Protein AF-0000000073474797 (afdb_homodimer)

Secondary structure (DSSP, 8-state):
-GGGGGHHHHHHHHHHHHHHHHHHHHHHHHHHHHHHHHHHHHHHHHHHTSSEEEE-PPP-SSSS-SSHHHHHHHHHHHHTT--EEEE-S--S-TTS-S-EEE-TTS-EE-SHHHHHHHHHHHHT--TTTT--HHHHHHHHHHHHIIIIIIHHHHHHIIIIITTTGGGGTT-SSPPPHHHHHHHHHHHHHHHHHHHHHSGGGS-HHHHHHHHHHHHHHHHHHHTT-SBTTBSS--HHHHHHHHHHHIIIII-TTSHHHHHHHHH-HHHHHHHHHHHHHH-TTGGGGS---/-GGGGHHHHHHHHHHHHHHHHHHHHHHHHHHHHHHHHHHHHHHHHHHHTSSEEEE-PPP-SSSS-SSHHHHHHHHHHHHTT--EEEE-S--S-TTS-S-EEE-TTS-EE-SHHHHHHHHHHHHT--TTTT--HHHHHHHHHHHHIIIIIIHHHHHHIIIIITTTGGGGTT-SSPPPHHHHHHHHHHHHHHHHHHHHHSGGGS-HHHHHHHHHHHHHHHHHHHTT-SBTTBSS--HHHHHHHHHHHIIIII-TTSHHHHHHHHH-HHHHHHHHHHHHHH-TTGGGGS---

InterPro domains:
  IPR012336 Thioredoxin-like fold [PF17172] (68-154)
  IPR026928 FAX/IsoI-like [SFLDG01200] (59-283)
  IPR033468 Metaxin, glutathione S-transferase domain [PF17171] (213-274)
  IPR036249 Thioredoxin-like superfamily [SSF52833] (65-150)
  IPR036282 Glutathione S-transferase, C-terminal domain superfamily [SSF47616] (206-277)
  IPR040079 Glutathione transferase family [SFLD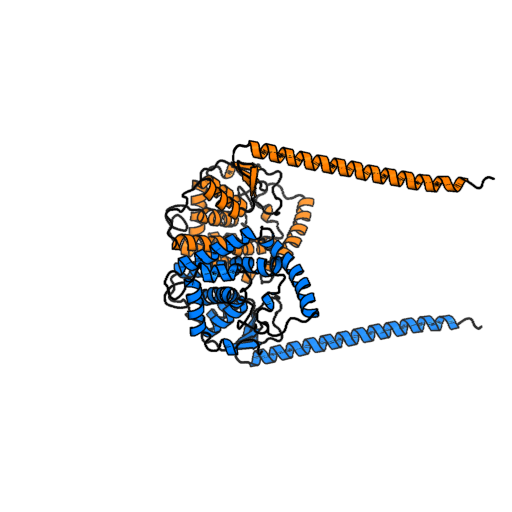S00019] (59-283)
  IPR050931 Mitochondrial Protein Transport Metaxin [PTHR12289] (49-283)

pLDDT: mean 91.12, std 10.17, range [26.84, 98.88]

Structure (mmCIF, N/CA/C/O backbone):
data_AF-0000000073474797-model_v1
#
loop_
_entity.id
_entity.type
_entity.pdbx_description
1 polymer 'Uncharacterized protein'
#
loop_
_atom_site.group_PDB
_atom_site.id
_atom_site.type_symbol
_atom_site.label_atom_id
_atom_site.label_alt_id
_atom_site.label_comp_id
_atom_site.label_asym_id
_atom_site.label_entity_id
_atom_site.label_seq_id
_atom_site.pdbx_PDB_ins_code
_atom_site.Cartn_x
_atom_site.Cartn_y
_atom_site.Cartn_z
_atom_site.occupancy
_atom_site.B_iso_or_equiv
_atom_site.auth_seq_id
_atom_site.auth_comp_id
_atom_site.auth_asym_id
_atom_site.auth_atom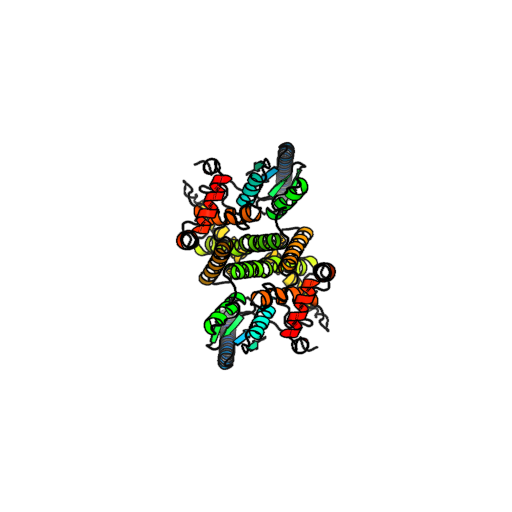_id
_atom_site.pdbx_PDB_model_num
ATOM 1 N N . MET A 1 1 ? 74.375 -3.592 -35.062 1 27.59 1 MET A N 1
ATOM 2 C CA . MET A 1 1 ? 73.125 -3.771 -35.781 1 27.59 1 MET A CA 1
ATOM 3 C C . MET A 1 1 ? 72.062 -4.52 -34.938 1 27.59 1 MET A C 1
ATOM 5 O O . MET A 1 1 ? 71.062 -4.922 -35.438 1 27.59 1 MET A O 1
ATOM 9 N N . ALA A 1 2 ? 72.438 -4.926 -33.781 1 41.88 2 ALA A N 1
ATOM 10 C CA . ALA A 1 2 ? 71.625 -5.801 -32.938 1 41.88 2 ALA A CA 1
ATOM 11 C C . ALA A 1 2 ? 70.438 -5.023 -32.312 1 41.88 2 ALA A C 1
ATOM 13 O O . ALA A 1 2 ? 69.812 -5.52 -31.375 1 41.88 2 ALA A O 1
ATOM 14 N N . GLY A 1 3 ? 70.125 -3.824 -32.688 1 36.25 3 GLY A N 1
ATOM 15 C CA . GLY A 1 3 ? 69.25 -2.988 -31.953 1 36.25 3 GLY A CA 1
ATOM 16 C C . GLY A 1 3 ? 67.75 -3.416 -32.094 1 36.25 3 GLY A C 1
ATOM 17 O O . GLY A 1 3 ? 66.875 -2.781 -31.562 1 36.25 3 GLY A O 1
ATOM 18 N N . SER A 1 4 ? 67.312 -4.188 -33.156 1 42.84 4 SER A N 1
ATOM 19 C CA . SER A 1 4 ? 65.875 -4.102 -33.562 1 42.84 4 SER A CA 1
ATOM 20 C C . SER A 1 4 ? 65.062 -5.066 -32.75 1 42.84 4 SER A C 1
ATOM 22 O O . SER A 1 4 ? 63.875 -5.266 -33.062 1 42.84 4 SER A O 1
ATOM 24 N N . ASP A 1 5 ? 65.5 -5.723 -31.828 1 44.31 5 ASP A N 1
ATOM 25 C CA . ASP A 1 5 ? 64.688 -6.828 -31.344 1 44.31 5 ASP A CA 1
ATOM 26 C C . ASP A 1 5 ? 63.656 -6.34 -30.359 1 44.31 5 ASP A C 1
ATOM 28 O O . ASP A 1 5 ? 62.906 -7.141 -29.797 1 44.31 5 ASP A O 1
ATOM 32 N N . ILE A 1 6 ? 63.688 -5.121 -29.969 1 52.16 6 ILE A N 1
ATOM 33 C CA . ILE A 1 6 ? 62.781 -4.777 -28.891 1 52.16 6 ILE A CA 1
ATOM 34 C C . ILE A 1 6 ? 61.375 -4.559 -29.469 1 52.16 6 ILE A C 1
ATOM 36 O O . ILE A 1 6 ? 60.406 -4.484 -28.734 1 52.16 6 ILE A O 1
ATOM 40 N N . SER A 1 7 ? 61.375 -4.363 -30.797 1 56.88 7 SER A N 1
ATOM 41 C CA . SER A 1 7 ? 60.062 -3.996 -31.375 1 56.88 7 SER A CA 1
ATOM 42 C C . SER A 1 7 ? 59.156 -5.211 -31.5 1 56.88 7 SER A C 1
ATOM 44 O O . SER A 1 7 ? 57.938 -5.066 -31.672 1 56.88 7 SER A O 1
ATOM 46 N N . SER A 1 8 ? 59.75 -6.406 -31.281 1 63.69 8 SER A N 1
ATOM 47 C CA . SER A 1 8 ? 58.969 -7.598 -31.547 1 63.69 8 SER A CA 1
ATOM 48 C C . SER A 1 8 ? 58.094 -7.957 -30.359 1 63.69 8 SER A C 1
ATOM 50 O O . SER A 1 8 ? 57 -8.484 -30.516 1 63.69 8 SER A O 1
ATOM 52 N N . GLY A 1 9 ? 58.531 -7.434 -29.234 1 67.44 9 GLY A N 1
ATOM 53 C CA . GLY A 1 9 ? 57.812 -7.801 -28.031 1 67.44 9 GLY A CA 1
ATOM 54 C C . GLY A 1 9 ? 56.5 -7.047 -27.859 1 67.44 9 GLY A C 1
ATOM 55 O O . GLY A 1 9 ? 55.5 -7.621 -27.422 1 67.44 9 GLY A O 1
ATOM 56 N N . GLY A 1 10 ? 56.594 -5.809 -28.25 1 70.25 10 GLY A N 1
ATOM 57 C CA . GLY A 1 10 ? 55.406 -4.965 -28.125 1 70.25 10 GLY A CA 1
ATOM 58 C C . GLY A 1 10 ? 54.281 -5.371 -29.062 1 70.25 10 GLY A C 1
ATOM 59 O O . GLY A 1 10 ? 53.125 -5.371 -28.672 1 70.25 10 GLY A O 1
ATOM 60 N N . ASP A 1 11 ? 54.75 -5.863 -30.203 1 80 11 ASP A N 1
ATOM 61 C CA . ASP A 1 11 ? 53.781 -6.258 -31.219 1 80 11 ASP A CA 1
ATOM 62 C C . ASP A 1 11 ? 53.062 -7.551 -30.828 1 80 11 ASP A C 1
ATOM 64 O O . ASP A 1 11 ? 51.844 -7.699 -31.062 1 80 11 ASP A O 1
ATOM 68 N N . CYS A 1 12 ? 53.781 -8.289 -30 1 83.88 12 CYS A N 1
ATOM 69 C CA . CYS A 1 12 ? 53.188 -9.562 -29.594 1 83.88 12 CYS A CA 1
ATOM 70 C C . CYS A 1 12 ? 52.156 -9.367 -28.5 1 83.88 12 CYS A C 1
ATOM 72 O O . CYS A 1 12 ? 51.094 -10 -28.516 1 83.88 12 CYS A O 1
ATOM 74 N N . VAL A 1 13 ? 52.406 -8.445 -27.672 1 85.12 13 VAL A N 1
ATOM 75 C CA . VAL A 1 13 ? 51.469 -8.188 -26.562 1 85.12 13 VAL A CA 1
ATOM 76 C C . VAL A 1 13 ? 50.188 -7.57 -27.094 1 85.12 13 VAL A C 1
ATOM 78 O O . VAL A 1 13 ? 49.094 -7.957 -26.672 1 85.12 13 VAL A O 1
ATOM 81 N N . VAL A 1 14 ? 50.344 -6.746 -28.078 1 87.69 14 VAL A N 1
ATOM 82 C CA . VAL A 1 14 ? 49.156 -6.09 -28.656 1 87.69 14 VAL A CA 1
ATOM 83 C C . VAL A 1 14 ? 48.344 -7.102 -29.438 1 87.69 14 VAL A C 1
ATOM 85 O O . VAL A 1 14 ? 47.094 -7.113 -29.359 1 87.69 14 VAL A O 1
ATOM 88 N N . THR A 1 15 ? 49.062 -7.992 -30.062 1 85.88 15 THR A N 1
ATOM 89 C CA . THR A 1 15 ? 48.375 -9 -30.844 1 85.88 15 THR A CA 1
ATOM 90 C C . THR A 1 15 ? 47.625 -9.984 -29.938 1 85.88 15 THR A C 1
ATOM 92 O O . THR A 1 15 ? 46.469 -10.344 -30.219 1 85.88 15 THR A O 1
ATOM 95 N N . VAL A 1 16 ? 48.219 -10.336 -28.891 1 87.06 16 VAL A N 1
ATOM 96 C CA . VAL A 1 16 ? 47.625 -11.258 -27.953 1 87.06 16 VAL A CA 1
ATOM 97 C C . VAL A 1 16 ? 46.406 -10.578 -27.281 1 87.06 16 VAL A C 1
ATOM 99 O O . VAL A 1 16 ? 45.375 -11.188 -27.109 1 87.06 16 VAL A O 1
ATOM 102 N N . ALA A 1 17 ? 46.5 -9.344 -27.047 1 85.44 17 ALA A N 1
ATOM 103 C CA . ALA A 1 17 ? 45.438 -8.594 -26.422 1 85.44 17 ALA A CA 1
ATOM 104 C C . ALA A 1 17 ? 44.25 -8.453 -27.359 1 85.44 17 ALA A C 1
ATOM 106 O O . ALA A 1 17 ? 43.094 -8.641 -26.953 1 85.44 17 ALA A O 1
ATOM 107 N N . LEU A 1 18 ? 44.625 -8.25 -28.578 1 85.75 18 LEU A N 1
ATOM 108 C CA . LEU A 1 18 ? 43.562 -8.102 -29.562 1 85.75 18 LEU A CA 1
ATOM 109 C C . LEU A 1 18 ? 42.875 -9.43 -29.812 1 85.75 18 LEU A C 1
ATOM 111 O O . LEU A 1 18 ? 41.656 -9.469 -29.969 1 85.75 18 LEU A O 1
ATOM 115 N N . LEU A 1 19 ? 43.656 -10.422 -29.703 1 85.56 19 LEU A N 1
ATOM 116 C CA . LEU A 1 19 ? 43.062 -11.75 -29.859 1 85.56 19 LEU A CA 1
ATOM 117 C C . LEU A 1 19 ? 42.188 -12.109 -28.672 1 85.56 19 LEU A C 1
ATOM 119 O O . LEU A 1 19 ? 41.094 -12.656 -28.844 1 85.56 19 LEU A O 1
ATOM 123 N N . LEU A 1 20 ? 42.656 -11.703 -27.516 1 86.12 20 LEU A N 1
ATOM 124 C CA . LEU A 1 20 ? 41.875 -11.969 -26.312 1 86.12 20 LEU A CA 1
ATOM 125 C C . LEU A 1 20 ? 40.562 -11.18 -26.312 1 86.12 20 LEU A C 1
ATOM 127 O O . LEU A 1 20 ? 39.5 -11.719 -25.984 1 86.12 20 LEU A O 1
ATOM 131 N N . VAL A 1 21 ? 40.656 -10 -26.734 1 86.5 21 VAL A N 1
ATOM 132 C CA . VAL A 1 21 ? 39.469 -9.164 -26.812 1 86.5 21 VAL A CA 1
ATOM 133 C C . VAL A 1 21 ? 38.5 -9.727 -27.859 1 86.5 21 VAL A C 1
ATOM 135 O O . VAL A 1 21 ? 37.281 -9.758 -27.641 1 86.5 21 VAL A O 1
ATOM 138 N N . SER A 1 22 ? 39.094 -10.211 -28.875 1 86.19 22 SER A N 1
ATOM 139 C CA . SER A 1 22 ? 38.25 -10.789 -29.922 1 86.19 22 SER A CA 1
ATOM 140 C C . SER A 1 22 ? 37.594 -12.07 -29.469 1 86.19 22 SER A C 1
ATOM 142 O O . SER A 1 22 ? 36.406 -12.305 -29.75 1 86.19 22 SER A O 1
ATOM 144 N N . VAL A 1 23 ? 38.312 -12.836 -28.719 1 86.56 23 VAL A N 1
ATOM 145 C CA . VAL A 1 23 ? 37.75 -14.086 -28.203 1 86.56 23 VAL A CA 1
ATOM 146 C C . VAL A 1 23 ? 36.656 -13.789 -27.188 1 86.56 23 VAL A C 1
ATOM 148 O O . VAL A 1 23 ? 35.594 -14.414 -27.234 1 86.56 23 VAL A O 1
ATOM 151 N N . ILE A 1 24 ? 36.875 -12.812 -26.422 1 87.44 24 ILE A N 1
ATOM 152 C CA . ILE A 1 24 ? 35.875 -12.422 -25.422 1 87.44 24 ILE A CA 1
ATOM 153 C C . ILE A 1 24 ? 34.625 -11.875 -26.109 1 87.44 24 ILE A C 1
ATOM 155 O O . ILE A 1 24 ? 33.5 -12.203 -25.734 1 87.44 24 ILE A O 1
ATOM 159 N N . ALA A 1 25 ? 34.844 -11.164 -27.156 1 88.38 25 ALA A N 1
ATOM 160 C CA . ALA A 1 25 ? 33.75 -10.602 -27.891 1 88.38 25 ALA A CA 1
ATOM 161 C C . ALA A 1 25 ? 32.938 -11.695 -28.609 1 88.38 25 ALA A C 1
ATOM 163 O O . ALA A 1 25 ? 31.703 -11.664 -28.609 1 88.38 25 ALA A O 1
ATOM 164 N N . VAL A 1 26 ? 33.688 -12.633 -29.125 1 87.06 26 VAL A N 1
ATOM 165 C CA . VAL A 1 26 ? 33.031 -13.727 -29.828 1 87.06 26 VAL A CA 1
ATOM 166 C C . VAL A 1 26 ? 32.281 -14.609 -28.844 1 87.06 26 VAL A C 1
ATOM 168 O O . VAL A 1 26 ? 31.141 -15.008 -29.094 1 87.06 26 VAL A O 1
ATOM 171 N N . CYS A 1 27 ? 32.938 -14.859 -27.734 1 89.44 27 CYS A N 1
ATOM 172 C CA . CYS A 1 27 ? 32.281 -15.641 -26.688 1 89.44 27 CYS A CA 1
ATOM 173 C C . CYS A 1 27 ? 31.047 -14.906 -26.156 1 89.44 27 CYS A C 1
ATOM 175 O O . CYS A 1 27 ? 30 -15.516 -25.953 1 89.44 27 CYS A O 1
ATOM 177 N N . GLY A 1 28 ? 31.219 -13.648 -26 1 88.44 28 GLY A N 1
ATOM 178 C CA . GLY A 1 28 ? 30.094 -12.852 -25.562 1 88.44 28 GLY A CA 1
ATOM 179 C C . GLY A 1 28 ? 28.938 -12.859 -26.547 1 88.44 28 GLY A C 1
ATOM 180 O O . GLY A 1 28 ? 27.781 -12.992 -26.141 1 88.44 28 GLY A O 1
ATOM 181 N N . ALA A 1 29 ? 29.312 -12.727 -27.766 1 89.69 29 ALA A N 1
ATOM 182 C CA . ALA A 1 29 ? 28.297 -12.75 -28.812 1 89.69 29 ALA A CA 1
ATOM 183 C C . ALA A 1 29 ? 27.625 -14.117 -28.891 1 89.69 29 ALA A C 1
ATOM 185 O O . ALA A 1 29 ? 26.406 -14.211 -29.078 1 89.69 29 ALA A O 1
ATOM 186 N N . ALA A 1 30 ? 28.391 -15.102 -28.734 1 89.62 30 ALA A N 1
ATOM 187 C CA . ALA A 1 30 ? 27.859 -16.453 -28.766 1 89.62 30 ALA A CA 1
ATOM 188 C C . ALA A 1 30 ? 26.906 -16.703 -27.594 1 89.62 30 ALA A C 1
ATOM 190 O O . ALA A 1 30 ? 25.844 -17.281 -27.75 1 89.62 30 ALA A O 1
ATOM 191 N N . VAL A 1 31 ? 27.344 -16.297 -26.469 1 89.62 31 VAL A N 1
ATOM 192 C CA . VAL A 1 31 ? 26.5 -16.422 -25.281 1 89.62 31 VAL A CA 1
ATOM 193 C C . VAL A 1 31 ? 25.219 -15.617 -25.469 1 89.62 31 VAL A C 1
ATOM 195 O O . VAL A 1 31 ? 24.125 -16.109 -25.172 1 89.62 31 VAL A O 1
ATOM 198 N N . TYR A 1 32 ? 25.375 -14.453 -25.953 1 88.25 32 TYR A N 1
ATOM 199 C CA . TYR A 1 32 ? 24.203 -13.609 -26.203 1 88.25 32 TYR A CA 1
ATOM 200 C C . TYR A 1 32 ? 23.25 -14.281 -27.188 1 88.25 32 TYR A C 1
ATOM 202 O O . TYR A 1 32 ? 22.031 -14.32 -26.953 1 88.25 32 TYR A O 1
ATOM 210 N N . LEU A 1 33 ? 23.828 -14.758 -28.25 1 88.88 33 LEU A N 1
ATOM 211 C CA . LEU A 1 33 ? 23 -15.43 -29.25 1 88.88 33 LEU A CA 1
ATOM 212 C C . LEU A 1 33 ? 22.328 -16.656 -28.656 1 88.88 33 LEU A C 1
ATOM 214 O O . LEU A 1 33 ? 21.141 -16.922 -28.938 1 88.88 33 LEU A O 1
ATOM 218 N N . TYR A 1 34 ? 23.016 -17.375 -27.906 1 88.31 34 TYR A N 1
ATOM 219 C CA . TYR A 1 34 ? 22.453 -18.562 -27.266 1 88.31 34 TYR A CA 1
ATOM 220 C C . TYR A 1 34 ? 21.297 -18.172 -26.344 1 88.31 34 TYR A C 1
ATOM 222 O O . TYR A 1 34 ? 20.219 -18.781 -26.422 1 88.31 34 TYR A O 1
ATOM 230 N N . VAL A 1 35 ? 21.531 -17.25 -25.531 1 85.5 35 VAL A N 1
ATOM 231 C CA . VAL A 1 35 ? 20.516 -16.797 -24.578 1 85.5 35 VAL A CA 1
ATOM 232 C C . VAL A 1 35 ? 19.297 -16.266 -25.344 1 85.5 35 VAL A C 1
ATOM 234 O O . VAL A 1 35 ? 18.156 -16.547 -24.969 1 85.5 35 VAL A O 1
ATOM 237 N N . HIS A 1 36 ? 19.594 -15.562 -26.375 1 89 36 HIS A N 1
ATOM 238 C CA . HIS A 1 36 ? 18.531 -15 -27.172 1 89 36 HIS A CA 1
ATOM 239 C C . HIS A 1 36 ? 17.703 -16.094 -27.859 1 89 36 HIS A C 1
ATOM 241 O O . HIS A 1 36 ? 16.484 -16.062 -27.828 1 89 36 HIS A O 1
ATOM 247 N N . LEU A 1 37 ? 18.391 -17.078 -28.375 1 89.25 37 LEU A N 1
ATOM 248 C CA . LEU A 1 37 ? 17.719 -18.172 -29.047 1 89.25 37 LEU A CA 1
ATOM 249 C C . LEU A 1 37 ? 16.953 -19.031 -28.047 1 89.25 37 LEU A C 1
ATOM 251 O O . LEU A 1 37 ? 15.852 -19.5 -28.328 1 89.25 37 LEU A O 1
ATOM 255 N N . ALA A 1 38 ? 17.5 -19.25 -26.938 1 88.56 38 ALA A N 1
ATOM 256 C CA . ALA A 1 38 ? 16.844 -20.016 -25.875 1 88.56 38 ALA A C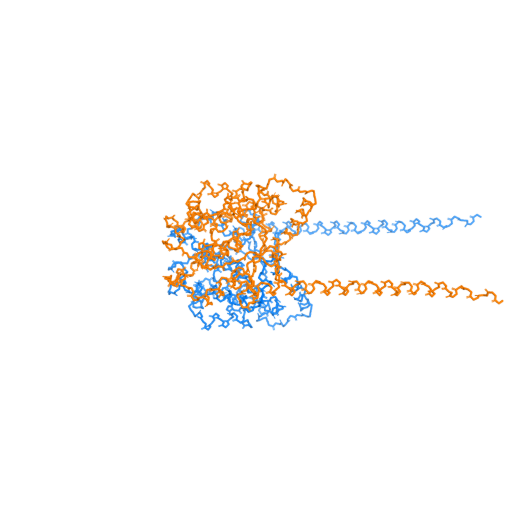A 1
ATOM 257 C C . ALA A 1 38 ? 15.57 -19.312 -25.406 1 88.56 38 ALA A C 1
ATOM 259 O O . ALA A 1 38 ? 14.539 -19.953 -25.188 1 88.56 38 ALA A O 1
ATOM 260 N N . LYS A 1 39 ? 15.648 -18.078 -25.266 1 88.31 39 LYS A N 1
ATOM 261 C CA . LYS A 1 39 ? 14.492 -17.266 -24.875 1 88.31 39 LYS A CA 1
ATOM 262 C C . LYS A 1 39 ? 13.383 -17.359 -25.922 1 88.31 39 LYS A C 1
ATOM 264 O O . LYS A 1 39 ? 12.211 -17.516 -25.578 1 88.31 39 LYS A O 1
ATOM 269 N N . ARG A 1 40 ? 13.773 -17.297 -27.141 1 89.06 40 ARG A N 1
ATOM 270 C CA . ARG A 1 40 ? 12.805 -17.359 -28.234 1 89.06 40 ARG A CA 1
ATOM 271 C C . ARG A 1 40 ? 12.141 -18.734 -28.281 1 89.06 40 ARG A C 1
ATOM 273 O O . ARG A 1 40 ? 10.938 -18.844 -28.562 1 89.06 40 ARG A O 1
ATOM 280 N N . ARG A 1 41 ? 12.914 -19.703 -28.031 1 89.25 41 ARG A N 1
ATOM 281 C CA . ARG A 1 41 ? 12.391 -21.062 -28.031 1 89.25 41 ARG A CA 1
ATOM 282 C C . ARG A 1 41 ? 11.367 -21.25 -26.922 1 89.25 41 ARG A C 1
ATOM 284 O O . ARG A 1 41 ? 10.328 -21.891 -27.125 1 89.25 41 ARG A O 1
ATOM 291 N N . ARG A 1 42 ? 11.633 -20.75 -25.797 1 90 42 ARG A N 1
ATOM 292 C CA . ARG A 1 42 ? 10.703 -20.859 -24.688 1 90 42 ARG A CA 1
ATOM 293 C C . ARG A 1 42 ? 9.398 -20.125 -24.984 1 90 42 ARG A C 1
ATOM 295 O O . ARG A 1 42 ? 8.312 -20.656 -24.719 1 90 42 ARG A O 1
ATOM 302 N N . ARG A 1 43 ? 9.555 -18.953 -25.562 1 90.69 43 ARG A N 1
ATOM 303 C CA . ARG A 1 43 ? 8.359 -18.188 -25.906 1 90.69 43 ARG A CA 1
ATOM 304 C C . ARG A 1 43 ? 7.492 -18.922 -26.922 1 90.69 43 ARG A C 1
ATOM 306 O O . ARG A 1 43 ? 6.266 -18.906 -26.812 1 90.69 43 ARG A O 1
ATOM 313 N N . ARG A 1 44 ? 8.133 -19.578 -27.844 1 89.62 44 ARG A N 1
ATOM 314 C CA . ARG A 1 44 ? 7.398 -20.344 -28.828 1 89.62 44 ARG A CA 1
ATOM 315 C C . ARG A 1 44 ? 6.684 -21.531 -28.188 1 89.62 44 ARG A C 1
ATOM 317 O O . ARG A 1 44 ? 5.527 -21.812 -28.516 1 89.62 44 ARG A O 1
ATOM 324 N N . ALA A 1 45 ? 7.367 -22.125 -27.312 1 90.94 45 ALA A N 1
ATOM 325 C CA . ALA A 1 45 ? 6.781 -23.266 -26.609 1 90.94 45 ALA A CA 1
ATOM 326 C C . ALA A 1 45 ? 5.566 -22.844 -25.797 1 90.94 45 ALA A C 1
ATOM 328 O O . ALA A 1 45 ? 4.555 -23.547 -25.766 1 90.94 45 ALA A O 1
ATOM 329 N N . TRP A 1 46 ? 5.672 -21.719 -25.156 1 92.19 46 TRP A N 1
ATOM 330 C CA . TRP A 1 46 ? 4.582 -21.203 -24.328 1 92.19 46 TRP A CA 1
ATOM 331 C C . TRP A 1 46 ? 3.395 -20.781 -25.188 1 92.19 46 TRP A C 1
ATOM 333 O O . TRP A 1 46 ? 2.24 -20.969 -24.797 1 92.19 46 TRP A O 1
ATOM 343 N N . ALA A 1 47 ? 3.674 -20.25 -26.375 1 87.19 47 ALA A N 1
ATOM 344 C CA . ALA A 1 47 ? 2.621 -19.844 -27.297 1 87.19 47 ALA A CA 1
ATOM 345 C C . ALA A 1 47 ? 1.873 -21.047 -27.859 1 87.19 47 ALA A C 1
ATOM 347 O O . ALA A 1 47 ? 0.686 -20.969 -28.172 1 87.19 47 ALA A O 1
ATOM 348 N N . GLU A 1 48 ? 2.557 -22.172 -27.844 1 88 48 GLU A N 1
ATOM 349 C CA . GLU A 1 48 ? 1.971 -23.375 -28.422 1 88 48 GLU A CA 1
ATOM 350 C C . GLU A 1 48 ? 1.178 -24.156 -27.375 1 88 48 GLU A C 1
ATOM 352 O O . GLU A 1 48 ? 0.447 -25.094 -27.719 1 88 48 GLU A O 1
ATOM 357 N N . ALA A 1 49 ? 1.22 -23.844 -26.125 1 87.62 49 ALA A N 1
ATOM 358 C CA . ALA A 1 49 ? 0.563 -24.562 -25.031 1 87.62 49 ALA A CA 1
ATOM 359 C C . ALA A 1 49 ? -0.954 -24.438 -25.125 1 87.62 49 ALA A C 1
ATOM 361 O O . ALA A 1 49 ? -1.689 -25.234 -24.547 1 87.62 49 ALA A O 1
ATOM 362 N N . ARG A 1 50 ? -1.557 -23.562 -25.953 1 84.94 50 ARG A N 1
ATOM 363 C CA . ARG A 1 50 ? -2.98 -23.359 -26.203 1 84.94 50 ARG A CA 1
ATOM 364 C C . ARG A 1 50 ? -3.725 -23.047 -24.906 1 84.94 50 ARG A C 1
ATOM 366 O O . ARG A 1 50 ? -4.883 -23.438 -24.734 1 84.94 50 ARG A O 1
ATOM 373 N N . CYS A 1 51 ? -3.064 -22.703 -23.812 1 93.44 51 CYS A N 1
ATOM 374 C CA . CYS A 1 51 ? -3.658 -22.25 -22.562 1 93.44 51 CYS A CA 1
ATOM 375 C C . CYS A 1 51 ? -2.785 -21.188 -21.891 1 93.44 51 CYS A C 1
ATOM 377 O O . CYS A 1 51 ? -1.754 -20.797 -22.453 1 93.44 51 CYS A O 1
ATOM 379 N N . VAL A 1 52 ? -3.26 -20.688 -20.781 1 96.31 52 VAL A N 1
ATOM 380 C CA . VAL A 1 52 ? -2.508 -19.672 -20.047 1 96.31 52 VAL A CA 1
ATOM 381 C C . VAL A 1 52 ? -1.302 -20.312 -19.359 1 96.31 52 VAL A C 1
ATOM 383 O O . VAL A 1 52 ? -1.44 -21.328 -18.672 1 96.31 52 VAL A O 1
ATOM 386 N N . VAL A 1 53 ? -0.14 -19.797 -19.594 1 97.62 53 VAL A N 1
ATOM 387 C CA . VAL A 1 53 ? 1.061 -20.266 -18.922 1 97.62 53 VAL A CA 1
ATOM 388 C C . VAL A 1 53 ? 1.426 -19.312 -17.781 1 97.62 53 VAL A C 1
ATOM 390 O O . VAL A 1 53 ? 1.7 -18.141 -18.031 1 97.62 53 VAL A O 1
ATOM 393 N N . VAL A 1 54 ? 1.381 -19.812 -16.562 1 97.88 54 VAL A N 1
ATOM 394 C CA . VAL A 1 54 ? 1.701 -19 -15.391 1 97.88 54 VAL A CA 1
ATOM 395 C C . VAL A 1 54 ? 3.17 -19.188 -15.016 1 97.88 54 VAL A C 1
ATOM 397 O O . VAL A 1 54 ? 3.6 -20.312 -14.711 1 97.88 54 VAL A O 1
ATOM 400 N N . HIS A 1 55 ? 3.924 -18.125 -15.117 1 97.31 55 HIS A N 1
ATOM 401 C CA . HIS A 1 55 ? 5.332 -18.141 -14.742 1 97.31 55 HIS A CA 1
ATOM 402 C C . HIS A 1 55 ? 5.523 -17.719 -13.289 1 97.31 55 HIS A C 1
ATOM 404 O O . HIS A 1 55 ? 5.176 -16.594 -12.922 1 97.31 55 HIS A O 1
ATOM 410 N N . CYS A 1 56 ? 6.031 -18.625 -12.461 1 96.56 56 CYS A N 1
ATOM 411 C CA . CYS A 1 56 ? 6.164 -18.375 -11.031 1 96.56 56 CYS A CA 1
ATOM 412 C C . CYS A 1 56 ? 7.238 -19.266 -10.414 1 96.56 56 CYS A C 1
ATOM 414 O O . CYS A 1 56 ? 7.691 -20.219 -11.039 1 96.56 56 CYS A O 1
ATOM 416 N N . PRO A 1 57 ? 7.68 -18.938 -9.219 1 93.5 57 PRO A N 1
ATOM 417 C CA . PRO A 1 57 ? 8.641 -19.812 -8.539 1 93.5 57 PRO A CA 1
ATOM 418 C C . PRO A 1 57 ? 8.07 -21.188 -8.219 1 93.5 57 PRO A C 1
ATOM 420 O O . PRO A 1 57 ? 6.852 -21.375 -8.25 1 93.5 57 PRO A O 1
ATOM 423 N N . SER A 1 58 ? 8.992 -22.047 -7.953 1 92.62 58 SER A N 1
ATOM 424 C CA . SER A 1 58 ? 8.594 -23.422 -7.621 1 92.62 58 SER A CA 1
ATOM 425 C C . SER A 1 58 ? 7.707 -23.453 -6.379 1 92.62 58 SER A C 1
ATOM 427 O O . SER A 1 58 ? 7.762 -22.531 -5.551 1 92.62 58 SER A O 1
ATOM 429 N N . PRO A 1 59 ? 6.887 -24.469 -6.246 1 93.81 59 PRO A N 1
ATOM 430 C CA . PRO A 1 59 ? 5.98 -24.578 -5.102 1 93.81 59 PRO A CA 1
ATOM 431 C C . PRO A 1 59 ? 6.723 -24.641 -3.768 1 93.81 59 PRO A C 1
ATOM 433 O O . PRO A 1 59 ? 7.906 -24.984 -3.734 1 93.81 59 PRO A O 1
ATOM 436 N N . GLY A 1 60 ? 6.02 -24.25 -2.758 1 90.94 60 GLY A N 1
ATOM 437 C CA . GLY A 1 60 ? 6.559 -24.375 -1.414 1 90.94 60 GLY A CA 1
ATOM 438 C C . GLY A 1 60 ? 6.305 -25.734 -0.795 1 90.94 60 GLY A C 1
ATOM 439 O O . GLY A 1 60 ? 5.578 -26.547 -1.361 1 90.94 60 GLY A O 1
ATOM 440 N N . ALA A 1 61 ? 6.859 -25.938 0.383 1 92.31 61 ALA A N 1
ATOM 441 C CA . ALA A 1 61 ? 6.719 -27.203 1.1 1 92.31 61 ALA A CA 1
ATOM 442 C C . ALA A 1 61 ? 5.332 -27.328 1.726 1 92.31 61 ALA A C 1
ATOM 444 O O . ALA A 1 61 ? 4.84 -28.438 1.945 1 92.31 61 ALA A O 1
ATOM 445 N N . LEU A 1 62 ? 4.672 -26.188 1.948 1 95.25 62 LEU A N 1
ATOM 446 C CA . LEU A 1 62 ? 3.445 -26.219 2.736 1 95.25 62 LEU A CA 1
ATOM 447 C C . LEU A 1 62 ? 2.275 -25.656 1.946 1 95.25 62 LEU A C 1
ATOM 449 O O . LEU A 1 62 ? 1.114 -25.875 2.293 1 95.25 62 LEU A O 1
ATOM 453 N N . THR A 1 63 ? 2.543 -24.859 0.955 1 96.44 63 THR A N 1
ATOM 454 C CA . THR A 1 63 ? 1.554 -24.25 0.069 1 96.44 63 THR A CA 1
ATOM 455 C C . THR A 1 63 ? 1.964 -24.422 -1.392 1 96.44 63 THR A C 1
ATOM 457 O O . THR A 1 63 ? 3.15 -24.547 -1.699 1 96.44 63 THR A O 1
ATOM 460 N N . PRO A 1 64 ? 0.955 -24.406 -2.283 1 96.25 64 PRO A N 1
ATOM 461 C CA . PRO A 1 64 ? 1.294 -24.516 -3.705 1 96.25 64 PRO A CA 1
ATOM 462 C C . PRO A 1 64 ? 2.201 -23.375 -4.176 1 96.25 64 PRO A C 1
ATOM 464 O O . PRO A 1 64 ? 2.914 -23.531 -5.172 1 96.25 64 PRO A O 1
ATOM 467 N N . SER A 1 65 ? 2.119 -22.328 -3.465 1 95.69 65 SER A N 1
ATOM 468 C CA . SER A 1 65 ? 3.07 -21.234 -3.682 1 95.69 65 SER A CA 1
ATOM 469 C C . SER A 1 65 ? 3.303 -20.438 -2.402 1 95.69 65 SER A C 1
ATOM 471 O O . SER A 1 65 ? 2.359 -20.172 -1.654 1 95.69 65 SER A O 1
ATOM 473 N N . ILE A 1 66 ? 4.539 -20 -2.227 1 93.69 66 ILE A N 1
ATOM 474 C CA . ILE A 1 66 ? 4.879 -19.188 -1.071 1 93.69 66 ILE A CA 1
ATOM 475 C C . ILE A 1 66 ? 4.461 -17.734 -1.329 1 93.69 66 ILE A C 1
ATOM 477 O O . ILE A 1 66 ? 4.266 -16.953 -0.388 1 93.69 66 ILE A O 1
ATOM 481 N N . SER A 1 67 ? 4.34 -17.375 -2.6 1 94.94 67 SER A N 1
ATOM 482 C CA . SER A 1 67 ? 3.867 -16.047 -2.967 1 94.94 67 SER A CA 1
ATOM 483 C C . SER A 1 67 ? 2.344 -15.969 -2.934 1 94.94 67 SER A C 1
ATOM 485 O O . SER A 1 67 ? 1.666 -16.688 -3.672 1 94.94 67 SER A O 1
ATOM 487 N N . PRO A 1 68 ? 1.821 -15.094 -2.135 1 96.81 68 PRO A N 1
ATOM 488 C CA . PRO A 1 68 ? 0.362 -14.977 -2.115 1 96.81 68 PRO A CA 1
ATOM 489 C C . PRO A 1 68 ? -0.207 -14.477 -3.441 1 96.81 68 PRO A C 1
ATOM 491 O O . PRO A 1 68 ? -1.364 -14.75 -3.766 1 96.81 68 PRO A O 1
ATOM 494 N N . PHE A 1 69 ? 0.597 -13.812 -4.238 1 97.06 69 PHE A N 1
ATOM 495 C CA . PHE A 1 69 ? 0.127 -13.297 -5.52 1 97.06 69 PHE A CA 1
ATOM 496 C C . PHE A 1 69 ? 0.009 -14.422 -6.543 1 97.06 69 PHE A C 1
ATOM 498 O O . PHE A 1 69 ? -0.925 -14.438 -7.348 1 97.06 69 PHE A O 1
ATOM 505 N N . VAL A 1 70 ? 0.941 -15.32 -6.477 1 97.75 70 VAL A N 1
ATOM 506 C CA . VAL A 1 70 ? 0.853 -16.5 -7.34 1 97.75 70 VAL A CA 1
ATOM 507 C C . VAL A 1 70 ? -0.343 -17.344 -6.926 1 97.75 70 VAL A C 1
ATOM 509 O O . VAL A 1 70 ? -1.143 -17.766 -7.773 1 97.75 70 VAL A O 1
ATOM 512 N N . LEU A 1 71 ? -0.427 -17.594 -5.637 1 98.31 71 LEU A N 1
ATOM 513 C CA . LEU A 1 71 ? -1.514 -18.422 -5.137 1 98.31 71 LEU A CA 1
ATOM 514 C C . LEU A 1 71 ? -2.869 -17.812 -5.457 1 98.31 71 LEU A C 1
ATOM 516 O O . LEU A 1 71 ? -3.818 -18.516 -5.793 1 98.31 71 LEU A O 1
ATOM 520 N N . LYS A 1 72 ? -3.018 -16.531 -5.348 1 98.31 72 LYS A N 1
ATOM 521 C CA . LYS A 1 72 ? -4.234 -15.812 -5.723 1 98.31 72 LYS A CA 1
ATOM 522 C C . LYS A 1 72 ? -4.602 -16.078 -7.18 1 98.31 72 LYS A C 1
ATOM 524 O O . LYS A 1 72 ? -5.758 -16.375 -7.492 1 98.31 72 LYS A O 1
ATOM 529 N N . LEU A 1 73 ? -3.623 -15.922 -8.062 1 98.06 73 LEU A N 1
ATOM 530 C CA . LEU A 1 73 ? -3.875 -16.094 -9.492 1 98.06 73 LEU A CA 1
ATOM 531 C C . LEU A 1 73 ? -4.285 -17.531 -9.797 1 98.06 73 LEU A C 1
ATOM 533 O O . LEU A 1 73 ? -5.246 -17.766 -10.531 1 98.06 73 LEU A O 1
ATOM 537 N N . LEU A 1 74 ? -3.561 -18.484 -9.227 1 98.25 74 LEU A N 1
ATOM 538 C CA . LEU A 1 74 ? -3.898 -19.891 -9.445 1 98.25 74 LEU A CA 1
ATOM 539 C C . LEU A 1 74 ? -5.297 -20.203 -8.922 1 98.25 74 LEU A C 1
ATOM 541 O O . LEU A 1 74 ? -6.062 -20.922 -9.578 1 98.25 74 LEU A O 1
ATOM 545 N N . THR A 1 75 ? -5.637 -19.672 -7.766 1 98.5 75 THR A N 1
ATOM 546 C CA . THR A 1 75 ? -6.961 -19.875 -7.191 1 98.5 75 THR A CA 1
ATOM 547 C C . THR A 1 75 ? -8.039 -19.281 -8.094 1 98.5 75 THR A C 1
ATOM 549 O O . THR A 1 75 ? -9.086 -19.875 -8.297 1 98.5 75 THR A O 1
ATOM 552 N N . PHE A 1 76 ? -7.766 -18.125 -8.688 1 98 76 PHE A N 1
ATOM 553 C CA . PHE A 1 76 ? -8.688 -17.469 -9.602 1 98 76 PHE A CA 1
ATOM 554 C C . PHE A 1 76 ? -8.906 -18.328 -10.852 1 98 76 PHE A C 1
ATOM 556 O O . PHE A 1 76 ? -10.039 -18.484 -11.312 1 98 76 PHE A O 1
ATOM 563 N N . LEU A 1 77 ? -7.809 -18.828 -11.375 1 97.69 77 LEU A N 1
ATOM 564 C CA . LEU A 1 77 ? -7.902 -19.672 -12.57 1 97.69 77 LEU A CA 1
ATOM 565 C C . LEU A 1 77 ? -8.742 -20.906 -12.305 1 97.69 77 LEU A C 1
ATOM 567 O O . LEU A 1 77 ? -9.531 -21.328 -13.148 1 97.69 77 LEU A O 1
ATOM 571 N N . ARG A 1 78 ? -8.602 -21.484 -11.133 1 97.88 78 ARG A N 1
ATOM 572 C CA . ARG A 1 78 ? -9.383 -22.656 -10.75 1 97.88 78 ARG A CA 1
ATOM 573 C C . ARG A 1 78 ? -10.852 -22.297 -10.555 1 97.88 78 ARG A C 1
ATOM 575 O O . ARG A 1 78 ? -11.742 -23.031 -10.977 1 97.88 78 ARG A O 1
ATOM 582 N N . LEU A 1 79 ? -11.086 -21.172 -9.914 1 96.94 79 LEU A N 1
ATOM 583 C CA . LEU A 1 79 ? -12.453 -20.703 -9.711 1 96.94 79 LEU A CA 1
ATOM 584 C C . LEU A 1 79 ? -13.156 -20.484 -11.047 1 96.94 79 LEU A C 1
ATOM 586 O O . LEU A 1 79 ? -14.32 -20.875 -11.203 1 96.94 79 LEU A O 1
ATOM 590 N N . ALA A 1 80 ? -12.438 -19.922 -12 1 95.56 80 ALA A N 1
ATOM 591 C CA . ALA A 1 80 ? -12.984 -19.578 -13.312 1 95.56 80 ALA A CA 1
ATOM 592 C C . ALA A 1 80 ? -12.922 -20.781 -14.258 1 95.56 80 ALA A C 1
ATOM 594 O O . ALA A 1 80 ? -13.391 -20.703 -15.398 1 95.56 80 ALA A O 1
ATOM 595 N N . LYS A 1 81 ? -12.297 -21.844 -13.852 1 95.5 81 LYS A N 1
ATOM 596 C CA . LYS A 1 81 ? -12.141 -23.047 -14.648 1 95.5 81 LYS A CA 1
ATOM 597 C C . LYS A 1 81 ? -11.391 -22.766 -15.945 1 95.5 81 LYS A C 1
ATOM 599 O O . LYS A 1 81 ? -11.82 -23.188 -17.031 1 95.5 81 LYS A O 1
ATOM 604 N N . ILE A 1 82 ? -10.367 -22 -15.797 1 95.88 82 ILE A N 1
ATOM 605 C CA . ILE A 1 82 ? -9.484 -21.703 -16.922 1 95.88 82 ILE A CA 1
ATOM 606 C C . ILE A 1 82 ? -8.273 -22.625 -16.875 1 95.88 82 ILE A C 1
ATOM 608 O O . ILE A 1 82 ? -7.52 -22.641 -15.898 1 95.88 82 ILE A O 1
ATOM 612 N N . PRO A 1 83 ? -8.094 -23.406 -17.906 1 95.81 83 PRO A N 1
ATOM 613 C CA . PRO A 1 83 ? -6.91 -24.266 -17.922 1 95.81 83 PRO A CA 1
ATOM 614 C C . PRO A 1 83 ? -5.602 -23.484 -17.938 1 95.81 83 PRO A C 1
ATOM 616 O O . PRO A 1 83 ? -5.52 -22.422 -18.578 1 95.81 83 PRO A O 1
ATOM 619 N N . TYR A 1 84 ? -4.609 -24.016 -17.219 1 97.25 84 TYR A N 1
ATOM 620 C CA . TYR A 1 84 ? -3.32 -23.328 -17.172 1 97.25 84 TYR A CA 1
ATOM 621 C C . TYR A 1 84 ? -2.178 -24.328 -17.031 1 97.25 84 TYR A C 1
ATOM 623 O O . TYR A 1 84 ? -2.395 -25.484 -16.641 1 97.25 84 TYR A O 1
ATOM 631 N N . GLN A 1 85 ? -1.021 -23.922 -17.406 1 96.5 85 GLN A N 1
ATOM 632 C CA . GLN A 1 85 ? 0.241 -24.625 -17.188 1 96.5 85 GLN A CA 1
ATOM 633 C C . GLN A 1 85 ? 1.198 -23.781 -16.359 1 96.5 85 GLN A C 1
ATOM 635 O O . GLN A 1 85 ? 1.164 -22.547 -16.406 1 96.5 85 GLN A O 1
ATOM 640 N N . LEU A 1 86 ? 2.004 -24.469 -15.594 1 96.38 86 LEU A N 1
ATOM 641 C CA . LEU A 1 86 ? 2.971 -23.766 -14.758 1 96.38 86 LEU A CA 1
ATOM 642 C C . LEU A 1 86 ? 4.359 -23.797 -15.391 1 96.38 86 LEU A C 1
ATOM 644 O O . LEU A 1 86 ? 4.77 -24.812 -15.953 1 96.38 86 LEU A O 1
ATOM 648 N N . ASP A 1 87 ? 5.016 -22.672 -15.352 1 95.88 87 ASP A N 1
ATOM 649 C CA . ASP A 1 87 ? 6.418 -22.562 -15.727 1 95.88 87 ASP A CA 1
ATOM 650 C C . ASP A 1 87 ? 7.266 -22.031 -14.57 1 95.88 87 ASP A C 1
ATOM 652 O O . ASP A 1 87 ? 7.035 -20.938 -14.07 1 95.88 87 ASP A O 1
ATOM 656 N N . HIS A 1 88 ? 8.219 -22.828 -14.188 1 94.12 88 HIS A N 1
ATOM 657 C CA . HIS A 1 88 ? 9.086 -22.422 -13.086 1 94.12 88 HIS A CA 1
ATOM 658 C C . HIS A 1 88 ? 10.461 -22 -13.586 1 94.12 88 HIS A C 1
ATOM 660 O O . HIS A 1 88 ? 11.32 -21.609 -12.797 1 94.12 88 HIS A O 1
ATOM 666 N N . PHE A 1 89 ? 10.656 -22.016 -14.844 1 92.19 89 PHE A N 1
ATOM 667 C CA . PHE A 1 89 ? 11.961 -21.734 -15.43 1 92.19 89 PHE A CA 1
ATOM 668 C C . PHE A 1 89 ? 12.242 -20.234 -15.43 1 92.19 89 PHE A C 1
ATOM 670 O O . PHE A 1 89 ? 13.383 -19.812 -15.219 1 92.19 89 PHE A O 1
ATOM 677 N N . GLU A 1 90 ? 11.25 -19.453 -15.734 1 93.12 90 GLU A N 1
ATOM 678 C CA . GLU A 1 90 ? 11.367 -18 -15.727 1 93.12 90 GLU A CA 1
ATOM 679 C C . GLU A 1 90 ? 10.344 -17.359 -14.781 1 93.12 90 GLU A C 1
ATOM 681 O O . GLU A 1 90 ? 9.391 -16.719 -15.227 1 93.12 90 GLU A O 1
ATOM 686 N N . PRO A 1 91 ? 10.633 -17.484 -13.547 1 93.44 91 PRO A N 1
ATOM 687 C CA . PRO A 1 91 ? 9.633 -17.062 -12.57 1 93.44 91 PRO A CA 1
ATOM 688 C C . PRO A 1 91 ? 9.422 -15.547 -12.555 1 93.44 91 PRO A C 1
ATOM 690 O O . PRO A 1 91 ? 8.352 -15.078 -12.164 1 93.44 91 PRO A O 1
ATOM 693 N N . LEU A 1 92 ? 10.461 -14.766 -12.93 1 90.31 92 LEU A N 1
ATOM 694 C CA . LEU A 1 92 ? 10.359 -13.305 -12.961 1 90.31 92 LEU A CA 1
ATOM 695 C C . LEU A 1 92 ? 10.352 -12.805 -14.406 1 90.31 92 LEU A C 1
ATOM 697 O O . LEU A 1 92 ? 11.188 -13.211 -15.211 1 90.31 92 LEU A O 1
ATOM 701 N N . GLY A 1 93 ? 9.438 -12.031 -14.719 1 85.38 93 GLY A N 1
ATOM 702 C CA . GLY A 1 93 ? 9.383 -11.445 -16.047 1 85.38 93 GLY A CA 1
ATOM 703 C C . GLY A 1 93 ? 10.172 -10.164 -16.172 1 85.38 93 GLY A C 1
ATOM 704 O O . GLY A 1 93 ? 11.086 -9.906 -15.375 1 85.38 93 GLY A O 1
ATOM 705 N N . GLU A 1 94 ? 9.844 -9.422 -17.188 1 83.94 94 GLU A N 1
ATOM 706 C CA . GLU A 1 94 ? 10.539 -8.172 -17.484 1 83.94 94 GLU A CA 1
ATOM 707 C C . GLU A 1 94 ? 10.336 -7.152 -16.375 1 83.94 94 GLU A C 1
ATOM 709 O O . GLU A 1 94 ? 11.211 -6.332 -16.094 1 83.94 94 GLU A O 1
ATOM 714 N N . SER A 1 95 ? 9.211 -7.219 -15.703 1 85.44 95 SER A N 1
ATOM 715 C CA . SER A 1 95 ? 8.883 -6.27 -14.648 1 85.44 95 SER A CA 1
ATOM 716 C C . SER A 1 95 ? 9.477 -6.711 -13.312 1 85.44 95 SER A C 1
ATOM 718 O O . SER A 1 95 ? 9.406 -5.977 -12.32 1 85.44 95 SER A O 1
ATOM 720 N N . TRP A 1 96 ? 9.984 -7.938 -13.25 1 86.62 96 TRP A N 1
ATOM 721 C CA . TRP A 1 96 ? 10.57 -8.523 -12.047 1 86.62 96 TRP A CA 1
ATOM 722 C C . TRP A 1 96 ? 9.5 -8.805 -11 1 86.62 96 TRP A C 1
ATOM 724 O O . TRP A 1 96 ? 9.773 -8.766 -9.797 1 86.62 96 TRP A O 1
ATOM 734 N N . LEU A 1 97 ? 8.297 -8.898 -11.516 1 86.25 97 LEU A N 1
ATOM 735 C CA . LEU A 1 97 ? 7.191 -9.273 -10.633 1 86.25 97 LEU A CA 1
ATOM 736 C C . LEU A 1 97 ? 6.766 -10.719 -10.891 1 86.25 97 LEU A C 1
ATOM 738 O O . LEU A 1 97 ? 6.945 -11.234 -11.992 1 86.25 97 LEU A O 1
ATOM 742 N N . THR A 1 98 ? 6.383 -11.367 -9.953 1 92.62 98 THR A N 1
ATOM 743 C CA . THR A 1 98 ? 5.766 -12.688 -10.031 1 92.62 98 THR A CA 1
ATOM 744 C C . THR A 1 98 ? 4.387 -12.68 -9.383 1 92.62 98 THR A C 1
ATOM 746 O O . THR A 1 98 ? 4.172 -12 -8.383 1 92.62 98 THR A O 1
ATOM 749 N N . PRO A 1 99 ? 3.371 -13.242 -9.992 1 95.94 99 PRO A N 1
ATOM 750 C CA . PRO A 1 99 ? 3.465 -14.016 -11.242 1 95.94 99 PRO A CA 1
ATOM 751 C C . PRO A 1 99 ? 3.363 -13.133 -12.484 1 95.94 99 PRO A C 1
ATOM 753 O O . PRO A 1 99 ? 3.043 -11.945 -12.383 1 95.94 99 PRO A O 1
ATOM 756 N N . TRP A 1 100 ? 3.736 -13.664 -13.602 1 95.5 100 TRP A N 1
ATOM 757 C CA . TRP A 1 100 ? 3.35 -13.172 -14.922 1 95.5 100 TRP A CA 1
ATOM 758 C C . TRP A 1 100 ? 2.883 -14.32 -15.812 1 95.5 100 TRP A C 1
ATOM 760 O O . TRP A 1 100 ? 2.982 -15.484 -15.43 1 95.5 100 TRP A O 1
ATOM 770 N N . VAL A 1 101 ? 2.262 -13.953 -16.953 1 96.69 101 VAL A N 1
ATOM 771 C CA . VAL A 1 101 ? 1.652 -15.031 -17.719 1 96.69 101 VAL A CA 1
ATOM 772 C C . VAL A 1 101 ? 1.931 -14.828 -19.203 1 96.69 101 VAL A C 1
ATOM 774 O O . VAL A 1 101 ? 2.172 -13.703 -19.656 1 96.69 101 VAL A O 1
ATOM 777 N N . THR A 1 102 ? 2.025 -15.883 -19.875 1 95.62 102 THR A N 1
ATOM 778 C CA . THR A 1 102 ? 1.862 -15.898 -21.328 1 95.62 102 THR A CA 1
ATOM 779 C C . THR A 1 102 ? 0.443 -16.312 -21.703 1 95.62 102 THR A C 1
ATOM 781 O O . THR A 1 102 ? 0.012 -17.422 -21.391 1 95.62 102 THR A O 1
ATOM 784 N N . MET A 1 103 ? -0.225 -15.406 -22.344 1 94.69 103 MET A N 1
ATOM 785 C CA . MET A 1 103 ? -1.601 -15.664 -22.766 1 94.69 103 MET A CA 1
ATOM 786 C C . MET A 1 103 ? -1.64 -16.641 -23.938 1 94.69 103 MET A C 1
ATOM 788 O O . MET A 1 103 ? -0.603 -16.953 -24.516 1 94.69 103 MET A O 1
ATOM 792 N N . GLU A 1 104 ? -2.854 -17.047 -24.266 1 90.94 104 GLU A N 1
ATOM 793 C CA . GLU A 1 104 ? -3.043 -18 -25.344 1 90.94 104 GLU A CA 1
ATOM 794 C C . GLU A 1 104 ? -2.543 -17.438 -26.672 1 90.94 104 GLU A C 1
ATOM 796 O O . GLU A 1 104 ? -2.088 -18.188 -27.547 1 90.94 104 GLU A O 1
ATOM 801 N N . ASP A 1 105 ? -2.586 -16.109 -26.812 1 90.06 105 ASP A N 1
ATOM 802 C CA . ASP A 1 105 ? -2.152 -15.477 -28.047 1 90.06 105 ASP A CA 1
ATOM 803 C C . ASP A 1 105 ? -0.67 -15.117 -28 1 90.06 105 ASP A C 1
ATOM 805 O O . ASP A 1 105 ? -0.145 -14.492 -28.922 1 90.06 105 ASP A O 1
ATOM 809 N N . GLY A 1 106 ? -0.057 -15.43 -26.875 1 90.88 106 GLY A N 1
ATOM 810 C CA . GLY A 1 106 ? 1.376 -15.203 -26.766 1 90.88 106 GLY A CA 1
ATOM 811 C C . GLY A 1 106 ? 1.729 -13.922 -26.047 1 90.88 106 GLY A C 1
ATOM 812 O O . GLY A 1 106 ? 2.896 -13.68 -25.719 1 90.88 106 GLY A O 1
ATOM 813 N N . GLU A 1 107 ? 0.787 -13.156 -25.781 1 92.62 107 GLU A N 1
ATOM 814 C CA . GLU A 1 107 ? 1.04 -11.898 -25.094 1 92.62 107 GLU A CA 1
ATOM 815 C C . GLU A 1 107 ? 1.502 -12.133 -23.656 1 92.62 107 GLU A C 1
ATOM 817 O O . GLU A 1 107 ? 0.968 -13 -22.953 1 92.62 107 GLU A O 1
ATOM 822 N N . GLU A 1 108 ? 2.512 -11.438 -23.281 1 92.88 108 GLU A N 1
ATOM 823 C CA . GLU A 1 108 ? 2.998 -11.5 -21.906 1 92.88 108 GLU A CA 1
ATOM 824 C C . GLU A 1 108 ? 2.369 -10.406 -21.047 1 92.88 108 GLU A C 1
ATOM 826 O O . GLU A 1 108 ? 2.34 -9.242 -21.438 1 92.88 108 GLU A O 1
ATOM 831 N N . VAL A 1 109 ? 1.829 -10.852 -19.922 1 92.69 109 VAL A N 1
ATOM 832 C CA . VAL A 1 109 ? 1.119 -9.891 -19.078 1 92.69 109 VAL A CA 1
ATOM 833 C C . VAL A 1 109 ? 1.584 -10.031 -17.625 1 92.69 109 VAL A C 1
ATOM 835 O O . VAL A 1 109 ? 1.668 -11.141 -17.109 1 92.69 109 VAL A O 1
ATOM 838 N N . ALA A 1 110 ? 1.991 -9.008 -17.031 1 89.69 110 ALA A N 1
ATOM 839 C CA . ALA A 1 110 ? 2.266 -8.852 -15.609 1 89.69 110 ALA A CA 1
ATOM 840 C C . ALA A 1 110 ? 1.51 -7.656 -15.031 1 89.69 110 ALA A C 1
ATOM 842 O O . ALA A 1 110 ? 1.209 -6.703 -15.75 1 89.69 110 ALA A O 1
ATOM 843 N N . ASP A 1 111 ? 1.083 -7.59 -13.789 1 88.88 111 ASP A N 1
ATOM 844 C CA . ASP A 1 111 ? 1.22 -8.531 -12.68 1 88.88 111 ASP A CA 1
ATOM 845 C C . ASP A 1 111 ? -0.092 -9.273 -12.422 1 88.88 111 ASP A C 1
ATOM 847 O O . ASP A 1 111 ? -1.015 -9.211 -13.234 1 88.88 111 ASP A O 1
ATOM 851 N N . SER A 1 112 ? -0.254 -10.023 -11.258 1 90.69 112 SER A N 1
ATOM 852 C CA . SER A 1 112 ? -1.413 -10.867 -11 1 90.69 112 SER A CA 1
ATOM 853 C C . SER A 1 112 ? -2.713 -10.078 -11.109 1 90.69 112 SER A C 1
ATOM 855 O O . SER A 1 112 ? -3.713 -10.586 -11.625 1 90.69 112 SER A O 1
ATOM 857 N N . GLY A 1 113 ? -2.744 -8.852 -10.758 1 90.38 113 GLY A N 1
ATOM 858 C CA . GLY A 1 113 ? -3.938 -8.023 -10.852 1 90.38 113 GLY A CA 1
ATOM 859 C C . GLY A 1 113 ? -4.34 -7.715 -12.281 1 90.38 113 GLY A C 1
ATOM 860 O O . GLY A 1 113 ? -5.516 -7.793 -12.633 1 90.38 113 GLY A O 1
ATOM 861 N N . VAL A 1 114 ? -3.402 -7.391 -13.109 1 91.12 114 VAL A N 1
ATOM 862 C CA . VAL A 1 114 ? -3.652 -7.086 -14.516 1 91.12 114 VAL A CA 1
ATOM 863 C C . VAL A 1 114 ? -4.078 -8.352 -15.25 1 91.12 114 VAL A C 1
ATOM 865 O O . VAL A 1 114 ? -4.98 -8.32 -16.094 1 91.12 114 VAL A O 1
ATOM 868 N N . VAL A 1 115 ? -3.441 -9.438 -14.898 1 93.38 115 VAL A N 1
ATOM 869 C CA . VAL A 1 115 ? -3.746 -10.727 -15.523 1 93.38 115 VAL A CA 1
ATOM 870 C C . VAL A 1 115 ? -5.215 -11.078 -15.289 1 93.38 115 VAL A C 1
ATOM 872 O O . VAL A 1 115 ? -5.922 -11.461 -16.219 1 93.38 115 VAL A O 1
ATOM 875 N N . VAL A 1 116 ? -5.637 -10.938 -14.055 1 92.94 116 VAL A N 1
ATOM 876 C CA . VAL A 1 116 ? -7.012 -11.258 -13.688 1 92.94 116 VAL A CA 1
ATOM 877 C C . VAL A 1 116 ? -7.98 -10.383 -14.477 1 92.94 116 VAL A C 1
ATOM 879 O O . VAL A 1 116 ? -8.977 -10.867 -15.023 1 92.94 116 VAL A O 1
ATOM 882 N N . LEU A 1 117 ? -7.668 -9.133 -14.602 1 89 117 LEU A N 1
ATOM 883 C CA . LEU A 1 117 ? -8.531 -8.203 -15.328 1 89 117 LEU A CA 1
ATOM 884 C C . LEU A 1 117 ? -8.594 -8.562 -16.812 1 89 117 LEU A C 1
ATOM 886 O O . LEU A 1 117 ? -9.664 -8.531 -17.406 1 89 117 LEU A O 1
ATOM 890 N N . GLU A 1 118 ? -7.469 -8.891 -17.344 1 91.69 118 GLU A N 1
ATOM 891 C CA . GLU A 1 118 ? -7.41 -9.25 -18.75 1 91.69 118 GLU A CA 1
ATOM 892 C C . GLU A 1 118 ? -8.18 -10.531 -19.031 1 91.69 118 GLU A C 1
ATOM 894 O O . GLU A 1 118 ? -8.922 -10.625 -20.016 1 91.69 118 GLU A O 1
ATOM 899 N N . LEU A 1 119 ? -8.008 -11.477 -18.203 1 93.5 119 LEU A N 1
ATOM 900 C CA . LEU A 1 119 ? -8.688 -12.75 -18.391 1 93.5 119 LEU A CA 1
ATOM 901 C C . LEU A 1 119 ? -10.203 -12.586 -18.25 1 93.5 119 LEU A C 1
ATOM 903 O O . LEU A 1 119 ? -10.969 -13.211 -18.984 1 93.5 119 LEU A O 1
ATOM 907 N N . ARG A 1 120 ? -10.586 -11.734 -17.328 1 90.12 120 ARG A N 1
ATOM 908 C CA . ARG A 1 120 ? -12.008 -11.453 -17.172 1 90.12 120 ARG A CA 1
ATOM 909 C C . ARG A 1 120 ? -12.602 -10.875 -18.453 1 90.12 120 ARG A C 1
ATOM 911 O O . ARG A 1 120 ? -13.688 -11.266 -18.875 1 90.12 120 ARG A O 1
ATOM 918 N N . GLN A 1 121 ? -11.898 -10.008 -18.984 1 88.38 121 GLN A N 1
ATOM 919 C CA . GLN A 1 121 ? -12.367 -9.336 -20.188 1 88.38 121 GLN A CA 1
ATOM 920 C C . GLN A 1 121 ? -12.359 -10.281 -21.391 1 88.38 121 GLN A C 1
ATOM 922 O O . GLN A 1 121 ? -13.344 -10.375 -22.125 1 88.38 121 GLN A O 1
ATOM 927 N N . ARG A 1 122 ? -11.344 -10.977 -21.531 1 89.62 122 ARG A N 1
ATOM 928 C CA . ARG A 1 122 ? -11.156 -11.852 -22.688 1 89.62 122 ARG A CA 1
ATOM 929 C C . ARG A 1 122 ? -12.148 -13.008 -22.672 1 89.62 122 ARG A C 1
ATOM 931 O O . ARG A 1 122 ? -12.617 -13.453 -23.719 1 89.62 122 ARG A O 1
ATOM 938 N N . ARG A 1 123 ? -12.445 -13.406 -21.516 1 90 123 ARG A N 1
ATOM 939 C CA . ARG A 1 123 ? -13.297 -14.594 -21.391 1 90 123 ARG A CA 1
ATOM 940 C C . ARG A 1 123 ? -14.719 -14.211 -21.016 1 90 123 ARG A C 1
ATOM 942 O O . ARG A 1 123 ? -15.57 -15.078 -20.797 1 90 123 ARG A O 1
ATOM 949 N N . ASN A 1 124 ? -14.984 -12.938 -20.875 1 86.88 124 ASN A N 1
ATOM 950 C CA . ASN A 1 124 ? -16.297 -12.445 -20.469 1 86.88 124 ASN A CA 1
ATOM 951 C C . ASN A 1 124 ? -16.828 -13.172 -19.234 1 86.88 124 ASN A C 1
ATOM 953 O O . ASN A 1 124 ? -17.953 -13.688 -19.25 1 86.88 124 ASN A O 1
ATOM 957 N N . LEU A 1 125 ? -15.961 -13.266 -18.297 1 86.94 125 LEU A N 1
ATOM 958 C CA . LEU A 1 125 ? -16.328 -14 -17.094 1 86.94 125 LEU A CA 1
ATOM 959 C C . LEU A 1 125 ? -17.391 -13.25 -16.297 1 86.94 125 LEU A C 1
ATOM 961 O O . LEU A 1 125 ? -17.344 -12.023 -16.188 1 86.94 125 LEU A O 1
ATOM 965 N N . ASN A 1 126 ? -18.281 -13.914 -15.766 1 77.88 126 ASN A N 1
ATOM 966 C CA . ASN A 1 126 ? -19.344 -13.352 -14.961 1 77.88 126 ASN A CA 1
ATOM 967 C C . ASN A 1 126 ? -19.062 -13.469 -13.469 1 77.88 126 ASN A C 1
ATOM 969 O O . ASN A 1 126 ? -19.969 -13.406 -12.648 1 77.88 126 ASN A O 1
ATOM 973 N N . LEU A 1 127 ? -17.875 -13.695 -13.234 1 77.88 127 LEU A N 1
ATOM 974 C CA . LEU A 1 127 ? -17.531 -13.797 -11.82 1 77.88 127 LEU A CA 1
ATOM 975 C C . LEU A 1 127 ? -17.781 -12.469 -11.109 1 77.88 127 LEU A C 1
ATOM 977 O O . LEU A 1 127 ? -17.141 -11.461 -11.414 1 77.88 127 LEU A O 1
ATOM 981 N N . GLY A 1 128 ? -18.828 -12.289 -10.398 1 73.25 128 GLY A N 1
ATOM 982 C CA . GLY A 1 128 ? -19.172 -11.078 -9.672 1 73.25 128 GLY A CA 1
ATOM 983 C C . GLY A 1 128 ? -20.219 -10.242 -10.375 1 73.25 128 GLY A C 1
ATOM 984 O O . GLY A 1 128 ? -20.453 -9.094 -10 1 73.25 128 GLY A O 1
ATOM 985 N N . SER A 1 129 ? -20.672 -10.75 -11.43 1 74.81 129 SER A N 1
ATOM 986 C CA . SER A 1 129 ? -21.672 -10.023 -12.195 1 74.81 129 SER A CA 1
ATOM 987 C C . SER A 1 129 ? -22.906 -9.734 -11.352 1 74.81 129 SER A C 1
ATOM 989 O O . SER A 1 129 ? -23.656 -8.797 -11.641 1 74.81 129 SER A O 1
ATOM 991 N N . SER A 1 130 ? -23 -10.453 -10.367 1 84.94 130 SER A N 1
ATOM 992 C CA . SER A 1 130 ? -24.188 -10.273 -9.531 1 84.94 130 SER A CA 1
ATOM 993 C C . SER A 1 130 ? -23.922 -9.242 -8.438 1 84.94 130 SER A C 1
ATOM 995 O O . SER A 1 130 ? -24.859 -8.828 -7.734 1 84.94 130 SER A O 1
ATOM 997 N N . LEU A 1 131 ? -22.766 -8.797 -8.438 1 90.62 131 LEU A N 1
ATOM 998 C CA . LEU A 1 131 ? -22.438 -7.855 -7.375 1 90.62 131 LEU A CA 1
ATOM 999 C C . LEU A 1 131 ? -22.922 -6.453 -7.715 1 90.62 131 LEU A C 1
ATOM 1001 O O . LEU A 1 131 ? -22.828 -6.023 -8.867 1 90.62 131 LEU A O 1
ATOM 1005 N N . SER A 1 132 ? -23.469 -5.824 -6.742 1 95.5 132 SER A N 1
ATOM 1006 C CA . SER A 1 132 ? -23.812 -4.414 -6.883 1 95.5 132 SER A CA 1
ATOM 1007 C C . SER A 1 132 ? -22.562 -3.549 -6.984 1 95.5 132 SER A C 1
ATOM 1009 O O . SER A 1 132 ? -21.469 -4.004 -6.676 1 95.5 132 SER A O 1
ATOM 1011 N N . ALA A 1 133 ? -22.75 -2.34 -7.395 1 96 133 ALA A N 1
ATOM 1012 C CA . ALA A 1 133 ? -21.625 -1.399 -7.48 1 96 133 ALA A CA 1
ATOM 1013 C C . ALA A 1 133 ? -20.984 -1.197 -6.117 1 96 133 ALA A C 1
ATOM 1015 O O . ALA A 1 133 ? -19.75 -1.096 -6.02 1 96 133 ALA A O 1
ATOM 1016 N N . VAL A 1 134 ? -21.797 -1.167 -5.125 1 97.44 134 VAL A N 1
ATOM 1017 C CA . VAL A 1 134 ? -21.312 -0.975 -3.766 1 97.44 134 VAL A CA 1
ATOM 1018 C C . VAL A 1 134 ? -20.5 -2.193 -3.334 1 97.44 134 VAL A C 1
ATOM 1020 O O . VAL A 1 134 ? -19.422 -2.055 -2.729 1 97.44 134 VAL A O 1
ATOM 1023 N N . GLU A 1 135 ? -21 -3.379 -3.67 1 96.81 135 GLU A N 1
ATOM 1024 C CA . GLU A 1 135 ? -20.281 -4.602 -3.332 1 96.81 135 GLU A CA 1
ATOM 1025 C C . GLU A 1 135 ? -18.953 -4.684 -4.074 1 96.81 135 GLU A C 1
ATOM 1027 O O . GLU A 1 135 ? -17.953 -5.129 -3.512 1 96.81 135 GLU A O 1
ATOM 1032 N N . GLN A 1 136 ? -18.953 -4.27 -5.281 1 96.12 136 GLN A N 1
ATOM 1033 C CA . GLN A 1 136 ? -17.719 -4.238 -6.062 1 96.12 136 GLN A CA 1
ATOM 1034 C C . GLN A 1 136 ? -16.703 -3.26 -5.457 1 96.12 136 GLN A C 1
ATOM 1036 O O . GLN A 1 136 ? -15.5 -3.521 -5.457 1 96.12 136 GLN A O 1
ATOM 1041 N N . ALA A 1 137 ? -17.219 -2.133 -5.02 1 98.12 137 ALA A N 1
ATOM 1042 C CA . ALA A 1 137 ? -16.375 -1.134 -4.367 1 98.12 137 ALA A CA 1
ATOM 1043 C C . ALA A 1 137 ? -15.703 -1.708 -3.121 1 98.12 137 ALA A C 1
ATOM 1045 O O . ALA A 1 137 ? -14.5 -1.525 -2.912 1 98.12 137 ALA A O 1
ATOM 1046 N N . VAL A 1 138 ? -16.469 -2.422 -2.371 1 98.25 138 VAL A N 1
ATOM 1047 C CA . VAL A 1 138 ? -15.969 -3.029 -1.142 1 98.25 138 VAL A CA 1
ATOM 1048 C C . VAL A 1 138 ? -14.953 -4.113 -1.477 1 98.25 138 VAL A C 1
ATOM 1050 O O . VAL A 1 138 ? -13.914 -4.227 -0.817 1 98.25 138 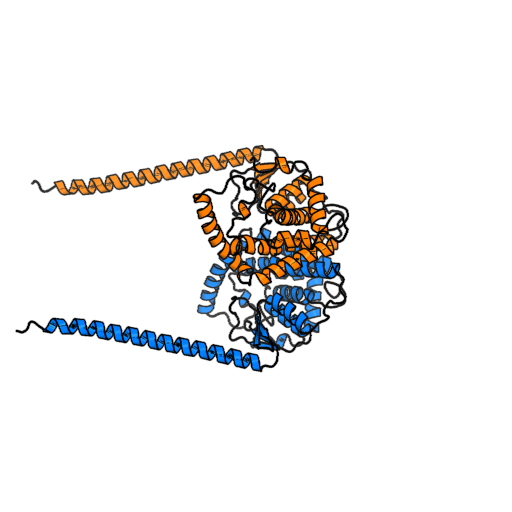VAL A O 1
ATOM 1053 N N . ALA A 1 139 ? -15.242 -4.879 -2.479 1 97.44 139 ALA A N 1
ATOM 1054 C CA . ALA A 1 139 ? -14.305 -5.902 -2.936 1 97.44 139 ALA A CA 1
ATOM 1055 C C . ALA A 1 139 ? -12.953 -5.289 -3.305 1 97.44 139 ALA A C 1
ATOM 1057 O O . ALA A 1 139 ? -11.906 -5.82 -2.934 1 97.44 139 ALA A O 1
ATOM 1058 N N . ARG A 1 140 ? -13 -4.203 -3.984 1 97.5 140 ARG A N 1
ATOM 1059 C CA . ARG A 1 140 ? -11.781 -3.5 -4.375 1 97.5 140 ARG A CA 1
ATOM 1060 C C . ARG A 1 140 ? -11.008 -3.025 -3.152 1 97.5 140 ARG A C 1
ATOM 1062 O O . ARG A 1 140 ? -9.789 -3.182 -3.086 1 97.5 140 ARG A O 1
ATOM 1069 N N . ALA A 1 141 ? -11.711 -2.469 -2.234 1 98.69 141 ALA A N 1
ATOM 1070 C CA . ALA A 1 141 ? -11.07 -1.939 -1.031 1 98.69 141 ALA A CA 1
ATOM 1071 C C . ALA A 1 141 ? -10.391 -3.051 -0.241 1 98.69 141 ALA A C 1
ATOM 1073 O O . ALA A 1 141 ? -9.242 -2.896 0.196 1 98.69 141 ALA A O 1
ATOM 1074 N N . PHE A 1 142 ? -11.031 -4.184 -0.108 1 98.81 142 PHE A N 1
ATOM 1075 C CA . PHE A 1 142 ? -10.453 -5.277 0.66 1 98.81 142 PHE A CA 1
ATOM 1076 C C . PHE A 1 142 ? -9.305 -5.926 -0.107 1 98.81 142 PHE A C 1
ATOM 1078 O O . PHE A 1 142 ? -8.328 -6.383 0.494 1 98.81 142 PHE A O 1
ATOM 1085 N N . THR A 1 143 ? -9.43 -5.957 -1.42 1 98.25 143 THR A N 1
ATOM 1086 C CA . THR A 1 143 ? -8.312 -6.445 -2.221 1 98.25 143 THR A CA 1
ATOM 1087 C C . THR A 1 143 ? -7.055 -5.625 -1.945 1 98.25 143 THR A C 1
ATOM 1089 O O . THR A 1 143 ? -5.984 -6.184 -1.697 1 98.25 143 THR A O 1
ATOM 1092 N N . VAL A 1 144 ? -7.254 -4.363 -1.923 1 98.31 144 VAL A N 1
ATOM 1093 C CA . VAL A 1 144 ? -6.133 -3.461 -1.688 1 98.31 144 VAL A CA 1
ATOM 1094 C C . VAL A 1 144 ? -5.629 -3.621 -0.255 1 98.31 144 VAL A C 1
ATOM 1096 O O . VAL A 1 144 ? -4.418 -3.654 -0.014 1 98.31 144 VAL A O 1
ATOM 1099 N N . LEU A 1 145 ? -6.539 -3.729 0.676 1 98.75 145 LEU A N 1
ATOM 1100 C CA . LEU A 1 145 ? -6.164 -3.912 2.074 1 98.75 145 LEU A CA 1
ATOM 1101 C C . LEU A 1 145 ? -5.223 -5.102 2.232 1 98.75 145 LEU A C 1
ATOM 1103 O O . LEU A 1 145 ? -4.203 -5.008 2.92 1 98.75 145 LEU A O 1
ATOM 1107 N N . VAL A 1 146 ? -5.543 -6.133 1.558 1 98.62 146 VAL A N 1
ATOM 1108 C CA . VAL A 1 146 ? -4.797 -7.379 1.706 1 98.62 146 VAL A CA 1
ATOM 1109 C C . VAL A 1 146 ? -3.475 -7.285 0.952 1 98.62 146 VAL A C 1
ATOM 1111 O O . VAL A 1 146 ? -2.414 -7.578 1.508 1 98.62 146 VAL A O 1
ATOM 1114 N N . GLU A 1 147 ? -3.529 -6.746 -0.22 1 97.19 147 GLU A N 1
ATOM 1115 C CA . GLU A 1 147 ? -2.381 -6.832 -1.117 1 97.19 147 GLU A CA 1
ATOM 1116 C C . GLU A 1 147 ? -1.399 -5.691 -0.874 1 97.19 147 GLU A C 1
ATOM 1118 O O . GLU A 1 147 ? -0.191 -5.852 -1.056 1 97.19 147 GLU A O 1
ATOM 1123 N N . ASP A 1 148 ? -1.967 -4.555 -0.435 1 96.81 148 ASP A N 1
ATOM 1124 C CA . ASP A 1 148 ? -1.113 -3.369 -0.412 1 96.81 148 ASP A CA 1
ATOM 1125 C C . ASP A 1 148 ? -0.815 -2.936 1.021 1 96.81 148 ASP A C 1
ATOM 1127 O O . ASP A 1 148 ? -0.038 -2.004 1.244 1 96.81 148 ASP A O 1
ATOM 1131 N N . HIS A 1 149 ? -1.383 -3.6 1.964 1 98.06 149 HIS A N 1
ATOM 1132 C CA . HIS A 1 149 ? -1.087 -3.215 3.34 1 98.06 149 HIS A CA 1
ATOM 1133 C C . HIS A 1 149 ? -0.723 -4.43 4.188 1 98.06 149 HIS A C 1
ATOM 1135 O O . HIS A 1 149 ? 0.406 -4.539 4.672 1 98.06 149 HIS A O 1
ATOM 1141 N N . LEU A 1 150 ? -1.651 -5.371 4.297 1 98.44 150 LEU A N 1
ATOM 1142 C CA . LEU A 1 150 ? -1.405 -6.551 5.117 1 98.44 150 LEU A CA 1
ATOM 1143 C C . LEU A 1 150 ? -0.169 -7.301 4.629 1 98.44 150 LEU A C 1
ATOM 1145 O O . LEU A 1 150 ? 0.662 -7.727 5.438 1 98.44 150 LEU A O 1
ATOM 1149 N N . CYS A 1 151 ? -0.047 -7.438 3.369 1 97.44 151 CYS A N 1
ATOM 1150 C CA . CYS A 1 151 ? 1.082 -8.141 2.773 1 97.44 151 CYS A CA 1
ATOM 1151 C C . CYS A 1 151 ? 2.404 -7.516 3.201 1 97.44 151 CYS A C 1
ATOM 1153 O O . CYS A 1 151 ? 3.359 -8.227 3.516 1 97.44 151 CYS A O 1
ATOM 1155 N N . TRP A 1 152 ? 2.445 -6.207 3.234 1 97.62 152 TRP A N 1
ATOM 1156 C CA . TRP A 1 152 ? 3.67 -5.508 3.604 1 97.62 152 TRP A CA 1
ATOM 1157 C C . TRP A 1 152 ? 3.977 -5.691 5.086 1 97.62 152 TRP A C 1
ATOM 1159 O O . TRP A 1 152 ? 5.141 -5.797 5.477 1 97.62 152 TRP A O 1
ATOM 1169 N N . CYS A 1 153 ? 2.961 -5.703 5.867 1 97.62 153 CYS A N 1
ATOM 1170 C CA . CYS A 1 153 ? 3.18 -5.98 7.281 1 97.62 153 CYS A CA 1
ATOM 1171 C C . CYS A 1 153 ? 3.82 -7.348 7.48 1 97.62 153 CYS A C 1
ATOM 1173 O O . CYS A 1 153 ? 4.773 -7.484 8.25 1 97.62 153 CYS A O 1
ATOM 1175 N N . LEU A 1 154 ? 3.357 -8.305 6.777 1 97.62 154 LEU A N 1
ATOM 1176 C CA . LEU A 1 154 ? 3.893 -9.664 6.871 1 97.62 154 LEU A CA 1
ATOM 1177 C C . LEU A 1 154 ? 5.328 -9.711 6.359 1 97.62 154 LEU A C 1
ATOM 1179 O O . LEU A 1 154 ? 6.18 -10.383 6.953 1 97.62 154 LEU A O 1
ATOM 1183 N N . ARG A 1 155 ? 5.574 -9.016 5.305 1 96 155 ARG A N 1
ATOM 1184 C CA . ARG A 1 155 ? 6.914 -8.969 4.734 1 96 155 ARG A CA 1
ATOM 1185 C C . ARG A 1 155 ? 7.906 -8.352 5.711 1 96 155 ARG A C 1
ATOM 1187 O O . ARG A 1 155 ? 9.07 -8.75 5.766 1 96 155 ARG A O 1
ATOM 1194 N N . GLU A 1 156 ? 7.402 -7.348 6.414 1 97.44 156 GLU A N 1
ATOM 1195 C CA . GLU A 1 156 ? 8.266 -6.707 7.402 1 97.44 156 GLU A CA 1
ATOM 1196 C C . GLU A 1 156 ? 8.789 -7.719 8.422 1 97.44 156 GLU A C 1
ATOM 1198 O O . GLU A 1 156 ? 9.984 -7.75 8.719 1 97.44 156 GLU A O 1
ATOM 1203 N N . TRP A 1 157 ? 7.914 -8.539 8.953 1 96.94 157 TRP A N 1
ATOM 1204 C CA . TRP A 1 157 ? 8.336 -9.578 9.891 1 96.94 157 TRP A CA 1
ATOM 1205 C C . TRP A 1 157 ? 9.273 -10.57 9.211 1 96.94 157 TRP A C 1
ATOM 1207 O O . TRP A 1 157 ? 10.312 -10.922 9.766 1 96.94 157 TRP A O 1
ATOM 1217 N N . ARG A 1 158 ? 8.906 -11.023 8.023 1 95.06 158 ARG A N 1
ATOM 1218 C CA . ARG A 1 158 ? 9.672 -12.031 7.297 1 95.06 158 ARG A CA 1
ATOM 1219 C C . ARG A 1 158 ? 11.109 -11.586 7.094 1 95.06 158 ARG A C 1
ATOM 1221 O O . ARG A 1 158 ? 12.039 -12.391 7.223 1 95.06 158 ARG A O 1
ATOM 1228 N N . ILE A 1 159 ? 11.266 -10.297 6.805 1 94.88 159 ILE A N 1
ATOM 1229 C CA . ILE A 1 159 ? 12.586 -9.797 6.438 1 94.88 159 ILE A CA 1
ATOM 1230 C C . ILE A 1 159 ? 13.32 -9.32 7.688 1 94.88 159 ILE A C 1
ATOM 1232 O O . ILE A 1 159 ? 14.414 -9.797 7.988 1 94.88 159 ILE A O 1
ATOM 1236 N N . LYS A 1 160 ? 12.695 -8.5 8.484 1 94 160 LYS A N 1
ATOM 1237 C CA . LYS A 1 160 ? 13.391 -7.812 9.562 1 94 160 LYS A CA 1
ATOM 1238 C C . LYS A 1 160 ? 13.484 -8.688 10.812 1 94 160 LYS A C 1
ATOM 1240 O O . LYS A 1 160 ? 14.469 -8.625 11.547 1 94 160 LYS A O 1
ATOM 1245 N N . MET A 1 161 ? 12.484 -9.438 11.086 1 93.62 161 MET A N 1
ATOM 1246 C CA . MET A 1 161 ? 12.461 -10.219 12.32 1 93.62 161 MET A CA 1
ATOM 1247 C C . MET A 1 161 ? 12.938 -11.641 12.07 1 93.62 161 MET A C 1
ATOM 1249 O O . MET A 1 161 ? 13.719 -12.188 12.859 1 93.62 161 MET A O 1
ATOM 1253 N N . ASP A 1 162 ? 12.547 -12.25 10.945 1 93.5 162 ASP A N 1
ATOM 1254 C CA . ASP A 1 162 ? 12.789 -13.656 10.672 1 93.5 162 ASP A CA 1
ATOM 1255 C C . ASP A 1 162 ? 14.062 -13.844 9.844 1 93.5 162 ASP A C 1
ATOM 1257 O O . ASP A 1 162 ? 14.648 -14.922 9.82 1 93.5 162 ASP A O 1
ATOM 1261 N N . GLY A 1 163 ? 14.477 -12.805 9.133 1 90.06 163 GLY A N 1
ATOM 1262 C CA . GLY A 1 163 ? 15.664 -12.883 8.305 1 90.06 163 GLY A CA 1
ATOM 1263 C C . GLY A 1 163 ? 15.477 -13.75 7.074 1 90.06 163 GLY A C 1
ATOM 1264 O O . GLY A 1 163 ? 16.453 -14.273 6.52 1 90.06 163 GLY A O 1
ATOM 1265 N N . GLY A 1 164 ? 14.227 -14.094 6.754 1 89.5 164 GLY A N 1
ATOM 1266 C CA . GLY A 1 164 ? 13.93 -14.844 5.543 1 89.5 164 GLY A CA 1
ATOM 1267 C C . GLY A 1 164 ? 13.844 -16.344 5.781 1 89.5 164 GLY A C 1
ATOM 1268 O O . GLY A 1 164 ? 13.57 -17.109 4.852 1 89.5 164 GLY A O 1
ATOM 1269 N N . ARG A 1 165 ? 13.984 -16.859 6.945 1 87.31 165 ARG A N 1
ATOM 1270 C CA . ARG A 1 165 ? 13.992 -18.297 7.242 1 87.31 165 ARG A CA 1
ATOM 1271 C C . ARG A 1 165 ? 12.641 -18.922 6.934 1 87.31 165 ARG A C 1
ATOM 1273 O O . ARG A 1 165 ? 12.562 -20.109 6.625 1 87.31 165 ARG A O 1
ATOM 1280 N N . ASN A 1 166 ? 11.656 -18.109 7.004 1 89.44 166 ASN A N 1
ATOM 1281 C CA . ASN A 1 166 ? 10.312 -18.641 6.816 1 89.44 166 ASN A CA 1
ATOM 1282 C C . ASN A 1 166 ? 10.086 -19.078 5.371 1 89.44 166 ASN A C 1
ATOM 1284 O O . ASN A 1 166 ? 9.156 -19.828 5.09 1 89.44 166 ASN A O 1
ATOM 1288 N N . LEU A 1 167 ? 10.898 -18.609 4.457 1 86.62 167 LEU A N 1
ATOM 1289 C CA . LEU A 1 167 ? 10.805 -19.016 3.059 1 86.62 167 LEU A CA 1
ATOM 1290 C C . LEU A 1 167 ? 11.062 -20.516 2.9 1 86.62 167 LEU A C 1
ATOM 1292 O O . LEU A 1 167 ? 10.68 -21.109 1.895 1 86.62 167 LEU A O 1
ATOM 1296 N N . PHE A 1 168 ? 11.68 -21.094 3.881 1 84.44 168 PHE A N 1
ATOM 1297 C CA . PHE A 1 168 ? 12.016 -22.516 3.83 1 84.44 168 PHE A CA 1
ATOM 1298 C C . PHE A 1 168 ? 11.242 -23.281 4.895 1 84.44 168 PHE A C 1
ATOM 1300 O O . PHE A 1 168 ? 11.633 -24.391 5.262 1 84.44 168 PHE A O 1
ATOM 1307 N N . GLU A 1 169 ? 10.266 -22.672 5.324 1 84.25 169 GLU A N 1
ATOM 1308 C CA . GLU A 1 169 ? 9.445 -23.328 6.332 1 84.25 169 GLU A CA 1
ATOM 1309 C C . GLU A 1 169 ? 8.875 -24.656 5.809 1 84.25 169 GLU A C 1
ATOM 1311 O O . GLU A 1 169 ? 8.32 -24.703 4.711 1 84.25 169 GLU A O 1
ATOM 1316 N N . GLY A 1 170 ? 9.047 -25.656 6.574 1 82.38 170 GLY A N 1
ATOM 1317 C CA . GLY A 1 170 ? 8.492 -26.953 6.211 1 82.38 170 GLY A CA 1
ATOM 1318 C C . GLY A 1 170 ? 9.375 -27.75 5.27 1 82.38 170 GLY A C 1
ATOM 1319 O O . GLY A 1 170 ? 9.078 -28.891 4.941 1 82.38 170 GLY A O 1
ATOM 1320 N N . ALA A 1 171 ? 10.391 -27.047 4.727 1 81.81 171 ALA A N 1
ATOM 1321 C CA . ALA A 1 171 ? 11.297 -27.781 3.84 1 81.81 171 ALA A CA 1
ATOM 1322 C C . ALA A 1 171 ? 11.992 -28.922 4.578 1 81.81 171 ALA A C 1
ATOM 1324 O O . ALA A 1 171 ? 12.344 -28.781 5.754 1 81.81 171 ALA A O 1
ATOM 1325 N N . ARG A 1 172 ? 12.07 -29.969 3.844 1 77.69 172 ARG A N 1
ATOM 1326 C CA . ARG A 1 172 ? 12.664 -31.156 4.438 1 77.69 172 ARG A CA 1
ATOM 1327 C C . ARG A 1 172 ? 14.141 -30.953 4.734 1 77.69 172 ARG A C 1
ATOM 1329 O O . ARG A 1 172 ? 14.633 -31.344 5.793 1 77.69 172 ARG A O 1
ATOM 1336 N N . ASN A 1 173 ? 14.828 -30.328 3.754 1 76.25 173 ASN A N 1
ATOM 1337 C CA . ASN A 1 173 ? 16.266 -30.109 3.928 1 76.25 173 ASN A CA 1
ATOM 1338 C C . ASN A 1 173 ? 16.562 -28.656 4.285 1 76.25 173 ASN A C 1
ATOM 1340 O O . ASN A 1 173 ? 15.945 -27.734 3.74 1 76.25 173 ASN A O 1
ATOM 1344 N N . PRO A 1 174 ? 17.375 -28.672 5.316 1 74.5 174 PRO A N 1
ATOM 1345 C CA . PRO A 1 174 ? 17.797 -27.297 5.598 1 74.5 174 PRO A CA 1
ATOM 1346 C C . PRO A 1 174 ? 18.5 -26.641 4.406 1 74.5 174 PRO A C 1
ATOM 1348 O O . PRO A 1 174 ? 19.078 -27.328 3.57 1 74.5 174 PRO A O 1
ATOM 1351 N N . PRO A 1 175 ? 18.297 -25.391 4.375 1 77.62 175 PRO A N 1
ATOM 1352 C CA . PRO A 1 175 ? 18.984 -24.719 3.264 1 77.62 175 PRO A CA 1
ATOM 1353 C C . PRO A 1 175 ? 20.5 -24.859 3.32 1 77.62 175 PRO A C 1
ATOM 1355 O O . PRO A 1 175 ? 21.078 -24.859 4.406 1 77.62 175 PRO A O 1
ATOM 1358 N N . SER A 1 176 ? 21.047 -25.062 2.244 1 83.06 176 SER A N 1
ATOM 1359 C CA . SER A 1 176 ? 22.5 -25.125 2.133 1 83.06 176 SER A CA 1
ATOM 1360 C C . SER A 1 176 ? 23.141 -23.828 2.572 1 83.06 176 SER A C 1
ATOM 1362 O O . SER A 1 176 ? 22.453 -22.812 2.754 1 83.06 176 SER A O 1
ATOM 1364 N N . TRP A 1 177 ? 24.422 -23.969 2.779 1 84.06 177 TRP A N 1
ATOM 1365 C CA . TRP A 1 177 ? 25.141 -22.797 3.275 1 84.06 177 TRP A CA 1
ATOM 1366 C C . TRP A 1 177 ? 25.031 -21.641 2.287 1 84.06 177 TRP A C 1
ATOM 1368 O O . TRP A 1 177 ? 24.953 -20.469 2.689 1 84.06 177 TRP A O 1
ATOM 1378 N N . TYR A 1 178 ? 25.094 -21.906 1.03 1 83.75 178 TYR A N 1
ATOM 1379 C CA . TYR A 1 178 ? 25.016 -20.828 0.045 1 83.75 178 TYR A CA 1
ATOM 1380 C C . TYR A 1 178 ? 23.594 -20.266 -0.017 1 83.75 178 TYR A C 1
ATOM 1382 O O . TYR A 1 178 ? 23.422 -19.078 -0.291 1 83.75 178 TYR A O 1
ATOM 1390 N N . MET A 1 179 ? 22.688 -21.141 0.31 1 82.12 179 MET A N 1
ATOM 1391 C CA . MET A 1 179 ? 21.312 -20.641 0.384 1 82.12 179 MET A CA 1
ATOM 1392 C C . MET A 1 179 ? 21.125 -19.75 1.599 1 82.12 179 MET A C 1
ATOM 1394 O O . MET A 1 179 ? 20.438 -18.734 1.52 1 82.12 179 MET A O 1
ATOM 1398 N N . ARG A 1 180 ? 21.812 -20.078 2.678 1 83.88 180 ARG A N 1
ATOM 1399 C CA . ARG A 1 180 ? 21.734 -19.266 3.887 1 83.88 180 ARG A CA 1
ATOM 1400 C C . ARG A 1 180 ? 22.375 -17.891 3.67 1 83.88 180 ARG A C 1
ATOM 1402 O O . ARG A 1 180 ? 21.875 -16.875 4.133 1 83.88 180 ARG A O 1
ATOM 1409 N N . ALA A 1 181 ? 23.5 -17.969 2.963 1 86.62 181 ALA A N 1
ATOM 1410 C CA . ALA A 1 181 ? 24.172 -16.703 2.631 1 86.62 181 ALA A CA 1
ATOM 1411 C C . ALA A 1 181 ? 23.312 -15.852 1.714 1 86.62 181 ALA A C 1
ATOM 1413 O O . ALA A 1 181 ? 23.25 -14.633 1.877 1 86.62 181 ALA A O 1
ATOM 1414 N N . GLY A 1 182 ? 22.688 -16.484 0.809 1 87.5 182 GLY A N 1
ATOM 1415 C CA . GLY A 1 182 ? 21.781 -15.789 -0.087 1 87.5 182 GLY A CA 1
ATOM 1416 C C . GLY A 1 182 ? 20.609 -15.164 0.628 1 87.5 182 GLY A C 1
ATOM 1417 O O . GLY A 1 182 ? 20.172 -14.062 0.28 1 87.5 182 GLY A O 1
ATOM 1418 N N . LEU A 1 183 ? 20.188 -15.844 1.664 1 86.19 183 LEU A N 1
ATOM 1419 C CA . LEU A 1 183 ? 19.062 -15.344 2.449 1 86.19 183 LEU A CA 1
ATOM 1420 C C . LEU A 1 183 ? 19.438 -14.047 3.168 1 86.19 183 LEU A C 1
ATOM 1422 O O . LEU A 1 183 ? 18.609 -13.148 3.289 1 86.19 183 LEU A O 1
ATOM 1426 N N . ARG A 1 184 ? 20.656 -13.906 3.641 1 86.38 184 ARG A N 1
ATOM 1427 C CA . ARG A 1 184 ? 21.109 -12.695 4.336 1 86.38 184 ARG A CA 1
ATOM 1428 C C . ARG A 1 184 ? 21.141 -11.5 3.389 1 86.38 184 ARG A C 1
ATOM 1430 O O . ARG A 1 184 ? 20.734 -10.398 3.756 1 86.38 184 ARG A O 1
ATOM 1437 N N . VAL A 1 185 ? 21.609 -11.867 2.205 1 87.44 185 VAL A N 1
ATOM 1438 C CA . VAL A 1 185 ? 21.672 -10.812 1.195 1 87.44 185 VAL A CA 1
ATOM 1439 C C . VAL A 1 185 ? 20.25 -10.414 0.788 1 87.44 185 VAL A C 1
ATOM 1441 O O . VAL A 1 185 ? 19.953 -9.227 0.65 1 87.44 185 VAL A O 1
ATOM 1444 N N . TYR A 1 186 ? 19.5 -11.367 0.659 1 86.75 186 TYR A N 1
ATOM 1445 C CA . TYR A 1 186 ? 18.094 -11.141 0.329 1 86.75 186 TYR A CA 1
ATOM 1446 C C . TYR A 1 186 ? 17.422 -10.266 1.381 1 86.75 186 TYR A C 1
ATOM 1448 O O . TYR A 1 186 ? 16.781 -9.266 1.048 1 86.75 186 TYR A O 1
ATOM 1456 N N . ALA A 1 187 ? 17.609 -10.578 2.602 1 87.88 187 ALA A N 1
ATOM 1457 C CA . ALA A 1 187 ? 16.984 -9.852 3.705 1 87.88 187 ALA A CA 1
ATOM 1458 C C . ALA A 1 187 ? 17.484 -8.406 3.75 1 87.88 187 ALA A C 1
ATOM 1460 O O . ALA A 1 187 ? 16.703 -7.48 3.984 1 87.88 187 ALA A O 1
ATOM 1461 N N . TRP A 1 188 ? 18.688 -8.289 3.467 1 88.44 188 TRP A N 1
ATOM 1462 C CA . TRP A 1 188 ? 19.281 -6.953 3.475 1 88.44 188 TRP A CA 1
ATOM 1463 C C . TRP A 1 188 ? 18.688 -6.09 2.361 1 88.44 188 TRP A C 1
ATOM 1465 O O . TRP A 1 188 ? 18.266 -4.953 2.602 1 88.44 188 TRP A O 1
ATOM 1475 N N . LEU A 1 189 ? 18.609 -6.66 1.249 1 85.88 189 LEU A N 1
ATOM 1476 C CA . LEU A 1 189 ? 18.062 -5.938 0.106 1 85.88 189 LEU A CA 1
ATOM 1477 C C . LEU A 1 189 ? 16.594 -5.602 0.326 1 85.88 189 LEU A C 1
ATOM 1479 O O . LEU A 1 189 ? 16.141 -4.508 -0.02 1 85.88 189 LEU A O 1
ATOM 1483 N N . ARG A 1 190 ? 15.977 -6.477 0.901 1 90.88 190 ARG A N 1
ATOM 1484 C CA . ARG A 1 190 ? 14.539 -6.297 1.064 1 90.88 190 ARG A CA 1
ATOM 1485 C C . ARG A 1 190 ? 14.234 -5.344 2.217 1 90.88 190 ARG A C 1
ATOM 1487 O O . ARG A 1 190 ? 13.156 -4.754 2.27 1 90.88 190 ARG A O 1
ATOM 1494 N N . THR A 1 191 ? 15.188 -5.207 3.152 1 92.19 191 THR A N 1
ATOM 1495 C CA . THR A 1 191 ? 15.031 -4.203 4.199 1 92.19 191 THR A CA 1
ATOM 1496 C C . THR A 1 191 ? 14.93 -2.805 3.6 1 92.19 191 THR A C 1
ATOM 1498 O O . THR A 1 191 ? 14.109 -1.992 4.043 1 92.19 191 THR A O 1
ATOM 1501 N N . ASN A 1 192 ? 15.719 -2.643 2.607 1 91.12 192 ASN A N 1
ATOM 1502 C CA . ASN A 1 192 ? 15.656 -1.372 1.895 1 91.12 192 ASN A CA 1
ATOM 1503 C C . ASN A 1 192 ? 14.305 -1.181 1.208 1 91.12 192 ASN A C 1
ATOM 1505 O O . ASN A 1 192 ? 13.758 -0.075 1.195 1 91.12 192 ASN A O 1
ATOM 1509 N N . THR A 1 193 ? 13.844 -2.238 0.682 1 92.69 193 THR A N 1
ATOM 1510 C CA . THR A 1 193 ? 12.539 -2.201 0.034 1 92.69 193 THR A CA 1
ATOM 1511 C C . THR A 1 193 ? 11.453 -1.794 1.026 1 92.69 193 THR A C 1
ATOM 1513 O O . THR A 1 193 ? 10.602 -0.956 0.716 1 92.69 193 THR A O 1
ATOM 1516 N N . LEU A 1 194 ? 11.523 -2.316 2.205 1 95 194 LEU A N 1
ATOM 1517 C CA . LEU A 1 194 ? 10.539 -2.018 3.242 1 95 194 LEU A CA 1
ATOM 1518 C C . LEU A 1 194 ? 10.641 -0.562 3.686 1 95 194 LEU A C 1
ATOM 1520 O O . LEU A 1 194 ? 9.625 0.079 3.967 1 95 194 LEU A O 1
ATOM 1524 N N . TRP A 1 195 ? 11.852 -0.083 3.748 1 92.31 195 TRP A N 1
ATOM 1525 C CA . TRP A 1 195 ? 12.07 1.309 4.129 1 92.31 195 TRP A CA 1
ATOM 1526 C C . TRP A 1 195 ? 11.422 2.254 3.125 1 92.31 195 TRP A C 1
ATOM 1528 O O . TRP A 1 195 ? 10.727 3.201 3.512 1 92.31 195 TRP A O 1
ATOM 1538 N N . HIS A 1 196 ? 11.602 1.938 1.887 1 91.38 196 HIS A N 1
ATOM 1539 C CA . HIS A 1 196 ? 11.062 2.793 0.833 1 91.38 196 HIS A CA 1
ATOM 1540 C C . HIS A 1 196 ? 9.539 2.729 0.792 1 91.38 196 HIS A C 1
ATOM 1542 O O . HIS A 1 196 ? 8.883 3.73 0.505 1 91.38 196 HIS A O 1
ATOM 1548 N N . GLN A 1 197 ? 9.062 1.605 1.066 1 91.94 197 GLN A N 1
ATOM 1549 C CA . GLN A 1 197 ? 7.613 1.451 1.062 1 91.94 197 GLN A CA 1
ATOM 1550 C C . GLN A 1 197 ? 6.98 2.166 2.252 1 91.94 197 GLN A C 1
ATOM 1552 O O . GLN A 1 197 ? 5.848 2.643 2.166 1 91.94 197 GLN A O 1
ATOM 1557 N N . GLY A 1 198 ? 7.66 2.229 3.377 1 90.5 198 GLY A N 1
ATOM 1558 C CA . GLY A 1 198 ? 7.176 2.994 4.512 1 90.5 198 GLY A CA 1
ATOM 1559 C C . GLY A 1 198 ? 7 2.158 5.766 1 90.5 198 GLY A C 1
ATOM 1560 O O . GLY A 1 198 ? 7.359 2.588 6.863 1 90.5 198 GLY A O 1
ATOM 1561 N N . VAL A 1 199 ? 6.555 0.931 5.668 1 93.38 199 VAL A N 1
ATOM 1562 C CA . VAL A 1 199 ? 6.238 0.097 6.82 1 93.38 199 VAL A CA 1
ATOM 1563 C C . VAL A 1 199 ? 7.516 -0.23 7.59 1 93.38 199 VAL A C 1
ATOM 1565 O O . VAL A 1 199 ? 7.488 -0.398 8.812 1 93.38 199 VAL A O 1
ATOM 1568 N N . GLY A 1 200 ? 8.672 -0.25 6.898 1 93.44 200 GLY A N 1
ATOM 1569 C CA . GLY A 1 200 ? 9.953 -0.569 7.512 1 93.44 200 GLY A CA 1
ATOM 1570 C C . GLY A 1 200 ? 10.477 0.541 8.398 1 93.44 200 GLY A C 1
ATOM 1571 O O . GLY A 1 200 ? 11.469 0.355 9.109 1 93.44 200 GLY A O 1
ATOM 1572 N N . ARG A 1 201 ? 9.812 1.646 8.391 1 93 201 ARG A N 1
ATOM 1573 C CA . ARG A 1 201 ? 10.258 2.793 9.18 1 93 201 ARG A CA 1
ATOM 1574 C C . ARG A 1 201 ? 9.523 2.855 10.516 1 93 201 ARG A C 1
ATOM 1576 O O . ARG A 1 201 ? 9.82 3.717 11.352 1 93 201 ARG A O 1
ATOM 1583 N N . LEU A 1 202 ? 8.633 1.965 10.703 1 92 202 LEU A N 1
ATOM 1584 C CA . LEU A 1 202 ? 7.859 1.899 11.938 1 92 202 LEU A CA 1
ATOM 1585 C C . LEU A 1 202 ? 8.375 0.788 12.844 1 92 202 LEU A C 1
ATOM 1587 O O . LEU A 1 202 ? 8.922 -0.207 12.367 1 92 202 LEU A O 1
ATOM 1591 N N . PRO A 1 203 ? 8.188 1.023 14.148 1 92.5 203 PRO A N 1
ATOM 1592 C CA . PRO A 1 203 ? 8.523 -0.082 15.047 1 92.5 203 PRO A CA 1
ATOM 1593 C C . PRO A 1 203 ? 7.688 -1.331 14.781 1 92.5 203 PRO A C 1
ATOM 1595 O O . PRO A 1 203 ? 6.504 -1.228 14.453 1 92.5 203 PRO A O 1
ATOM 1598 N N . HIS A 1 204 ? 8.32 -2.496 15.016 1 94.44 204 HIS A N 1
ATOM 1599 C CA . HIS A 1 204 ? 7.668 -3.768 14.727 1 94.44 204 HIS A CA 1
ATOM 1600 C C . HIS A 1 204 ? 6.344 -3.896 15.469 1 94.44 204 HIS A C 1
ATOM 1602 O O . HIS A 1 204 ? 5.371 -4.43 14.93 1 94.44 204 HIS A O 1
ATOM 1608 N N . LEU A 1 205 ? 6.277 -3.418 16.688 1 94.06 205 LEU A N 1
ATOM 1609 C CA . LEU A 1 205 ? 5.062 -3.541 17.484 1 94.06 205 LEU A CA 1
ATOM 1610 C C . LEU A 1 205 ? 3.914 -2.77 16.844 1 94.06 205 LEU A C 1
ATOM 1612 O O . LEU A 1 205 ? 2.764 -3.211 16.891 1 94.06 205 LEU A O 1
ATOM 1616 N N . GLU A 1 206 ? 4.242 -1.617 16.234 1 93 206 GLU A N 1
ATOM 1617 C CA . GLU A 1 206 ? 3.221 -0.843 15.539 1 93 206 GLU A CA 1
ATOM 1618 C C . GLU A 1 206 ? 2.762 -1.555 14.273 1 93 206 GLU A C 1
ATOM 1620 O O . GLU A 1 206 ? 1.573 -1.551 13.945 1 93 206 GLU A O 1
ATOM 1625 N N . VAL A 1 207 ? 3.697 -2.16 13.586 1 95.88 207 VAL A N 1
ATOM 1626 C CA . VAL A 1 207 ? 3.377 -2.902 12.375 1 95.88 207 VAL A CA 1
ATOM 1627 C C . VAL A 1 207 ? 2.451 -4.07 12.711 1 95.88 207 VAL A C 1
ATOM 1629 O O . VAL A 1 207 ? 1.489 -4.336 11.984 1 95.88 207 VAL A O 1
ATOM 1632 N N . ARG A 1 208 ? 2.705 -4.707 13.812 1 96.31 208 ARG A N 1
ATOM 1633 C CA . ARG A 1 208 ? 1.876 -5.82 14.258 1 96.31 208 ARG A CA 1
ATOM 1634 C C . ARG A 1 208 ? 0.454 -5.359 14.562 1 96.31 208 ARG A C 1
ATOM 1636 O O . ARG A 1 208 ? -0.51 -6.066 14.258 1 96.31 208 ARG A O 1
ATOM 1643 N N . LYS A 1 209 ? 0.346 -4.199 15.125 1 95.31 209 LYS A N 1
ATOM 1644 C CA . LYS A 1 209 ? -0.975 -3.646 15.398 1 95.31 209 LYS A CA 1
ATOM 1645 C C . LYS A 1 209 ? -1.739 -3.367 14.109 1 95.31 209 LYS A C 1
ATOM 1647 O O . LYS A 1 209 ? -2.955 -3.568 14.047 1 95.31 209 LYS A O 1
ATOM 1652 N N . PHE A 1 210 ? -1.027 -2.906 13.156 1 96.19 210 PHE A N 1
ATOM 1653 C CA . PHE A 1 210 ? -1.643 -2.656 11.859 1 96.19 210 PHE A CA 1
ATOM 1654 C C . PHE A 1 210 ? -2.162 -3.951 11.242 1 96.19 210 PHE A C 1
ATOM 1656 O O . PHE A 1 210 ? -3.285 -3.998 10.742 1 96.19 210 PHE A O 1
ATOM 1663 N N . ALA A 1 211 ? -1.349 -4.965 11.281 1 97.94 211 ALA A N 1
ATOM 1664 C CA . ALA A 1 211 ? -1.758 -6.262 10.742 1 97.94 211 ALA A CA 1
ATOM 1665 C C . ALA A 1 211 ? -2.98 -6.797 11.484 1 97.94 211 ALA A C 1
ATOM 1667 O O . ALA A 1 211 ? -3.893 -7.355 10.867 1 97.94 211 ALA A O 1
ATOM 1668 N N . TRP A 1 212 ? -2.973 -6.621 12.789 1 97.88 212 TRP A N 1
ATOM 1669 C CA . TRP A 1 212 ? -4.113 -7.055 13.594 1 97.88 212 TRP A CA 1
ATOM 1670 C C . TRP A 1 212 ? -5.391 -6.348 13.148 1 97.88 212 TRP A C 1
ATOM 1672 O O . TRP A 1 212 ? -6.438 -6.984 13 1 97.88 212 TRP A O 1
ATOM 1682 N N . ARG A 1 213 ? -5.316 -5.082 12.922 1 96.94 213 ARG A N 1
ATOM 1683 C CA . ARG A 1 213 ? -6.477 -4.305 12.5 1 96.94 213 ARG A CA 1
ATOM 1684 C C . ARG A 1 213 ? -6.988 -4.781 11.141 1 96.94 213 ARG A C 1
ATOM 1686 O O . ARG A 1 213 ? -8.195 -4.793 10.898 1 96.94 213 ARG A O 1
ATOM 1693 N N . ASP A 1 214 ? -6.059 -5.098 10.266 1 98.5 214 ASP A N 1
ATOM 1694 C CA . ASP A 1 214 ? -6.457 -5.609 8.953 1 98.5 214 ASP A CA 1
ATOM 1695 C C . ASP A 1 214 ? -7.18 -6.949 9.086 1 98.5 214 ASP A C 1
ATOM 1697 O O . ASP A 1 214 ? -8.211 -7.164 8.453 1 98.5 214 ASP A O 1
ATOM 1701 N N . LEU A 1 215 ? -6.648 -7.828 9.938 1 98.75 215 LEU A N 1
ATOM 1702 C CA . LEU A 1 215 ? -7.281 -9.125 10.164 1 98.75 215 LEU A CA 1
ATOM 1703 C C . LEU A 1 215 ? -8.641 -8.953 10.828 1 98.75 215 LEU A C 1
ATOM 1705 O O . LEU A 1 215 ? -9.602 -9.648 10.484 1 98.75 215 LEU A O 1
ATOM 1709 N N . GLN A 1 216 ? -8.695 -8.047 11.742 1 98.56 216 GLN A N 1
ATOM 1710 C CA . GLN A 1 216 ? -9.961 -7.758 12.406 1 98.56 216 GLN A CA 1
ATOM 1711 C C . GLN A 1 216 ? -11.008 -7.266 11.406 1 98.56 216 GLN A C 1
ATOM 1713 O O . GLN A 1 216 ? -12.164 -7.68 11.469 1 98.56 216 GLN A O 1
ATOM 1718 N N . ALA A 1 217 ? -10.586 -6.379 10.531 1 98.62 217 ALA A N 1
ATOM 1719 C CA . ALA A 1 217 ? -11.508 -5.871 9.516 1 98.62 217 ALA A CA 1
ATOM 1720 C C . ALA A 1 217 ? -12.023 -7 8.625 1 98.62 217 ALA A C 1
ATOM 1722 O O . ALA A 1 217 ? -13.227 -7.074 8.352 1 98.62 217 ALA A O 1
ATOM 1723 N N . LEU A 1 218 ? -11.133 -7.855 8.188 1 98.88 218 LEU A N 1
ATOM 1724 C CA . LEU A 1 218 ? -11.531 -8.992 7.363 1 98.88 218 LEU A CA 1
ATOM 1725 C C . LEU A 1 218 ? -12.5 -9.898 8.109 1 98.88 218 LEU A C 1
ATOM 1727 O O . LEU A 1 218 ? -13.516 -10.32 7.555 1 98.88 218 LEU A O 1
ATOM 1731 N N . SER A 1 219 ? -12.164 -10.133 9.359 1 98.81 219 SER A N 1
ATOM 1732 C CA . SER A 1 219 ? -12.992 -11 10.188 1 98.81 219 SER A CA 1
ATOM 1733 C C . SER A 1 219 ? -14.383 -10.406 10.391 1 98.81 219 SER A C 1
ATOM 1735 O O . SER A 1 219 ? -15.391 -11.102 10.219 1 98.81 219 SER A O 1
ATOM 1737 N N . ASP A 1 220 ? -14.438 -9.156 10.781 1 98.69 220 ASP A N 1
ATOM 1738 C CA . ASP A 1 220 ? -15.711 -8.484 11.062 1 98.69 220 ASP A CA 1
ATOM 1739 C C . ASP A 1 220 ? -16.578 -8.422 9.805 1 98.69 220 ASP A C 1
ATOM 1741 O O . ASP A 1 220 ? -17.797 -8.555 9.883 1 98.69 220 ASP A O 1
ATOM 1745 N N . TYR A 1 221 ? -15.977 -8.188 8.672 1 98.69 221 TYR A N 1
ATOM 1746 C CA . TYR A 1 221 ? -16.766 -8.086 7.445 1 98.69 221 TYR A CA 1
ATOM 1747 C C . TYR A 1 221 ? -17.25 -9.453 6.992 1 98.69 221 TYR A C 1
ATOM 1749 O O . TYR A 1 221 ? -18.375 -9.586 6.5 1 98.69 221 TYR A O 1
ATOM 1757 N N . LEU A 1 222 ? -16.391 -10.438 7.082 1 98.56 222 LEU A N 1
ATOM 1758 C CA . LEU A 1 222 ? -16.781 -11.797 6.73 1 98.56 222 LEU A CA 1
ATOM 1759 C C . LEU A 1 222 ? -17.938 -12.281 7.602 1 98.56 222 LEU A C 1
ATOM 1761 O O . LEU A 1 222 ? -18.922 -12.797 7.094 1 98.56 222 LEU A O 1
ATOM 1765 N N . GLY A 1 223 ? -17.766 -12.055 8.906 1 98.06 223 GLY A N 1
ATOM 1766 C CA . GLY A 1 223 ? -18.812 -12.516 9.82 1 98.06 223 GLY A CA 1
ATOM 1767 C C . GLY A 1 223 ? -19.094 -14 9.711 1 98.06 223 GLY A C 1
ATOM 1768 O O . GLY A 1 223 ? -18.172 -14.82 9.781 1 98.06 223 GLY A O 1
ATOM 1769 N N . GLU A 1 224 ? -20.312 -14.242 9.406 1 97.19 224 GLU A N 1
ATOM 1770 C CA . GLU A 1 224 ? -20.734 -15.633 9.32 1 97.19 224 GLU A CA 1
ATOM 1771 C C . GLU A 1 224 ? -20.953 -16.062 7.875 1 97.19 224 GLU A C 1
ATOM 1773 O O . GLU A 1 224 ? -21.406 -17.172 7.609 1 97.19 224 GLU A O 1
ATOM 1778 N N . LYS A 1 225 ? -20.688 -15.227 6.91 1 97.19 225 LYS A N 1
ATOM 1779 C CA . LYS A 1 225 ? -20.875 -15.523 5.492 1 97.19 225 LYS A CA 1
ATOM 1780 C C . LYS A 1 225 ? -19.938 -16.625 5.027 1 97.19 225 LYS A C 1
ATOM 1782 O O . LYS A 1 225 ? -18.844 -16.781 5.562 1 97.19 225 LYS A O 1
ATOM 1787 N N . SER A 1 226 ? -20.266 -17.297 4.012 1 97.44 226 SER A N 1
ATOM 1788 C CA . SER A 1 226 ? -19.422 -18.328 3.438 1 97.44 226 SER A CA 1
ATOM 1789 C C . SER A 1 226 ? -18.203 -17.734 2.736 1 97.44 226 SER A C 1
ATOM 1791 O O . SER A 1 226 ? -17.109 -18.312 2.781 1 97.44 226 SER A O 1
ATOM 1793 N N . TYR A 1 227 ? -18.5 -16.688 2.094 1 97.94 227 TYR A N 1
ATOM 1794 C CA . TYR A 1 227 ? -17.453 -15.938 1.407 1 97.94 227 TYR A CA 1
ATOM 1795 C C . TYR A 1 227 ? -17.531 -14.453 1.729 1 97.94 227 TYR A C 1
ATOM 1797 O O . TYR A 1 227 ? -18.469 -14 2.381 1 97.94 227 TYR A O 1
ATOM 1805 N N . LEU A 1 228 ? -16.562 -13.703 1.36 1 97.81 228 LEU A N 1
ATOM 1806 C CA . LEU A 1 228 ? -16.406 -12.344 1.868 1 97.81 228 LEU A CA 1
ATOM 1807 C C . LEU A 1 228 ? -17.641 -11.5 1.578 1 97.81 228 LEU A C 1
ATOM 1809 O O . LEU A 1 228 ? -18.094 -10.727 2.428 1 97.81 228 LEU A O 1
ATOM 1813 N N . LEU A 1 229 ? -18.234 -11.641 0.358 1 96.5 229 LEU A N 1
ATOM 1814 C CA . LEU A 1 229 ? -19.359 -10.781 -0.027 1 96.5 229 LEU A CA 1
ATOM 1815 C C . LEU A 1 229 ? -20.672 -11.531 0.067 1 96.5 229 LEU A C 1
ATOM 1817 O O . LEU A 1 229 ? -21.719 -11.008 -0.312 1 96.5 229 LEU A O 1
ATOM 1821 N N . GLY A 1 230 ? -20.625 -12.773 0.529 1 94.56 230 GLY A N 1
ATOM 1822 C CA . GLY A 1 230 ? -21.875 -13.508 0.67 1 94.56 230 GLY A CA 1
ATOM 1823 C C . GLY A 1 230 ? -21.719 -14.992 0.435 1 94.56 230 GLY A C 1
ATOM 1824 O O . GLY A 1 230 ? -20.797 -15.617 0.942 1 94.56 230 GLY A O 1
ATOM 1825 N N . GLU A 1 231 ? -22.625 -15.461 -0.312 1 93.69 231 GLU A N 1
ATOM 1826 C CA . GLU A 1 231 ? -22.703 -16.906 -0.442 1 93.69 231 GLU A CA 1
ATOM 1827 C C . GLU A 1 231 ? -21.969 -17.391 -1.698 1 93.69 231 GLU A C 1
ATOM 1829 O O . GLU A 1 231 ? -21.703 -18.594 -1.849 1 93.69 231 GLU A O 1
ATOM 1834 N N . GLU A 1 232 ? -21.656 -16.469 -2.471 1 93.75 232 GLU A N 1
ATOM 1835 C CA . GLU A 1 232 ? -20.953 -16.844 -3.693 1 93.75 232 GLU A CA 1
ATOM 1836 C C . GLU A 1 232 ? -19.5 -16.359 -3.666 1 93.75 232 GLU A C 1
ATOM 1838 O O . GLU A 1 232 ? -19.234 -15.227 -3.266 1 93.75 232 GLU A O 1
ATOM 1843 N N . MET A 1 233 ? -18.641 -17.25 -4.109 1 95.25 233 MET A N 1
ATOM 1844 C CA . MET A 1 233 ? -17.219 -16.906 -4.156 1 95.25 233 MET A CA 1
ATOM 1845 C C . MET A 1 233 ? -16.922 -15.969 -5.32 1 95.25 233 MET A C 1
ATOM 1847 O O . MET A 1 233 ? -17.469 -16.125 -6.41 1 95.25 233 MET A O 1
ATOM 1851 N N . ASN A 1 234 ? -16.094 -14.969 -5.082 1 93.81 234 ASN A N 1
ATOM 1852 C CA . ASN A 1 234 ? -15.68 -14.023 -6.109 1 93.81 234 ASN A CA 1
ATOM 1853 C C . ASN A 1 234 ? -14.172 -13.805 -6.086 1 93.81 234 ASN A C 1
ATOM 1855 O O . ASN A 1 234 ? -13.461 -14.438 -5.297 1 93.81 234 ASN A O 1
ATOM 1859 N N . GLU A 1 235 ? -13.68 -12.953 -6.957 1 94.62 235 GLU A N 1
ATOM 1860 C CA . GLU A 1 235 ? -12.25 -12.711 -7.129 1 94.62 235 GLU A CA 1
ATOM 1861 C C . GLU A 1 235 ? -11.602 -12.258 -5.82 1 94.62 235 GLU A C 1
ATOM 1863 O O . GLU A 1 235 ? -10.469 -12.633 -5.523 1 94.62 235 GLU A O 1
ATOM 1868 N N . VAL A 1 236 ? -12.328 -11.438 -5.074 1 96.88 236 VAL A N 1
ATOM 1869 C CA . VAL A 1 236 ? -11.766 -10.922 -3.834 1 96.88 236 VAL A CA 1
ATOM 1870 C C . VAL A 1 236 ? -11.469 -12.078 -2.877 1 96.88 236 VAL A C 1
ATOM 1872 O O . VAL A 1 236 ? -10.516 -12.023 -2.104 1 96.88 236 VAL A O 1
ATOM 1875 N N . ASP A 1 237 ? -12.266 -13.133 -2.955 1 98.31 237 ASP A N 1
ATOM 1876 C CA . ASP A 1 237 ? -12.047 -14.305 -2.105 1 98.31 237 ASP A CA 1
ATOM 1877 C C . ASP A 1 237 ? -10.727 -14.992 -2.457 1 98.31 237 ASP A C 1
ATOM 1879 O O . ASP A 1 237 ? -10.07 -15.57 -1.587 1 98.31 237 ASP A O 1
ATOM 1883 N N . CYS A 1 238 ? -10.32 -14.953 -3.727 1 98.25 238 CYS A N 1
ATOM 1884 C CA . CYS A 1 238 ? -9.039 -15.523 -4.133 1 98.25 238 CYS A CA 1
ATOM 1885 C C . CYS A 1 238 ? -7.879 -14.773 -3.496 1 98.25 238 CYS A C 1
ATOM 1887 O O . CYS A 1 238 ? -6.914 -15.391 -3.039 1 98.25 238 CYS A O 1
ATOM 1889 N N . THR A 1 239 ? -8.031 -13.477 -3.455 1 98.31 239 THR A N 1
ATOM 1890 C CA . THR A 1 239 ? -7.008 -12.625 -2.867 1 98.31 239 THR A CA 1
ATOM 1891 C C . THR A 1 239 ? -6.895 -12.867 -1.365 1 98.31 239 THR A C 1
ATOM 1893 O O . THR A 1 239 ? -5.797 -13.094 -0.85 1 98.31 239 THR A O 1
ATOM 1896 N N . VAL A 1 240 ? -8.016 -12.828 -0.705 1 98.81 240 VAL A N 1
ATOM 1897 C CA . VAL A 1 240 ? -8.031 -12.992 0.745 1 98.81 240 VAL A CA 1
ATOM 1898 C C . VAL A 1 240 ? -7.551 -14.398 1.112 1 98.81 240 VAL A C 1
ATOM 1900 O O . VAL A 1 240 ? -6.727 -14.562 2.016 1 98.81 240 VAL A O 1
ATOM 1903 N N . PHE A 1 241 ? -8.031 -15.398 0.393 1 98.81 241 PHE A N 1
ATOM 1904 C CA . PHE A 1 241 ? -7.637 -16.781 0.624 1 98.81 241 PHE A CA 1
ATOM 1905 C C . PHE A 1 241 ? -6.125 -16.938 0.539 1 98.81 241 PHE A C 1
ATOM 1907 O O . PHE A 1 241 ? -5.504 -17.531 1.42 1 98.81 241 PHE A O 1
ATOM 1914 N N . ALA A 1 242 ? -5.547 -16.406 -0.515 1 98.62 242 ALA A N 1
ATOM 1915 C CA . ALA A 1 242 ? -4.125 -16.594 -0.784 1 98.62 242 ALA A CA 1
ATOM 1916 C C . ALA A 1 242 ? -3.271 -16.047 0.356 1 98.62 242 ALA A C 1
ATOM 1918 O O . ALA A 1 242 ? -2.344 -16.719 0.821 1 98.62 242 ALA A O 1
ATOM 1919 N N . GLN A 1 243 ? -3.613 -14.906 0.814 1 98.38 243 GLN A N 1
ATOM 1920 C CA . GLN A 1 243 ? -2.834 -14.297 1.885 1 98.38 243 GLN A CA 1
ATOM 1921 C C . GLN A 1 243 ? -3.059 -15.016 3.211 1 98.38 243 GLN A C 1
ATOM 1923 O O . GLN A 1 243 ? -2.109 -15.258 3.959 1 98.38 243 GLN A O 1
ATOM 1928 N N . MET A 1 244 ? -4.309 -15.359 3.512 1 98.56 244 MET A N 1
ATOM 1929 C CA . MET A 1 244 ? -4.613 -16.047 4.762 1 98.56 244 MET A CA 1
ATOM 1930 C C . MET A 1 244 ? -3.965 -17.422 4.793 1 98.56 244 MET A C 1
ATOM 1932 O O . MET A 1 244 ? -3.477 -17.859 5.836 1 98.56 244 MET A O 1
ATOM 1936 N N . ALA A 1 245 ? -4.027 -18.094 3.676 1 98.38 245 ALA A N 1
ATOM 1937 C CA . ALA A 1 245 ? -3.387 -19.406 3.588 1 98.38 245 ALA A CA 1
ATOM 1938 C C . ALA A 1 245 ? -1.891 -19.297 3.877 1 98.38 245 ALA A C 1
ATOM 1940 O O . ALA A 1 245 ? -1.323 -20.156 4.551 1 98.38 245 ALA A O 1
ATOM 1941 N N . ASN A 1 246 ? -1.304 -18.281 3.373 1 96.81 246 ASN A N 1
ATOM 1942 C CA . ASN A 1 246 ? 0.112 -18.078 3.658 1 96.81 246 ASN A CA 1
ATOM 1943 C C . ASN A 1 246 ? 0.362 -17.891 5.152 1 96.81 246 ASN A C 1
ATOM 1945 O O . ASN A 1 246 ? 1.313 -18.438 5.699 1 96.81 246 ASN A O 1
ATOM 1949 N N . ILE A 1 247 ? -0.444 -17.062 5.781 1 97.81 247 ILE A N 1
ATOM 1950 C CA . ILE A 1 247 ? -0.292 -16.859 7.219 1 97.81 247 ILE A CA 1
ATOM 1951 C C . ILE A 1 247 ? -0.471 -18.188 7.949 1 97.81 247 ILE A C 1
ATOM 1953 O O . ILE A 1 247 ? 0.324 -18.531 8.828 1 97.81 247 ILE A O 1
ATOM 1957 N N . LEU A 1 248 ? -1.448 -18.922 7.551 1 97.56 248 LEU A N 1
ATOM 1958 C CA . LEU A 1 248 ? -1.837 -20.141 8.242 1 97.56 248 LEU A CA 1
ATOM 1959 C C . LEU A 1 248 ? -0.775 -21.219 8.07 1 97.56 248 LEU A C 1
ATOM 1961 O O . LEU A 1 248 ? -0.47 -21.953 9.016 1 97.56 248 LEU A O 1
ATOM 1965 N N . TYR A 1 249 ? -0.154 -21.281 6.906 1 96.31 249 TYR A N 1
ATOM 1966 C CA . TYR A 1 249 ? 0.674 -22.438 6.629 1 96.31 249 TYR A CA 1
ATOM 1967 C C . TYR A 1 249 ? 2.15 -22.062 6.59 1 96.31 249 TYR A C 1
ATOM 1969 O O . TYR A 1 249 ? 3.006 -22.844 7.035 1 96.31 249 TYR A O 1
ATOM 1977 N N . ASN A 1 250 ? 2.461 -20.891 6.129 1 94.88 250 ASN A N 1
ATOM 1978 C CA . ASN A 1 250 ? 3.863 -20.547 5.895 1 94.88 250 ASN A CA 1
ATOM 1979 C C . ASN A 1 250 ? 4.43 -19.688 7.012 1 94.88 250 ASN A C 1
ATOM 1981 O O . ASN A 1 250 ? 5.645 -19.5 7.105 1 94.88 250 ASN A O 1
ATOM 1985 N N . TYR A 1 251 ? 3.592 -19.125 7.887 1 96.06 251 TYR A N 1
ATOM 1986 C CA . TYR A 1 251 ? 4.051 -18.188 8.906 1 96.06 251 TYR A CA 1
ATOM 1987 C C . TYR A 1 251 ? 3.914 -18.781 10.305 1 96.06 251 TYR A C 1
ATOM 1989 O O . TYR A 1 251 ? 3.555 -18.094 11.25 1 96.06 251 TYR A O 1
ATOM 1997 N N . LYS A 1 252 ? 4.164 -19.984 10.5 1 92.44 252 LYS A N 1
ATOM 1998 C CA . LYS A 1 252 ? 3.938 -20.688 11.758 1 92.44 252 LYS A CA 1
ATOM 1999 C C . LYS A 1 252 ? 4.793 -20.109 12.883 1 92.44 252 LYS A C 1
ATOM 2001 O O . LYS A 1 252 ? 4.379 -20.094 14.039 1 92.44 252 LYS A O 1
ATOM 2006 N N . ARG A 1 253 ? 5.992 -19.609 12.609 1 90.12 253 ARG A N 1
ATOM 2007 C CA . ARG A 1 253 ? 6.898 -19.062 13.617 1 90.12 253 ARG A CA 1
ATOM 2008 C C . ARG A 1 253 ? 6.605 -17.594 13.883 1 90.12 253 ARG A C 1
ATOM 2010 O O . ARG A 1 253 ? 7.25 -16.969 14.727 1 90.12 253 ARG A O 1
ATOM 2017 N N . SER A 1 254 ? 5.68 -17.078 13.156 1 95 254 SER A N 1
ATOM 2018 C CA . SER A 1 254 ? 5.387 -15.648 13.266 1 95 254 SER A CA 1
ATOM 2019 C C . SER A 1 254 ? 4.297 -15.391 14.305 1 95 254 SER A C 1
ATOM 2021 O O . SER A 1 254 ? 3.504 -16.281 14.617 1 95 254 SER A O 1
ATOM 2023 N N . PRO A 1 255 ? 4.281 -14.18 14.867 1 95.75 255 PRO A N 1
ATOM 2024 C CA . PRO A 1 255 ? 3.158 -13.812 15.727 1 95.75 255 PRO A CA 1
ATOM 2025 C C . PRO A 1 255 ? 1.823 -13.797 14.984 1 95.75 255 PRO A C 1
ATOM 2027 O O . PRO A 1 255 ? 0.763 -13.867 15.609 1 95.75 255 PRO A O 1
ATOM 2030 N N . TYR A 1 256 ? 1.896 -13.781 13.695 1 97.38 256 TYR A N 1
ATOM 2031 C CA . TYR A 1 256 ? 0.683 -13.625 12.906 1 97.38 256 TYR A CA 1
ATOM 2032 C C . TYR A 1 256 ? -0.077 -14.938 12.797 1 97.38 256 TYR A C 1
ATOM 2034 O O . TYR A 1 256 ? -1.305 -14.945 12.672 1 97.38 256 TYR A O 1
ATOM 2042 N N . HIS A 1 257 ? 0.686 -16.031 12.844 1 97.19 257 HIS A N 1
ATOM 2043 C CA . HIS A 1 257 ? 0.014 -17.328 12.844 1 97.19 257 HIS A CA 1
ATOM 2044 C C . HIS A 1 257 ? -0.877 -17.484 14.07 1 97.19 257 HIS A C 1
ATOM 2046 O O . HIS A 1 257 ? -2.055 -17.828 13.953 1 97.19 257 HIS A O 1
ATOM 2052 N N . ALA A 1 258 ? -0.287 -17.219 15.188 1 95.94 258 ALA A N 1
ATOM 2053 C CA . ALA A 1 258 ? -1.036 -17.312 16.438 1 95.94 258 ALA A CA 1
ATOM 2054 C C . ALA A 1 258 ? -2.186 -16.312 16.469 1 95.94 258 ALA A C 1
ATOM 2056 O O . ALA A 1 258 ? -3.281 -16.625 16.938 1 95.94 258 ALA A O 1
ATOM 2057 N N . MET A 1 259 ? -1.906 -15.18 15.984 1 97 259 MET A N 1
ATOM 2058 C CA . MET A 1 259 ? -2.934 -14.141 15.891 1 97 259 MET A CA 1
ATOM 2059 C C . MET A 1 259 ? -4.137 -14.641 15.094 1 97 259 MET A C 1
ATOM 2061 O O . MET A 1 259 ? -5.277 -14.508 15.539 1 97 259 MET A O 1
ATOM 2065 N N . LEU A 1 260 ? -3.879 -15.211 13.961 1 98 260 LEU A N 1
ATOM 2066 C CA . LEU A 1 260 ? -4.934 -15.688 13.078 1 98 260 LEU A CA 1
ATOM 2067 C C . LEU A 1 260 ? -5.68 -16.859 13.711 1 98 260 LEU A C 1
ATOM 2069 O O . LEU A 1 260 ? -6.914 -16.875 13.75 1 98 260 LEU A O 1
ATOM 2073 N N . THR A 1 261 ? -5.031 -17.812 14.312 1 97.75 261 THR A N 1
ATOM 2074 C CA . THR A 1 261 ? -5.629 -19.047 14.805 1 97.75 261 THR A CA 1
ATOM 2075 C C . THR A 1 261 ? -6.336 -18.812 16.141 1 97.75 261 THR A C 1
ATOM 2077 O O . THR A 1 261 ? -7.371 -19.438 16.406 1 97.75 261 THR A O 1
ATOM 2080 N N . ASP A 1 262 ? -5.82 -17.906 16.906 1 97.69 262 ASP A N 1
ATOM 2081 C CA . ASP A 1 262 ? -6.352 -17.734 18.25 1 97.69 262 ASP A CA 1
ATOM 2082 C C . ASP A 1 262 ? -7.473 -16.703 18.266 1 97.69 262 ASP A C 1
ATOM 2084 O O . ASP A 1 262 ? -8.43 -16.828 19.031 1 97.69 262 ASP A O 1
ATOM 2088 N N . GLU A 1 263 ? -7.379 -15.75 17.438 1 98.06 263 GLU A N 1
ATOM 2089 C CA . GLU A 1 263 ? -8.281 -14.609 17.594 1 98.06 263 GLU A CA 1
ATOM 2090 C C . GLU A 1 263 ? -9.289 -14.547 16.453 1 98.06 263 GLU A C 1
ATOM 2092 O O . GLU A 1 263 ? -10.336 -13.898 16.578 1 98.06 263 GLU A O 1
ATOM 2097 N N . PHE A 1 264 ? -8.992 -15.195 15.383 1 98.44 264 PHE A N 1
ATOM 2098 C CA . PHE A 1 264 ? -9.875 -15.055 14.234 1 98.44 264 PHE A CA 1
ATOM 2099 C C . PHE A 1 264 ? -10.234 -16.422 13.648 1 98.44 264 PHE A C 1
ATOM 2101 O O . PHE A 1 264 ? -9.969 -16.688 12.477 1 98.44 264 PHE A O 1
ATOM 2108 N N . PRO A 1 265 ? -10.969 -17.188 14.328 1 98.19 265 PRO A N 1
ATOM 2109 C CA . PRO A 1 265 ? -11.297 -18.547 13.875 1 98.19 265 PRO A CA 1
ATOM 2110 C C . PRO A 1 265 ? -12.164 -18.562 12.617 1 98.19 265 PRO A C 1
ATOM 2112 O O . PRO A 1 265 ? -12.094 -19.5 11.828 1 98.19 265 PRO A O 1
ATOM 2115 N N . ASN A 1 266 ? -13 -17.578 12.43 1 98.56 266 ASN A N 1
ATOM 2116 C CA . ASN A 1 266 ? -13.836 -17.547 11.234 1 98.56 266 ASN A CA 1
ATOM 2117 C C . ASN A 1 266 ? -13 -17.422 9.969 1 98.56 266 ASN A C 1
ATOM 2119 O O . ASN A 1 266 ? -13.359 -17.969 8.922 1 98.56 266 ASN A O 1
ATOM 2123 N N . LEU A 1 267 ? -11.883 -16.703 10.055 1 98.75 267 LEU A N 1
ATOM 2124 C CA . LEU A 1 267 ? -10.984 -16.594 8.906 1 98.75 267 LEU A CA 1
ATOM 2125 C C . LEU A 1 267 ? -10.289 -17.922 8.633 1 98.75 267 LEU A C 1
ATOM 2127 O O . LEU A 1 267 ? -10.055 -18.281 7.477 1 98.75 267 LEU A O 1
ATOM 2131 N N . VAL A 1 268 ? -9.969 -18.609 9.688 1 98.69 268 VAL A N 1
ATOM 2132 C CA . VAL A 1 268 ? -9.359 -19.938 9.539 1 98.69 268 VAL A CA 1
ATOM 2133 C C . VAL A 1 268 ? -10.336 -20.875 8.828 1 98.69 268 VAL A C 1
ATOM 2135 O O . VAL A 1 268 ? -9.961 -21.562 7.879 1 98.69 268 VAL A O 1
ATOM 2138 N N . SER A 1 269 ? -11.562 -20.891 9.273 1 98.62 269 SER A N 1
ATOM 2139 C CA . SER A 1 269 ? -12.594 -21.703 8.648 1 98.62 269 SER A CA 1
ATOM 2140 C C . SER A 1 269 ? -12.805 -21.312 7.188 1 98.62 269 SER A C 1
ATOM 2142 O O . SER A 1 269 ? -13.039 -22.172 6.336 1 98.62 269 SER A O 1
ATOM 2144 N N . TYR A 1 270 ? -12.805 -20.031 6.938 1 98.62 270 TYR A N 1
ATOM 2145 C CA . TYR A 1 270 ? -12.93 -19.469 5.602 1 98.62 270 TYR A CA 1
ATOM 2146 C C . TYR A 1 270 ? -11.859 -20.031 4.668 1 98.62 270 TYR A C 1
ATOM 2148 O O . TYR A 1 270 ? -12.164 -20.453 3.551 1 98.62 270 TYR A O 1
ATOM 2156 N N . VAL A 1 271 ? -10.562 -20.109 5.141 1 98.62 271 VAL A N 1
ATOM 2157 C CA . VAL A 1 271 ? -9.438 -20.625 4.367 1 98.62 271 VAL A CA 1
ATOM 2158 C C . VAL A 1 271 ? -9.633 -22.109 4.102 1 98.62 271 VAL A C 1
ATOM 2160 O O . VAL A 1 271 ? -9.445 -22.578 2.973 1 98.62 271 VAL A O 1
ATOM 2163 N N . LYS A 1 272 ? -10 -22.812 5.082 1 98.31 272 LYS A N 1
ATOM 2164 C CA . LYS A 1 272 ? -10.188 -24.25 4.945 1 98.31 272 LYS A CA 1
ATOM 2165 C C . LYS A 1 272 ? -11.297 -24.578 3.951 1 98.31 272 LYS A C 1
ATOM 2167 O O . LYS A 1 272 ? -11.188 -25.516 3.17 1 98.31 272 LYS A O 1
ATOM 2172 N N . ARG A 1 273 ? -12.352 -23.828 3.996 1 98.19 273 ARG A N 1
ATOM 2173 C CA . ARG A 1 273 ? -13.484 -24.016 3.088 1 98.19 273 ARG A CA 1
ATOM 2174 C C . ARG A 1 273 ? -13.055 -23.828 1.637 1 98.19 273 ARG A C 1
ATOM 2176 O O . ARG A 1 273 ? -13.406 -24.641 0.771 1 98.19 273 ARG A O 1
ATOM 2183 N N . ILE A 1 274 ? -12.32 -22.812 1.356 1 98.56 274 ILE A N 1
ATOM 2184 C CA . ILE A 1 274 ? -11.898 -22.531 -0.008 1 98.56 274 ILE A CA 1
ATOM 2185 C C . ILE A 1 274 ? -10.859 -23.547 -0.452 1 98.56 274 ILE A C 1
ATOM 2187 O O . ILE A 1 274 ? -10.867 -24 -1.601 1 98.56 274 ILE A O 1
ATOM 2191 N N . LYS A 1 275 ? -9.961 -23.891 0.441 1 98.62 275 LYS A N 1
ATOM 2192 C CA . LYS A 1 275 ? -8.977 -24.938 0.138 1 98.62 275 LYS A CA 1
ATOM 2193 C C . LYS A 1 275 ? -9.656 -26.234 -0.265 1 98.62 275 LYS A C 1
ATOM 2195 O O . LYS A 1 275 ? -9.281 -26.859 -1.259 1 98.62 275 LYS A O 1
ATOM 2200 N N . GLU A 1 276 ? -10.625 -26.609 0.471 1 98.06 276 GLU A N 1
ATOM 2201 C CA . GLU A 1 276 ? -11.352 -27.844 0.179 1 98.06 276 GLU A CA 1
ATOM 2202 C C . GLU A 1 276 ? -12.07 -27.75 -1.163 1 98.06 276 GLU A C 1
ATOM 2204 O O . GLU A 1 276 ? -12.125 -28.734 -1.912 1 98.06 276 GLU A O 1
ATOM 2209 N N . ARG A 1 277 ? -12.586 -26.641 -1.467 1 98.06 277 ARG A N 1
ATOM 2210 C CA . ARG A 1 277 ? -13.391 -26.438 -2.668 1 98.06 277 ARG A CA 1
ATOM 2211 C C . ARG A 1 277 ? -12.508 -26.391 -3.914 1 98.06 277 ARG A C 1
ATOM 2213 O O . ARG A 1 277 ? -12.844 -26.984 -4.941 1 98.06 277 ARG A O 1
ATOM 2220 N N . LEU A 1 278 ? -11.383 -25.672 -3.838 1 98.31 278 LEU A N 1
ATOM 2221 C CA . LEU A 1 278 ? -10.672 -25.344 -5.066 1 98.31 278 LEU A CA 1
ATOM 2222 C C . LEU A 1 278 ? -9.32 -26.047 -5.117 1 98.31 278 LEU A C 1
ATOM 2224 O O . LEU A 1 278 ? -8.68 -26.094 -6.168 1 98.31 278 LEU A O 1
ATOM 2228 N N . TRP A 1 279 ? -8.93 -26.578 -4.004 1 98.25 279 TRP A N 1
ATOM 2229 C CA . TRP A 1 279 ? -7.602 -27.188 -3.941 1 98.25 279 TRP A CA 1
ATOM 2230 C C . TRP A 1 279 ? -7.676 -28.594 -3.357 1 98.25 279 TRP A C 1
ATOM 2232 O O . TRP A 1 279 ? -6.949 -28.922 -2.42 1 98.25 279 TRP A O 1
ATOM 2242 N N . PRO A 1 280 ? -8.508 -29.422 -3.863 1 97 280 PRO A N 1
ATOM 2243 C CA . PRO A 1 280 ? -8.562 -30.797 -3.359 1 97 280 PRO A CA 1
ATOM 2244 C C . PRO A 1 280 ? -7.254 -31.562 -3.555 1 97 280 PRO A C 1
ATOM 2246 O O . PRO A 1 280 ? -6.988 -32.531 -2.846 1 97 280 PRO A O 1
ATOM 2249 N N . ASP A 1 281 ? -6.461 -31.125 -4.473 1 97 281 ASP A N 1
ATOM 2250 C CA . ASP A 1 281 ? -5.168 -31.734 -4.777 1 97 281 ASP A CA 1
ATOM 2251 C C . ASP A 1 281 ? -4.027 -30.938 -4.141 1 97 281 ASP A C 1
ATOM 2253 O O . ASP A 1 281 ? -2.912 -30.922 -4.664 1 97 281 ASP A O 1
ATOM 2257 N N . TRP A 1 282 ? -4.289 -30.203 -3.064 1 97 282 TRP A N 1
ATOM 2258 C CA . TRP A 1 282 ? -3.338 -29.328 -2.389 1 97 282 TRP A CA 1
ATOM 2259 C C . TRP A 1 282 ? -2.002 -30.031 -2.174 1 97 282 TRP A C 1
ATOM 2261 O O . TRP A 1 282 ? -0.951 -29.516 -2.549 1 97 282 TRP A O 1
ATOM 2271 N N . ASP A 1 283 ? -2.02 -31.234 -1.639 1 95 283 ASP A N 1
ATOM 2272 C CA . ASP A 1 283 ? -0.804 -31.969 -1.28 1 95 283 ASP A CA 1
ATOM 2273 C C . ASP A 1 283 ? -0.005 -32.344 -2.525 1 95 283 ASP A C 1
ATOM 2275 O O . ASP A 1 283 ? 1.228 -32.375 -2.494 1 95 283 ASP A O 1
ATOM 2279 N N . ALA A 1 284 ? -0.667 -32.625 -3.621 1 95.5 284 ALA A N 1
ATOM 2280 C CA . ALA A 1 284 ? -0.01 -32.969 -4.875 1 95.5 284 ALA A CA 1
ATOM 2281 C C . ALA A 1 284 ? 0.67 -31.75 -5.5 1 95.5 284 ALA A C 1
ATOM 2283 O O . ALA A 1 284 ? 1.547 -31.891 -6.355 1 95.5 284 ALA A O 1
ATOM 2284 N N . CYS A 1 285 ? 0.264 -30.531 -5.059 1 95.69 285 CYS A N 1
ATOM 2285 C CA . CYS A 1 285 ? 0.774 -29.297 -5.645 1 95.69 285 CYS A CA 1
ATOM 2286 C C . CYS A 1 285 ? 1.981 -28.781 -4.867 1 95.69 285 CYS A C 1
ATOM 2288 O O . CYS A 1 285 ? 2.555 -27.75 -5.215 1 95.69 285 CYS A O 1
ATOM 2290 N N . LEU A 1 286 ? 2.328 -29.469 -3.832 1 93.94 286 LEU A N 1
ATOM 2291 C CA . LEU A 1 286 ? 3.447 -29.047 -2.998 1 93.94 286 LEU A CA 1
ATOM 2292 C C . LEU A 1 286 ? 4.77 -29.547 -3.566 1 93.94 286 LEU A C 1
ATOM 2294 O O . LEU A 1 286 ? 4.789 -30.438 -4.414 1 93.94 286 LEU A O 1
ATOM 2298 N N . ALA A 1 287 ? 5.766 -28.781 -3.188 1 83.75 287 ALA A N 1
ATOM 2299 C CA . ALA A 1 287 ? 7.098 -29.188 -3.615 1 83.75 287 ALA A CA 1
ATOM 2300 C C . ALA A 1 287 ? 7.363 -30.641 -3.24 1 83.75 287 ALA A C 1
ATOM 2302 O O . ALA A 1 287 ? 6.977 -31.094 -2.156 1 83.75 287 ALA A O 1
ATOM 2303 N N . SER A 1 288 ? 7.652 -31.453 -4.305 1 67.5 288 SER A N 1
ATOM 2304 C CA . SER A 1 288 ? 7.941 -32.875 -4.094 1 67.5 288 SER A CA 1
ATOM 2305 C C . SER A 1 288 ? 9.047 -33.062 -3.061 1 67.5 288 SER A C 1
ATOM 2307 O O . SER A 1 288 ? 10.047 -32.344 -3.078 1 67.5 288 SER A O 1
ATOM 2309 N N . SER A 1 289 ? 8.625 -33.5 -1.82 1 49.12 289 SER A N 1
ATOM 2310 C CA . SER A 1 289 ? 9.641 -33.969 -0.89 1 49.12 289 SER A CA 1
ATOM 2311 C C . SER A 1 289 ? 10.531 -35.031 -1.535 1 49.12 289 SER A C 1
ATOM 2313 O O . SER A 1 289 ? 10.086 -35.75 -2.412 1 49.12 289 SER A O 1
ATOM 2315 N N . MET B 1 1 ? 78.562 20.078 11.266 1 26.84 1 MET B N 1
ATOM 2316 C CA . MET B 1 1 ? 77.562 20.062 12.336 1 26.84 1 MET B CA 1
ATOM 2317 C C . MET B 1 1 ? 76.25 20.625 11.844 1 26.84 1 MET B C 1
ATOM 2319 O O . MET B 1 1 ? 75.312 20.812 12.625 1 26.84 1 MET B O 1
ATOM 2323 N N . ALA B 1 2 ? 76.188 21.109 10.641 1 42.31 2 ALA B N 1
ATOM 2324 C CA . ALA B 1 2 ? 75 21.828 10.156 1 42.31 2 ALA B CA 1
ATOM 2325 C C . ALA B 1 2 ? 73.875 20.844 9.758 1 42.31 2 ALA B C 1
ATOM 2327 O O . ALA B 1 2 ? 72.938 21.219 9.094 1 42.31 2 ALA B O 1
ATOM 2328 N N . GLY B 1 3 ? 73.938 19.578 10.094 1 37.03 3 GLY B N 1
ATOM 2329 C CA . GLY B 1 3 ? 73.062 18.594 9.539 1 37.03 3 GLY B CA 1
ATOM 2330 C C . GLY B 1 3 ? 71.625 18.688 10.102 1 37.03 3 GLY B C 1
ATOM 2331 O O . GLY B 1 3 ? 70.75 17.875 9.758 1 37.03 3 GLY B O 1
ATOM 2332 N N . SER B 1 4 ? 71.312 19.344 11.289 1 43.25 4 SER B N 1
ATOM 2333 C CA . SER B 1 4 ? 70.125 18.953 12.047 1 43.25 4 SER B CA 1
ATOM 2334 C C . SER B 1 4 ? 68.938 19.703 11.555 1 43.25 4 SER B C 1
ATOM 2336 O O . SER B 1 4 ? 67.875 19.641 12.18 1 43.25 4 SER B O 1
ATOM 2338 N N . ASP B 1 5 ? 69 20.438 10.562 1 44.22 5 ASP B N 1
ATOM 2339 C CA . ASP B 1 5 ? 67.812 21.328 10.383 1 44.22 5 ASP B CA 1
ATOM 2340 C C . ASP B 1 5 ? 66.688 20.609 9.711 1 44.22 5 ASP B C 1
ATOM 2342 O O . ASP B 1 5 ? 65.625 21.219 9.406 1 44.22 5 ASP B O 1
ATOM 2346 N N . ILE B 1 6 ? 66.875 19.438 9.242 1 51.81 6 ILE B N 1
ATOM 2347 C CA . ILE B 1 6 ? 65.75 18.891 8.461 1 51.81 6 ILE B CA 1
ATOM 2348 C C . ILE B 1 6 ? 64.688 18.359 9.406 1 51.81 6 ILE B C 1
ATOM 2350 O O . ILE B 1 6 ? 63.562 18.062 8.969 1 51.81 6 ILE B O 1
ATOM 2354 N N . SER B 1 7 ? 65.062 18.203 10.68 1 56.97 7 SER B N 1
ATOM 2355 C CA . SER B 1 7 ? 64.125 17.562 11.578 1 56.97 7 SER B CA 1
ATOM 2356 C C . SER B 1 7 ? 63.031 18.547 12.016 1 56.97 7 SER B C 1
ATOM 2358 O O . SER B 1 7 ? 61.969 18.125 12.5 1 56.97 7 SER B O 1
ATOM 2360 N N . SER B 1 8 ? 63.281 19.859 11.664 1 64 8 SER B N 1
ATOM 2361 C CA . SER B 1 8 ? 62.344 20.844 12.211 1 64 8 SER B CA 1
ATOM 2362 C C . SER B 1 8 ? 61.094 20.969 11.344 1 64 8 SER B C 1
ATOM 2364 O O . SER B 1 8 ? 60 21.234 11.852 1 64 8 SER B O 1
ATOM 2366 N N . GLY B 1 9 ? 61.281 20.531 10.125 1 67.25 9 GLY B N 1
ATOM 2367 C CA . GLY B 1 9 ? 60.188 20.703 9.203 1 67.25 9 GLY B CA 1
ATOM 2368 C C . GLY B 1 9 ? 59.062 19.672 9.391 1 67.25 9 GLY B C 1
ATOM 2369 O O . GLY B 1 9 ? 57.875 20 9.305 1 67.25 9 GLY B O 1
ATOM 2370 N N . GLY B 1 10 ? 59.562 18.5 9.648 1 69.5 10 GLY B N 1
ATOM 2371 C CA . GLY B 1 10 ? 58.625 17.406 9.844 1 69.5 10 GLY B CA 1
ATOM 2372 C C . GLY B 1 10 ? 57.75 17.578 11.094 1 69.5 10 GLY B C 1
ATOM 2373 O O . GLY B 1 10 ? 56.562 17.312 11.078 1 69.5 10 GLY B O 1
ATOM 2374 N N . ASP B 1 11 ? 58.438 18.203 12.07 1 79.81 11 ASP B N 1
ATOM 2375 C CA . ASP B 1 11 ? 57.75 18.406 13.344 1 79.81 11 ASP B CA 1
ATOM 2376 C C . ASP B 1 11 ? 56.688 19.5 13.242 1 79.81 11 ASP B C 1
ATOM 2378 O O . ASP B 1 11 ? 55.625 19.375 13.828 1 79.81 11 ASP B O 1
ATOM 2382 N N . CYS B 1 12 ? 56.938 20.359 12.281 1 83.38 12 CYS B N 1
ATOM 2383 C CA . CYS B 1 12 ? 56 21.469 12.117 1 83.38 12 CYS B CA 1
ATOM 2384 C C . CYS B 1 12 ? 54.75 21.016 11.383 1 83.38 12 CYS B C 1
ATOM 2386 O O . CYS B 1 12 ? 53.656 21.391 11.75 1 83.38 12 CYS B O 1
ATOM 2388 N N . VAL B 1 13 ? 54.938 20.141 10.477 1 84.44 13 VAL B N 1
ATOM 2389 C CA . VAL B 1 13 ? 53.812 19.656 9.688 1 84.44 13 VAL B CA 1
ATOM 2390 C C . VAL B 1 13 ? 52.938 18.781 10.555 1 84.44 13 VAL B C 1
ATOM 2392 O O . VAL B 1 13 ? 51.688 18.906 10.516 1 84.44 13 VAL B O 1
ATOM 2395 N N . VAL B 1 14 ? 53.531 18.031 11.414 1 87.62 14 VAL B N 1
ATOM 2396 C CA . VAL B 1 14 ? 52.781 17.141 12.289 1 87.62 14 VAL B CA 1
ATOM 2397 C C . VAL B 1 14 ? 52.031 17.969 13.336 1 87.62 14 VAL B C 1
ATOM 2399 O O . VAL B 1 14 ? 50.875 17.703 13.625 1 87.62 14 VAL B O 1
ATOM 2402 N N . THR B 1 15 ? 52.719 19.016 13.742 1 85.12 15 THR B N 1
ATOM 2403 C CA . THR B 1 15 ? 52.094 19.875 14.75 1 85.12 15 THR B CA 1
ATOM 2404 C C . THR B 1 15 ? 50.906 20.641 14.164 1 85.12 15 THR B C 1
ATOM 2406 O O . THR B 1 15 ? 49.844 20.734 14.789 1 85.12 15 THR B O 1
ATOM 2409 N N . VAL B 1 16 ? 51.062 21.078 13 1 87 16 VAL B N 1
ATOM 2410 C CA . VAL B 1 16 ? 50 21.812 12.328 1 87 16 VAL B CA 1
ATOM 2411 C C . VAL B 1 16 ? 48.844 20.875 12.008 1 87 16 VAL B C 1
ATOM 2413 O O . VAL B 1 16 ? 47.656 21.234 12.195 1 87 16 VAL B O 1
ATOM 2416 N N . ALA B 1 17 ? 49.125 19.703 11.711 1 85.06 17 ALA B N 1
ATOM 2417 C CA . ALA B 1 17 ? 48.094 18.703 11.406 1 85.06 17 ALA B CA 1
ATOM 2418 C C . ALA B 1 17 ? 47.312 18.328 12.664 1 85.06 17 ALA B C 1
ATOM 2420 O O . ALA B 1 17 ? 46.062 18.25 12.633 1 85.06 17 ALA B O 1
ATOM 2421 N N . LEU B 1 18 ? 48.094 18.25 13.688 1 85.62 18 LEU B N 1
ATOM 2422 C CA . LEU B 1 18 ? 47.438 17.891 14.945 1 85.62 18 LEU B CA 1
ATOM 2423 C C . LEU B 1 18 ? 46.562 19.031 15.445 1 85.62 18 LEU B C 1
ATOM 2425 O O . LEU B 1 18 ? 45.469 18.797 15.969 1 85.62 18 LEU B O 1
ATOM 2429 N N . LEU B 1 19 ? 47.062 20.188 15.156 1 84.88 19 LEU B N 1
ATOM 2430 C CA . LEU B 1 19 ? 46.281 21.359 15.539 1 84.88 19 LEU B CA 1
ATOM 2431 C C . LEU B 1 19 ? 45 21.484 14.695 1 84.88 19 LEU B C 1
ATOM 2433 O O . LEU B 1 19 ? 43.938 21.781 15.211 1 84.88 19 LEU B O 1
ATOM 2437 N N . LEU B 1 20 ? 45.188 21.141 13.445 1 86.06 20 LEU B N 1
ATOM 2438 C CA . LEU B 1 20 ? 44.031 21.203 12.539 1 86.06 20 LEU B CA 1
ATOM 2439 C C . LEU B 1 20 ? 43 20.156 12.898 1 86.06 20 LEU B C 1
ATOM 2441 O O . LEU B 1 20 ? 41.812 20.438 12.922 1 86.06 20 LEU B O 1
ATOM 2445 N N . VAL B 1 21 ? 43.469 19.031 13.227 1 86.31 21 VAL B N 1
ATOM 2446 C CA . VAL B 1 21 ? 42.562 17.953 13.617 1 86.31 21 VAL B CA 1
ATOM 2447 C C . VAL B 1 21 ? 41.875 18.328 14.922 1 86.31 21 VAL B C 1
ATOM 2449 O O . VAL B 1 21 ? 40.688 18.078 15.078 1 86.31 21 VAL B O 1
ATOM 2452 N N . SER B 1 22 ? 42.625 18.953 15.727 1 85.56 22 SER B N 1
ATOM 2453 C CA . SER B 1 22 ? 42.062 19.359 17.016 1 85.56 22 SER B CA 1
ATOM 2454 C C . SER B 1 22 ? 41 20.453 16.828 1 85.56 22 SER B C 1
ATOM 2456 O O . SER B 1 22 ? 39.969 20.422 17.469 1 85.56 22 SER B O 1
ATOM 2458 N N . VAL B 1 23 ? 41.281 21.328 15.938 1 86.25 23 VAL B N 1
ATOM 2459 C CA . VAL B 1 23 ? 40.344 22.422 15.664 1 86.25 23 VAL B CA 1
ATOM 2460 C C . VAL B 1 23 ? 39.094 21.859 15.023 1 86.25 23 VAL B C 1
ATOM 2462 O O . VAL B 1 23 ? 37.969 22.234 15.406 1 86.25 23 VAL B O 1
ATOM 2465 N N . ILE B 1 24 ? 39.25 20.953 14.172 1 87.06 24 ILE B N 1
ATOM 2466 C CA . ILE B 1 24 ? 38.125 20.328 13.508 1 87.06 24 ILE B CA 1
ATOM 2467 C C . ILE B 1 24 ? 37.281 19.531 14.523 1 87.06 24 ILE B C 1
ATOM 2469 O O . ILE B 1 24 ? 36.062 19.594 14.508 1 87.06 24 ILE B O 1
ATOM 2473 N N . ALA B 1 25 ? 37.969 18.891 15.406 1 88.12 25 ALA B N 1
ATOM 2474 C CA . ALA B 1 25 ? 37.281 18.125 16.438 1 88.12 25 ALA B CA 1
ATOM 2475 C C . ALA B 1 25 ? 36.531 19.031 17.391 1 88.12 25 ALA B C 1
ATOM 2477 O O . ALA B 1 25 ? 35.375 18.734 17.766 1 88.12 25 ALA B O 1
ATOM 2478 N N . VAL B 1 26 ? 37.188 20.156 17.719 1 86.5 26 VAL B N 1
ATOM 2479 C CA . VAL B 1 26 ? 36.562 21.094 18.641 1 86.5 26 VAL B CA 1
ATOM 2480 C C . VAL B 1 26 ? 35.375 21.766 17.953 1 86.5 26 VAL B C 1
ATOM 2482 O O . VAL B 1 26 ? 34.312 21.906 18.547 1 86.5 26 VAL B O 1
ATOM 2485 N N . CYS B 1 27 ? 35.562 22.109 16.703 1 89.12 27 CYS B N 1
ATOM 2486 C CA . CYS B 1 27 ? 34.469 22.703 15.945 1 89.12 27 CYS B CA 1
ATOM 2487 C C . CYS B 1 27 ? 33.344 21.703 15.773 1 89.12 27 CYS B C 1
ATOM 2489 O O . CYS B 1 27 ? 32.156 22.062 15.914 1 89.12 27 CYS B O 1
ATOM 2491 N N . GLY B 1 28 ? 33.75 20.516 15.523 1 88.19 28 GLY B N 1
ATOM 2492 C CA . GLY B 1 28 ? 32.719 19.469 15.406 1 88.19 28 GLY B CA 1
ATOM 2493 C C . GLY B 1 28 ? 31.953 19.25 16.688 1 88.19 28 GLY B C 1
ATOM 2494 O O . GLY B 1 28 ? 30.719 19.109 16.656 1 88.19 28 GLY B O 1
ATOM 2495 N N . ALA B 1 29 ? 32.688 19.25 17.719 1 89.19 29 ALA B N 1
ATOM 2496 C CA . ALA B 1 29 ? 32.062 19.078 19.031 1 89.19 29 ALA B CA 1
ATOM 2497 C C . ALA B 1 29 ? 31.156 20.266 19.359 1 89.19 29 ALA B C 1
ATOM 2499 O O . ALA B 1 29 ? 30.078 20.094 19.922 1 89.19 29 ALA B O 1
ATOM 2500 N N . ALA B 1 30 ? 31.609 21.406 19.031 1 89.12 30 ALA B N 1
ATOM 2501 C CA . ALA B 1 30 ? 30.828 22.594 19.266 1 89.12 30 ALA B CA 1
ATOM 2502 C C . ALA B 1 30 ? 29.547 22.594 18.438 1 89.12 30 ALA B C 1
ATOM 2504 O O . ALA B 1 30 ? 28.469 22.922 18.938 1 89.12 30 ALA B O 1
ATOM 2505 N N . VAL B 1 31 ? 29.688 22.25 17.234 1 89.38 31 VAL B N 1
ATOM 2506 C CA . VAL B 1 31 ? 28.531 22.156 16.359 1 89.38 31 VAL B CA 1
ATOM 2507 C C . VAL B 1 31 ? 27.562 21.094 16.875 1 89.38 31 VAL B C 1
ATOM 2509 O O . VAL B 1 31 ? 26.359 21.328 16.938 1 89.38 31 VAL B O 1
ATOM 2512 N N . TYR B 1 32 ? 28.109 20.016 17.25 1 87.94 32 TYR B N 1
ATOM 2513 C CA . TYR B 1 32 ? 27.297 18.938 17.797 1 87.94 32 TYR B CA 1
ATOM 2514 C C . TYR B 1 32 ? 26.547 19.406 19.047 1 87.94 32 TYR B C 1
ATOM 2516 O O . TYR B 1 32 ? 25.344 19.156 19.188 1 87.94 32 TYR B O 1
ATOM 2524 N N . LEU B 1 33 ? 27.281 20.031 19.922 1 88.56 33 LEU B N 1
ATOM 2525 C CA . LEU B 1 33 ? 26.672 20.531 21.141 1 88.56 33 LEU B CA 1
ATOM 2526 C C . LEU B 1 33 ? 25.594 21.562 20.844 1 88.56 33 LEU B C 1
ATOM 2528 O O . LEU B 1 33 ? 24.531 21.562 21.453 1 88.56 33 LEU B O 1
ATOM 2532 N N . TYR B 1 34 ? 25.859 22.406 19.938 1 88 34 TYR B N 1
ATOM 2533 C CA . TYR B 1 34 ? 24.891 23.406 19.531 1 88 34 TYR B CA 1
ATOM 2534 C C . TYR B 1 34 ? 23.625 22.75 18.984 1 88 34 TYR B C 1
ATOM 2536 O O . TYR B 1 34 ? 22.516 23.094 19.406 1 88 34 TYR B O 1
ATOM 2544 N N . VAL B 1 35 ? 23.812 21.875 18.109 1 85.5 35 VAL B N 1
ATOM 2545 C CA . VAL B 1 35 ? 22.688 21.172 17.484 1 85.5 35 VAL B CA 1
ATOM 2546 C C . VAL B 1 35 ? 21.891 20.406 18.547 1 85.5 35 VAL B C 1
ATOM 2548 O O . VAL B 1 35 ? 20.656 20.422 18.547 1 85.5 35 VAL B O 1
ATOM 2551 N N . HIS B 1 36 ? 22.625 19.828 19.422 1 88.75 36 HIS B N 1
ATOM 2552 C CA . HIS B 1 36 ? 21.984 19.062 20.484 1 88.75 36 HIS B CA 1
ATOM 2553 C C . HIS B 1 36 ? 21.188 19.953 21.422 1 88.75 36 HIS B C 1
ATOM 2555 O O . HIS B 1 36 ? 20.047 19.641 21.766 1 88.75 36 HIS B O 1
ATOM 2561 N N . LEU B 1 37 ? 21.766 21.078 21.75 1 88.88 37 LEU B N 1
ATOM 2562 C CA . LEU B 1 37 ? 21.094 22.016 22.641 1 88.88 37 LEU B CA 1
ATOM 2563 C C . LEU B 1 37 ? 19.891 22.656 21.953 1 88.88 37 LEU B C 1
ATOM 2565 O O . LEU B 1 37 ? 18.844 22.875 22.562 1 88.88 37 LEU B O 1
ATOM 2569 N N . ALA B 1 38 ? 20.031 22.969 20.734 1 88.25 38 ALA B N 1
ATOM 2570 C CA . ALA B 1 38 ? 18.938 23.531 19.953 1 88.25 38 ALA B CA 1
ATOM 2571 C C . ALA B 1 38 ? 17.781 22.547 19.844 1 88.25 38 ALA B C 1
ATOM 2573 O O . ALA B 1 38 ? 16.609 22.922 19.969 1 88.25 38 ALA B O 1
ATOM 2574 N N . LYS B 1 39 ? 18.078 21.328 19.656 1 88 39 LYS B N 1
ATOM 2575 C CA . LYS B 1 39 ? 17.062 20.281 19.578 1 88 39 LYS B CA 1
ATOM 2576 C C . LYS B 1 39 ? 16.328 20.141 20.922 1 88 39 LYS B C 1
ATOM 2578 O O . LYS B 1 39 ? 15.109 20.031 20.938 1 88 39 LYS B O 1
ATOM 2583 N N . ARG B 1 40 ? 17.062 20.234 21.969 1 88.94 40 ARG B N 1
ATOM 2584 C CA . ARG B 1 40 ? 16.484 20.109 23.297 1 88.94 40 ARG B CA 1
ATOM 2585 C C . ARG B 1 40 ? 15.57 21.297 23.578 1 88.94 40 ARG B C 1
ATOM 2587 O O . ARG B 1 40 ? 14.516 21.141 24.203 1 88.94 40 ARG B O 1
ATOM 2594 N N . ARG B 1 41 ? 16 22.422 23.156 1 89.12 41 ARG B N 1
ATOM 2595 C CA . ARG B 1 41 ? 15.211 23.625 23.359 1 89.12 41 ARG B CA 1
ATOM 2596 C C . ARG B 1 41 ? 13.891 23.547 22.609 1 89.12 41 ARG B C 1
ATOM 2598 O O . ARG B 1 41 ? 12.844 23.938 23.141 1 89.12 41 ARG B O 1
ATOM 2605 N N . ARG B 1 42 ? 13.914 23.078 21.453 1 90 42 ARG B N 1
ATOM 2606 C CA . ARG B 1 42 ? 12.695 22.938 20.656 1 90 42 ARG B CA 1
ATOM 2607 C C . ARG B 1 42 ? 11.734 21.938 21.312 1 90 42 ARG B C 1
ATOM 2609 O O . ARG B 1 42 ? 10.531 22.203 21.406 1 90 42 ARG B O 1
ATOM 2616 N N . ARG B 1 43 ? 12.312 20.859 21.781 1 90.62 43 ARG B N 1
ATOM 2617 C CA . ARG B 1 43 ? 11.477 19.844 22.422 1 90.62 43 ARG B CA 1
ATOM 2618 C C . ARG B 1 43 ? 10.805 20.406 23.672 1 90.62 43 ARG B C 1
ATOM 2620 O O . ARG B 1 43 ? 9.641 20.109 23.953 1 90.62 43 ARG B O 1
ATOM 2627 N N . ARG B 1 44 ? 11.539 21.203 24.406 1 89.44 44 ARG B N 1
ATOM 2628 C CA . ARG B 1 44 ? 10.984 21.828 25.594 1 89.44 44 ARG B CA 1
ATOM 2629 C C . ARG B 1 44 ? 9.859 22.797 25.234 1 89.44 44 ARG B C 1
ATOM 2631 O O . ARG B 1 44 ? 8.82 22.828 25.906 1 89.44 44 ARG B O 1
ATOM 2638 N N . ALA B 1 45 ? 10.117 23.5 24.219 1 91 45 ALA B N 1
ATOM 2639 C CA . ALA B 1 45 ? 9.109 24.469 23.766 1 91 45 ALA B CA 1
ATOM 2640 C C . ALA B 1 45 ? 7.832 23.75 23.328 1 91 45 ALA B C 1
ATOM 2642 O O . ALA B 1 45 ? 6.727 24.219 23.625 1 91 45 ALA B O 1
ATOM 2643 N N . TRP B 1 46 ? 7.988 22.672 22.641 1 92.19 46 TRP B N 1
ATOM 2644 C CA . TRP B 1 46 ? 6.84 21.906 22.156 1 92.19 46 TRP B CA 1
ATOM 2645 C C . TRP B 1 46 ? 6.09 21.266 23.312 1 92.19 46 TRP B C 1
ATOM 2647 O O . TRP B 1 46 ? 4.859 21.156 23.281 1 92.19 46 TRP B O 1
ATOM 2657 N N . ALA B 1 47 ? 6.812 20.844 24.344 1 87.19 47 ALA B N 1
ATOM 2658 C CA . ALA B 1 47 ? 6.203 20.234 25.531 1 87.19 47 ALA B CA 1
ATOM 2659 C C . ALA B 1 47 ? 5.406 21.266 26.328 1 87.19 47 ALA B C 1
ATOM 2661 O O . ALA B 1 47 ? 4.422 20.922 26.984 1 87.19 47 ALA B O 1
ATOM 2662 N N . GLU B 1 48 ? 5.793 22.484 26.156 1 87.94 48 GLU B N 1
ATOM 2663 C CA . GLU B 1 48 ? 5.16 23.562 26.922 1 87.94 48 GLU B CA 1
ATOM 2664 C C . GLU B 1 48 ? 3.941 24.125 26.203 1 87.94 48 GLU B C 1
ATOM 2666 O O . GLU B 1 48 ? 3.156 24.875 26.781 1 87.94 48 GLU B O 1
ATOM 2671 N N . ALA B 1 49 ? 3.678 23.797 24.969 1 87.56 49 ALA B N 1
ATOM 2672 C CA . ALA B 1 49 ? 2.59 24.328 24.156 1 87.56 49 ALA B CA 1
ATOM 2673 C C . ALA B 1 49 ? 1.232 23.875 24.688 1 87.56 49 ALA B C 1
ATOM 2675 O O . ALA B 1 49 ? 0.203 24.469 24.375 1 87.56 49 ALA B O 1
ATOM 2676 N N . ARG B 1 50 ? 1.097 22.922 25.625 1 84.88 50 ARG B N 1
ATOM 2677 C CA . ARG B 1 50 ? -0.113 22.438 26.281 1 84.88 50 ARG B CA 1
ATOM 2678 C C . ARG B 1 50 ? -1.116 21.922 25.25 1 84.88 50 ARG B C 1
ATOM 2680 O O . ARG B 1 50 ? -2.328 22.031 25.453 1 84.88 50 ARG B O 1
ATOM 2687 N N . CYS B 1 51 ? -0.749 21.703 23.984 1 93.31 51 CYS B N 1
ATOM 2688 C CA . CYS B 1 51 ? -1.57 21.094 22.953 1 93.31 51 CYS B CA 1
ATOM 2689 C C . CYS B 1 51 ? -0.722 20.219 22.031 1 93.31 51 CYS B C 1
ATOM 2691 O O . CYS B 1 51 ? 0.485 20.078 22.25 1 93.31 51 CYS B O 1
ATOM 2693 N N . VAL B 1 52 ? -1.395 19.578 21.078 1 96.25 52 VAL B N 1
ATOM 2694 C CA . VAL B 1 52 ? -0.692 18.734 20.125 1 96.25 52 VAL B CA 1
ATOM 2695 C C . VAL B 1 52 ? 0.087 19.609 19.141 1 96.25 52 VAL B C 1
ATOM 2697 O O . VAL B 1 52 ? -0.466 20.531 18.562 1 96.25 52 VAL B O 1
ATOM 2700 N N . VAL B 1 53 ? 1.355 19.359 19 1 97.56 53 VAL B N 1
ATOM 2701 C CA . VAL B 1 53 ? 2.17 20.062 18.016 1 97.56 53 VAL B CA 1
ATOM 2702 C C . VAL B 1 53 ? 2.381 19.172 16.797 1 97.56 53 VAL B C 1
ATOM 2704 O O . VAL B 1 53 ? 2.963 18.094 16.906 1 97.56 53 VAL B O 1
ATOM 2707 N N . VAL B 1 54 ? 1.862 19.609 15.672 1 97.88 54 VAL B N 1
ATOM 2708 C CA . VAL B 1 54 ? 1.987 18.844 14.43 1 97.88 54 VAL B CA 1
ATOM 2709 C C . VAL B 1 54 ? 3.199 19.344 13.641 1 97.88 54 VAL B C 1
ATOM 2711 O O . VAL B 1 54 ? 3.262 20.516 13.25 1 97.88 54 VAL B O 1
ATOM 2714 N N . HIS B 1 55 ? 4.164 18.469 13.469 1 97.31 55 HIS B N 1
ATOM 2715 C CA . HIS B 1 55 ? 5.352 18.781 12.688 1 97.31 55 HIS B CA 1
ATOM 2716 C C . HIS B 1 55 ? 5.188 18.359 11.234 1 97.31 55 HIS B C 1
ATOM 2718 O O . HIS B 1 55 ? 5 17.172 10.945 1 97.31 55 HIS B O 1
ATOM 2724 N N . CYS B 1 56 ? 5.215 19.328 10.328 1 96.5 56 CYS B N 1
ATOM 2725 C CA . CYS B 1 56 ? 4.969 19.062 8.914 1 96.5 56 CYS B CA 1
ATOM 2726 C C . CYS B 1 56 ? 5.586 20.141 8.039 1 96.5 56 CYS B C 1
ATOM 2728 O O . CYS B 1 56 ? 6 21.203 8.531 1 96.5 56 CYS B O 1
ATOM 2730 N N . PRO B 1 57 ? 5.707 19.891 6.742 1 93.5 57 PRO B N 1
ATOM 2731 C CA . PRO B 1 57 ? 6.207 20.938 5.836 1 93.5 57 PRO B CA 1
ATOM 2732 C C . PRO B 1 57 ? 5.285 22.141 5.75 1 93.5 57 PRO B C 1
ATOM 2734 O O . PRO B 1 57 ? 4.117 22.062 6.141 1 93.5 57 PRO B O 1
ATOM 2737 N N . SER B 1 58 ? 5.867 23.172 5.25 1 92.69 58 SER B N 1
ATOM 2738 C CA . SER B 1 58 ? 5.102 24.406 5.094 1 92.69 58 SER B CA 1
ATOM 2739 C C . SER B 1 58 ? 3.904 24.203 4.176 1 92.69 58 SER B C 1
ATOM 2741 O O . SER B 1 58 ? 3.906 23.297 3.338 1 92.69 58 SER B O 1
ATOM 2743 N N . PRO B 1 59 ? 2.881 25.016 4.336 1 93.81 59 PRO B N 1
ATOM 2744 C CA . PRO B 1 59 ? 1.674 24.875 3.516 1 93.81 59 PRO B CA 1
ATOM 2745 C C . PRO B 1 59 ? 1.947 25.062 2.025 1 93.81 59 PRO B C 1
ATOM 2747 O O . PRO B 1 59 ? 2.965 25.641 1.65 1 93.81 59 PRO B O 1
ATOM 2750 N N . GLY B 1 60 ? 1.078 24.484 1.257 1 91 60 GLY B N 1
ATOM 2751 C CA . GLY B 1 60 ? 1.148 24.688 -0.183 1 91 60 GLY B CA 1
ATOM 2752 C C . GLY B 1 60 ? 0.429 25.938 -0.651 1 91 60 GLY B C 1
ATOM 2753 O O . GLY B 1 60 ? -0.251 26.594 0.135 1 91 60 GLY B O 1
ATOM 2754 N N . ALA B 1 61 ? 0.541 26.219 -1.931 1 92.5 61 ALA B N 1
ATOM 2755 C CA . ALA B 1 61 ? -0.082 27.391 -2.531 1 92.5 61 ALA B CA 1
ATOM 2756 C C . ALA B 1 61 ? -1.583 27.188 -2.715 1 92.5 61 ALA B C 1
ATOM 2758 O O . ALA B 1 61 ? -2.352 28.156 -2.738 1 92.5 61 ALA B O 1
ATOM 2759 N N . LEU B 1 62 ? -2.012 25.922 -2.764 1 95.25 62 LEU B N 1
ATOM 2760 C CA . LEU B 1 62 ? -3.395 25.656 -3.148 1 95.25 62 LEU B CA 1
ATOM 2761 C C . LEU B 1 62 ? -4.117 24.859 -2.066 1 95.25 62 LEU B C 1
ATOM 2763 O O . LEU B 1 62 ? -5.352 24.828 -2.043 1 95.25 62 LEU B O 1
ATOM 2767 N N . THR B 1 63 ? -3.395 24.188 -1.225 1 96.44 63 THR B N 1
ATOM 2768 C CA . THR B 1 63 ? -3.916 23.422 -0.105 1 96.44 63 THR B CA 1
ATOM 2769 C C . THR B 1 63 ? -3.135 23.719 1.171 1 96.44 63 THR B C 1
ATOM 2771 O O . THR B 1 63 ? -1.966 24.094 1.114 1 96.44 63 THR B O 1
ATOM 2774 N N . PRO B 1 64 ? -3.805 23.516 2.326 1 96.25 64 PRO B N 1
ATOM 2775 C CA . PRO B 1 64 ? -3.086 23.734 3.584 1 96.25 64 PRO B CA 1
ATOM 2776 C C . PRO B 1 64 ? -1.853 22.844 3.721 1 96.25 64 PRO B C 1
ATOM 2778 O O . PRO B 1 64 ? -0.924 23.172 4.461 1 96.25 64 PRO B O 1
ATOM 2781 N N . SER B 1 65 ? -1.913 21.766 3.025 1 95.75 65 SER B N 1
ATOM 2782 C CA . SER B 1 65 ? -0.728 20.922 2.91 1 95.75 65 SER B CA 1
ATOM 2783 C C . SER B 1 65 ? -0.721 20.156 1.594 1 95.75 65 SER B C 1
ATOM 2785 O O . SER B 1 65 ? -1.759 19.656 1.155 1 95.75 65 SER B O 1
ATOM 2787 N N . ILE B 1 66 ? 0.472 20 1.035 1 93.75 66 ILE B N 1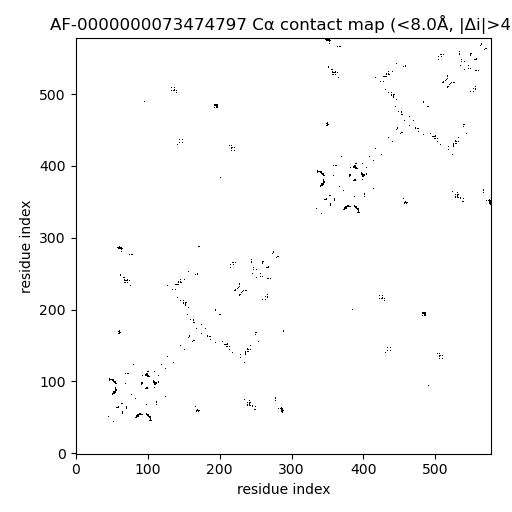
ATOM 2788 C CA . ILE B 1 66 ? 0.624 19.234 -0.195 1 93.75 66 ILE B CA 1
ATOM 2789 C C . ILE B 1 66 ? 0.63 17.75 0.126 1 93.75 66 ILE B C 1
ATOM 2791 O O . ILE B 1 66 ? 0.345 16.906 -0.74 1 93.75 66 ILE B O 1
ATOM 2795 N N . SER B 1 67 ? 0.974 17.406 1.363 1 94.94 67 SER B N 1
ATOM 2796 C CA . SER B 1 67 ? 0.934 16.016 1.812 1 94.94 67 SER B CA 1
ATOM 2797 C C . SER B 1 67 ? -0.475 15.617 2.234 1 94.94 67 SER B C 1
ATOM 2799 O O . SER B 1 67 ? -1.04 16.203 3.164 1 94.94 67 SER B O 1
ATOM 2801 N N . PRO B 1 68 ? -1.008 14.617 1.607 1 96.88 68 PRO B N 1
ATOM 2802 C CA . PRO B 1 68 ? -2.344 14.188 2.021 1 96.88 68 PRO B CA 1
ATOM 2803 C C . PRO B 1 68 ? -2.367 13.617 3.439 1 96.88 68 PRO B C 1
ATOM 2805 O O . PRO B 1 68 ? -3.406 13.641 4.102 1 96.88 68 PRO B O 1
ATOM 2808 N N . PHE B 1 69 ? -1.234 13.172 3.941 1 97.06 69 PHE B N 1
ATOM 2809 C CA . PHE B 1 69 ? -1.176 12.617 5.285 1 97.06 69 PHE B CA 1
ATOM 2810 C C . PHE B 1 69 ? -1.226 13.719 6.336 1 97.06 69 PHE B C 1
ATOM 2812 O O . PHE B 1 69 ? -1.856 13.555 7.383 1 97.06 69 PHE B O 1
ATOM 2819 N N . VAL B 1 70 ? -0.573 14.797 6.023 1 97.75 70 VAL B N 1
ATOM 2820 C CA . VAL B 1 70 ? -0.658 15.953 6.91 1 97.75 70 VAL B CA 1
ATOM 2821 C C . VAL B 1 70 ? -2.08 16.5 6.902 1 97.75 70 VAL B C 1
ATOM 2823 O O . VAL B 1 70 ? -2.66 16.766 7.961 1 97.75 70 VAL B O 1
ATOM 2826 N N . LEU B 1 71 ? -2.594 16.688 5.707 1 98.31 71 LEU B N 1
ATOM 2827 C CA . LEU B 1 71 ? -3.938 17.234 5.578 1 98.31 71 LEU B CA 1
ATOM 2828 C C . LEU B 1 71 ? -4.961 16.344 6.27 1 98.31 71 LEU B C 1
ATOM 2830 O O . LEU B 1 71 ? -5.898 16.844 6.898 1 98.31 71 LEU B O 1
ATOM 2834 N N . LYS B 1 72 ? -4.855 15.07 6.168 1 98.31 72 LYS B N 1
ATOM 2835 C CA . LYS B 1 72 ? -5.715 14.117 6.863 1 98.31 72 LYS B CA 1
ATOM 2836 C C . LYS B 1 72 ? -5.68 14.344 8.375 1 98.31 72 LYS B C 1
ATOM 2838 O O . LYS B 1 72 ? -6.723 14.383 9.023 1 98.31 72 LYS B O 1
ATOM 2843 N N . LEU B 1 73 ? -4.469 14.43 8.914 1 98.06 73 LEU B N 1
ATOM 2844 C CA . LEU B 1 73 ? -4.316 14.602 10.352 1 98.06 73 LEU B CA 1
ATOM 2845 C C . LEU B 1 73 ? -4.922 15.922 10.812 1 98.06 73 LEU B C 1
ATOM 2847 O O . LEU B 1 73 ? -5.645 15.961 11.812 1 98.06 73 LEU B O 1
ATOM 2851 N N . LEU B 1 74 ? -4.637 16.984 10.086 1 98.25 74 LEU B N 1
ATOM 2852 C CA . LEU B 1 74 ? -5.191 18.281 10.445 1 98.25 74 LEU B CA 1
ATOM 2853 C C . LEU B 1 74 ? -6.715 18.266 10.375 1 98.25 74 LEU B C 1
ATOM 2855 O O . LEU B 1 74 ? -7.387 18.812 11.25 1 98.25 74 LEU B O 1
ATOM 2859 N N . THR B 1 75 ? -7.262 17.641 9.367 1 98.5 75 THR B N 1
ATOM 2860 C CA . THR B 1 75 ? -8.711 17.531 9.219 1 98.5 75 THR B CA 1
ATOM 2861 C C . THR B 1 75 ? -9.305 16.734 10.375 1 98.5 75 THR B C 1
ATOM 2863 O O . THR B 1 75 ? -10.359 17.094 10.906 1 98.5 75 THR B O 1
ATOM 2866 N N . PHE B 1 76 ? -8.625 15.695 10.82 1 98 76 PHE B N 1
ATOM 2867 C CA . PHE B 1 76 ? -9.062 14.883 11.953 1 98 76 PHE B CA 1
ATOM 2868 C C . PHE B 1 76 ? -9.086 15.711 13.234 1 98 76 PHE B C 1
ATOM 2870 O O . PHE B 1 76 ? -10.031 15.633 14.016 1 98 76 PHE B O 1
ATOM 2877 N N . LEU B 1 77 ? -8.008 16.453 13.422 1 97.69 77 LEU B N 1
ATOM 2878 C CA . LEU B 1 77 ? -7.926 17.297 14.617 1 97.69 77 LEU B CA 1
ATOM 2879 C C . LEU B 1 77 ? -9.055 18.312 14.648 1 97.69 77 LEU B C 1
ATOM 2881 O O . LEU B 1 77 ? -9.633 18.562 15.711 1 97.69 77 LEU B O 1
ATOM 2885 N N . ARG B 1 78 ? -9.406 18.859 13.516 1 97.88 78 ARG B N 1
ATOM 2886 C CA . ARG B 1 78 ? -10.5 19.812 13.422 1 97.88 78 ARG B CA 1
ATOM 2887 C C . ARG B 1 78 ? -11.844 19.141 13.656 1 97.88 78 ARG B C 1
ATOM 2889 O O . ARG B 1 78 ? -12.711 19.688 14.344 1 97.88 78 ARG B O 1
ATOM 2896 N N . LEU B 1 79 ? -12.008 17.969 13.086 1 96.94 79 LEU B N 1
ATOM 2897 C CA . LEU B 1 79 ? -13.234 17.203 13.281 1 96.94 79 LEU B CA 1
ATOM 2898 C C . LEU B 1 79 ? -13.445 16.891 14.758 1 96.94 79 LEU B C 1
ATOM 2900 O O . LEU B 1 79 ? -14.562 17 15.266 1 96.94 79 LEU B O 1
ATOM 2904 N N . ALA B 1 80 ? -12.367 16.516 15.438 1 95.5 80 ALA B N 1
ATOM 2905 C CA . ALA B 1 80 ? -12.414 16.109 16.844 1 95.5 80 ALA B CA 1
ATOM 2906 C C . ALA B 1 80 ? -12.336 17.328 17.766 1 95.5 80 ALA B C 1
ATOM 2908 O O . ALA B 1 80 ? -12.406 17.188 18.984 1 95.5 80 ALA B O 1
ATOM 2909 N N . LYS B 1 81 ? -12.094 18.5 17.219 1 95.44 81 LYS B N 1
ATOM 2910 C CA . LYS B 1 81 ? -11.984 19.734 17.969 1 95.44 81 LYS B CA 1
ATOM 2911 C C . LYS B 1 81 ? -10.836 19.656 18.969 1 95.44 81 LYS B C 1
ATOM 2913 O O . LYS B 1 81 ? -11 20.031 20.141 1 95.44 81 LYS B O 1
ATOM 2918 N N . ILE B 1 82 ? -9.766 19.125 18.5 1 95.81 82 ILE B N 1
ATOM 2919 C CA . ILE B 1 82 ? -8.547 19.062 19.297 1 95.81 82 ILE B CA 1
ATOM 2920 C C . ILE B 1 82 ? -7.637 20.234 18.938 1 95.81 82 ILE B C 1
ATOM 2922 O O . ILE B 1 82 ? -7.23 20.375 17.781 1 95.81 82 ILE B O 1
ATOM 2926 N N . PRO B 1 83 ? -7.324 21.062 19.891 1 95.81 83 PRO B N 1
ATOM 2927 C CA . PRO B 1 83 ? -6.41 22.172 19.578 1 95.81 83 PRO B CA 1
ATOM 2928 C C . PRO B 1 83 ? -5.02 21.688 19.172 1 95.81 83 PRO B C 1
ATOM 2930 O O . PRO B 1 83 ? -4.52 20.703 19.719 1 95.81 83 PRO B O 1
ATOM 2933 N N . TYR B 1 84 ? -4.438 22.406 18.219 1 97.25 84 TYR B N 1
ATOM 2934 C CA . TYR B 1 84 ? -3.109 22.016 17.766 1 97.25 84 TYR B CA 1
ATOM 2935 C C . TYR B 1 84 ? -2.307 23.25 17.328 1 97.25 84 TYR B C 1
ATOM 2937 O O . TYR B 1 84 ? -2.875 24.312 17.062 1 97.25 84 TYR B O 1
ATOM 2945 N N . GLN B 1 85 ? -1.028 23.109 17.328 1 96.44 85 GLN B N 1
ATOM 2946 C CA . GLN B 1 85 ? -0.073 24.062 16.766 1 96.44 85 GLN B CA 1
ATOM 2947 C C . GLN B 1 85 ? 0.753 23.422 15.648 1 96.44 85 GLN B C 1
ATOM 2949 O O . GLN B 1 85 ? 1.014 22.219 15.68 1 96.44 85 GLN B O 1
ATOM 2954 N N . LEU B 1 86 ? 1.128 24.25 14.703 1 96.38 86 LEU B N 1
ATOM 2955 C CA . LEU B 1 86 ? 1.933 23.75 13.594 1 96.38 86 LEU B CA 1
ATOM 2956 C C . LEU B 1 86 ? 3.404 24.109 13.789 1 96.38 86 LEU B C 1
ATOM 2958 O O . LEU B 1 86 ? 3.729 25.203 14.242 1 96.38 86 LEU B O 1
ATOM 2962 N N . ASP B 1 87 ? 4.25 23.156 13.523 1 95.81 87 ASP B N 1
ATOM 2963 C CA . ASP B 1 87 ? 5.691 23.359 13.461 1 95.81 87 ASP B CA 1
ATOM 2964 C C . ASP B 1 87 ? 6.25 23 12.086 1 95.81 87 ASP B C 1
ATOM 2966 O O . ASP B 1 87 ? 6.125 21.859 11.641 1 95.81 87 ASP B O 1
ATOM 2970 N N . HIS B 1 88 ? 6.859 23.969 11.469 1 94.19 88 HIS B N 1
ATOM 2971 C CA 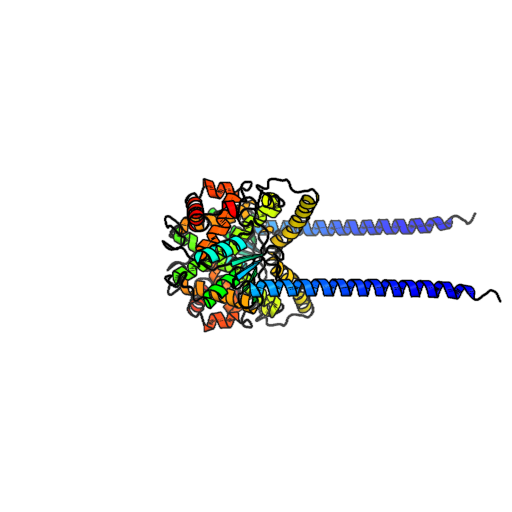. HIS B 1 88 ? 7.422 23.719 10.148 1 94.19 88 HIS B CA 1
ATOM 2972 C C . HIS B 1 88 ? 8.945 23.625 10.203 1 94.19 88 HIS B C 1
ATOM 2974 O O . HIS B 1 88 ? 9.594 23.422 9.18 1 94.19 88 HIS B O 1
ATOM 2980 N N . PHE B 1 89 ? 9.492 23.719 11.352 1 92 89 PHE B N 1
ATOM 2981 C CA . PHE B 1 89 ? 10.938 23.75 11.516 1 92 89 PHE B CA 1
ATOM 2982 C C . PHE B 1 89 ? 11.523 22.344 11.367 1 92 89 PHE B C 1
ATOM 2984 O O . PHE B 1 89 ? 12.617 22.172 10.82 1 92 89 PHE B O 1
ATOM 2991 N N . GLU B 1 90 ? 10.859 21.375 11.93 1 93.06 90 GLU B N 1
ATOM 2992 C CA . GLU B 1 90 ? 11.281 19.984 11.836 1 93.06 90 GLU B CA 1
ATOM 2993 C C . GLU B 1 90 ? 10.195 19.109 11.211 1 93.06 90 GLU B C 1
ATOM 2995 O O . GLU B 1 90 ? 9.586 18.281 11.891 1 93.06 90 GLU B O 1
ATOM 3000 N N . PRO B 1 91 ? 10.07 19.25 9.945 1 93.38 91 PRO B N 1
ATOM 3001 C CA . PRO B 1 91 ? 8.938 18.594 9.289 1 93.38 91 PRO B CA 1
ATOM 3002 C C . PRO B 1 91 ? 9.062 17.062 9.281 1 93.38 91 PRO B C 1
ATOM 3004 O O . PRO B 1 91 ? 8.055 16.359 9.203 1 93.38 91 PRO B O 1
ATOM 3007 N N . LEU B 1 92 ? 10.312 16.547 9.297 1 90.38 92 LEU B N 1
ATOM 3008 C CA . LEU B 1 92 ? 10.547 15.102 9.312 1 90.38 92 LEU B CA 1
ATOM 3009 C C . LEU B 1 92 ? 11.078 14.648 10.672 1 90.38 92 LEU B C 1
ATOM 3011 O O . LEU B 1 92 ? 12.008 15.258 11.211 1 90.38 92 LEU B O 1
ATOM 3015 N N . GLY B 1 93 ? 10.484 13.727 11.227 1 85.31 93 GLY B N 1
ATOM 3016 C CA . GLY B 1 93 ? 10.953 13.188 12.492 1 85.31 93 GLY B CA 1
ATOM 3017 C C . GLY B 1 93 ? 12.008 12.109 12.328 1 85.31 93 GLY B C 1
ATOM 3018 O O . GLY B 1 93 ? 12.664 12.031 11.281 1 85.31 93 GLY B O 1
ATOM 3019 N N . GLU B 1 94 ? 12.18 11.367 13.383 1 83.81 94 GLU B N 1
ATOM 3020 C CA . GLU B 1 94 ? 13.188 10.32 13.406 1 83.81 94 GLU B CA 1
ATOM 3021 C C . GLU B 1 94 ? 12.883 9.234 12.375 1 83.81 94 GLU B C 1
ATOM 3023 O O . GLU B 1 94 ? 13.797 8.617 11.828 1 83.81 94 GLU B O 1
ATOM 3028 N N . SER B 1 95 ? 11.633 9.023 12.086 1 85.5 95 SER B N 1
ATOM 3029 C CA . SER B 1 95 ? 11.219 7.992 11.141 1 85.5 95 SER B CA 1
ATOM 3030 C C . SER B 1 95 ? 11.281 8.5 9.703 1 85.5 95 SER B C 1
ATOM 3032 O O . SER B 1 95 ? 11.086 7.734 8.758 1 85.5 95 SER B O 1
ATOM 3034 N N . TRP B 1 96 ? 11.461 9.812 9.531 1 86.81 96 TRP B N 1
ATOM 3035 C CA . TRP B 1 96 ? 11.523 10.469 8.227 1 86.81 96 TRP B CA 1
ATOM 3036 C C . TRP B 1 96 ? 10.156 10.469 7.559 1 86.81 96 TRP B C 1
ATOM 3038 O O . TRP B 1 96 ? 10.055 10.469 6.328 1 86.81 96 TRP B O 1
ATOM 3048 N N . LEU B 1 97 ? 9.172 10.305 8.414 1 86.25 97 LEU B N 1
ATOM 3049 C CA . LEU B 1 97 ? 7.801 10.406 7.914 1 86.25 97 LEU B CA 1
ATOM 3050 C C . LEU B 1 97 ? 7.164 11.727 8.336 1 86.25 97 LEU B C 1
ATOM 3052 O O . LEU B 1 97 ? 7.547 12.305 9.352 1 86.25 97 LEU B O 1
ATOM 3056 N N . THR B 1 98 ? 6.379 12.242 7.578 1 92.69 98 THR B N 1
ATOM 3057 C CA . THR B 1 98 ? 5.543 13.398 7.887 1 92.69 98 THR B CA 1
ATOM 3058 C C . THR B 1 98 ? 4.07 13.07 7.68 1 92.69 98 THR B C 1
ATOM 3060 O O . THR B 1 98 ? 3.717 12.32 6.766 1 92.69 98 THR B O 1
ATOM 3063 N N . PRO B 1 99 ? 3.188 13.43 8.578 1 95.94 99 PRO B N 1
ATOM 3064 C CA . PRO B 1 99 ? 3.473 14.234 9.766 1 95.94 99 PRO B CA 1
ATOM 3065 C C . PRO B 1 99 ? 3.945 13.398 10.953 1 95.94 99 PRO B C 1
ATOM 3067 O O . PRO B 1 99 ? 3.881 12.164 10.906 1 95.94 99 PRO B O 1
ATOM 3070 N N . TRP B 1 100 ? 4.508 14.031 11.922 1 95.5 100 TRP B N 1
ATOM 3071 C CA . TRP B 1 100 ? 4.648 13.516 13.281 1 95.5 100 TRP B CA 1
ATOM 3072 C C . TRP B 1 100 ? 4.23 14.562 14.312 1 95.5 100 TRP B C 1
ATOM 3074 O O . TRP B 1 100 ? 3.951 15.711 13.961 1 95.5 100 TRP B O 1
ATOM 3084 N N . VAL B 1 101 ? 4.082 14.109 15.57 1 96.69 101 VAL B N 1
ATOM 3085 C CA . VAL B 1 101 ? 3.508 15.055 16.531 1 96.69 101 VAL B CA 1
ATOM 3086 C C . VAL B 1 101 ? 4.254 14.969 17.859 1 96.69 101 VAL B C 1
ATOM 3088 O O . VAL B 1 101 ? 4.863 13.938 18.172 1 96.69 101 VAL B O 1
ATOM 3091 N N . THR B 1 102 ? 4.305 16.031 18.5 1 95.62 102 THR B N 1
ATOM 3092 C CA . THR B 1 102 ? 4.582 16.062 19.938 1 95.62 102 THR B CA 1
ATOM 3093 C C . THR B 1 102 ? 3.287 16.172 20.734 1 95.62 102 THR B C 1
ATOM 3095 O O . THR B 1 102 ? 2.553 17.156 20.609 1 95.62 102 THR B O 1
ATOM 3098 N N . MET B 1 103 ? 3.053 15.156 21.5 1 94.69 103 MET B N 1
ATOM 3099 C CA . MET B 1 103 ? 1.843 15.125 22.328 1 94.69 103 MET B CA 1
ATOM 3100 C C . MET B 1 103 ? 1.944 16.109 23.484 1 94.69 103 MET B C 1
ATOM 3102 O O . MET B 1 103 ? 3.016 16.656 23.75 1 94.69 103 MET B O 1
ATOM 3106 N N . GLU B 1 104 ? 0.829 16.234 24.188 1 90.94 104 GLU B N 1
ATOM 3107 C CA . GLU B 1 104 ? 0.766 17.172 25.312 1 90.94 104 GLU B CA 1
ATOM 3108 C C . GLU B 1 104 ? 1.75 16.781 26.406 1 90.94 104 GLU B C 1
ATOM 3110 O O . GLU B 1 104 ? 2.264 17.641 27.125 1 90.94 104 GLU B O 1
ATOM 3115 N N . ASP B 1 105 ? 2.043 15.477 26.5 1 89.88 105 ASP B N 1
ATOM 3116 C CA . ASP B 1 105 ? 2.955 15.008 27.531 1 89.88 105 ASP B CA 1
ATOM 3117 C C . ASP B 1 105 ? 4.395 14.977 27.031 1 89.88 105 ASP B C 1
ATOM 3119 O O . ASP B 1 105 ? 5.297 14.516 27.734 1 89.88 105 ASP B O 1
ATOM 3123 N N . GLY B 1 106 ? 4.562 15.367 25.797 1 90.75 106 GLY B N 1
ATOM 3124 C CA . GLY B 1 106 ? 5.914 15.461 25.25 1 90.75 106 GLY B CA 1
ATOM 3125 C C . GLY B 1 106 ? 6.305 14.266 24.406 1 90.75 106 GLY B C 1
ATOM 3126 O O . GLY B 1 106 ? 7.344 14.273 23.75 1 90.75 106 GLY B O 1
ATOM 3127 N N . GLU B 1 107 ? 5.516 13.305 24.406 1 92.56 107 GLU B N 1
ATOM 3128 C CA . GLU B 1 107 ? 5.82 12.109 23.641 1 92.56 107 GLU B CA 1
ATOM 3129 C C . GLU B 1 107 ? 5.77 12.391 22.141 1 92.56 107 GLU B C 1
ATOM 3131 O O . GLU B 1 107 ? 4.875 13.094 21.656 1 92.56 107 GLU B O 1
ATOM 3136 N N . GLU B 1 108 ? 6.746 11.922 21.438 1 92.88 108 GLU B N 1
ATOM 3137 C CA . GLU B 1 108 ? 6.773 12.047 19.984 1 92.88 108 GLU B CA 1
ATOM 3138 C C . GLU B 1 108 ? 6.176 10.812 19.312 1 92.88 108 GLU B C 1
ATOM 3140 O O . GLU B 1 108 ? 6.523 9.68 19.656 1 92.88 108 GLU B O 1
ATOM 3145 N N . VAL B 1 109 ? 5.246 11.086 18.422 1 92.69 109 VAL B N 1
ATOM 3146 C CA . VAL B 1 109 ? 4.547 9.969 17.812 1 92.69 109 VAL B CA 1
ATOM 3147 C C . VAL B 1 109 ? 4.516 10.156 16.297 1 92.69 109 VAL B C 1
ATOM 3149 O O . VAL B 1 109 ? 4.188 11.242 15.797 1 92.69 109 VAL B O 1
ATOM 3152 N N . ALA B 1 110 ? 4.957 9.234 15.562 1 89.62 110 ALA B N 1
ATOM 3153 C CA . ALA B 1 110 ? 4.816 9.086 14.117 1 89.62 110 ALA B CA 1
ATOM 3154 C C . ALA B 1 110 ? 4.203 7.734 13.766 1 89.62 110 ALA B C 1
ATOM 3156 O O . ALA B 1 110 ? 4.348 6.766 14.508 1 89.62 110 ALA B O 1
ATOM 3157 N N . ASP B 1 111 ? 3.436 7.543 12.695 1 89.06 111 ASP B N 1
ATOM 3158 C CA . ASP B 1 111 ? 3.029 8.445 11.625 1 89.06 111 ASP B CA 1
ATOM 3159 C C . ASP B 1 111 ? 1.574 8.875 11.789 1 89.06 111 ASP B C 1
ATOM 3161 O O . ASP B 1 111 ? 0.972 8.656 12.844 1 89.06 111 ASP B O 1
ATOM 3165 N N . SER B 1 112 ? 0.909 9.523 10.758 1 90.62 112 SER B N 1
ATOM 3166 C CA . SER B 1 112 ? -0.429 10.086 10.891 1 90.62 112 SER B CA 1
ATOM 3167 C C . SER B 1 112 ? -1.433 9.039 11.352 1 90.62 112 SER B C 1
ATOM 3169 O O . SER B 1 112 ? -2.322 9.336 12.156 1 90.62 112 SER B O 1
ATOM 3171 N N . GLY B 1 113 ? -1.298 7.82 10.984 1 90.31 113 GLY B N 1
ATOM 3172 C CA . GLY B 1 113 ? -2.199 6.758 11.398 1 90.31 113 GLY B CA 1
ATOM 3173 C C . GLY B 1 113 ? -2.08 6.414 12.867 1 90.31 113 GLY B C 1
ATOM 3174 O O . GLY B 1 113 ? -3.09 6.246 13.555 1 90.31 113 GLY B O 1
ATOM 3175 N N . VAL B 1 114 ? -0.896 6.332 13.367 1 91.06 114 VAL B N 1
ATOM 3176 C CA . VAL B 1 114 ? -0.642 6.027 14.773 1 91.06 114 VAL B CA 1
ATOM 3177 C C . VAL B 1 114 ? -1.093 7.195 15.648 1 91.06 114 VAL B C 1
ATOM 3179 O O . VAL B 1 114 ? -1.671 6.988 16.719 1 91.06 114 VAL B O 1
ATOM 3182 N N . VAL B 1 115 ? -0.838 8.383 15.164 1 93.38 115 VAL B N 1
ATOM 3183 C CA . VAL B 1 115 ? -1.217 9.586 15.891 1 93.38 115 VAL B CA 1
ATOM 3184 C C . VAL B 1 115 ? -2.727 9.602 16.109 1 93.38 115 VAL B C 1
ATOM 3186 O O . VAL B 1 115 ? -3.189 9.852 17.234 1 93.38 115 VAL B O 1
ATOM 3189 N N . VAL B 1 116 ? -3.457 9.328 15.062 1 93 116 VAL B N 1
ATOM 3190 C CA . VAL B 1 116 ? -4.914 9.328 15.133 1 93 116 VAL B CA 1
ATOM 3191 C C . VAL B 1 116 ? -5.383 8.289 16.141 1 93 116 VAL B C 1
ATOM 3193 O O . VAL B 1 116 ? -6.254 8.57 16.969 1 93 116 VAL B O 1
ATOM 3196 N N . LEU B 1 117 ? -4.793 7.148 16.125 1 88.94 117 LEU B N 1
ATOM 3197 C CA . LEU B 1 117 ? -5.172 6.078 17.047 1 88.94 117 LEU B CA 1
ATOM 3198 C C . LEU B 1 117 ? -4.867 6.461 18.484 1 88.94 117 LEU B C 1
ATOM 3200 O O . LEU B 1 117 ? -5.676 6.215 19.391 1 88.94 117 LEU B O 1
ATOM 3204 N N . GLU B 1 118 ? -3.727 7.043 18.672 1 91.62 118 GLU B N 1
ATOM 3205 C CA . GLU B 1 118 ? -3.326 7.449 20.016 1 91.62 118 GLU B CA 1
ATOM 3206 C C . GLU B 1 118 ? -4.246 8.547 20.562 1 91.62 118 GLU B C 1
ATOM 3208 O O . GLU B 1 118 ? -4.652 8.5 21.719 1 91.62 118 GLU B O 1
ATOM 3213 N N . LEU B 1 119 ? -4.539 9.469 19.734 1 93.5 119 LEU B N 1
ATOM 3214 C CA . LEU B 1 119 ? -5.398 10.57 20.156 1 93.5 119 LEU B CA 1
ATOM 3215 C C . LEU B 1 119 ? -6.805 10.062 20.484 1 93.5 119 LEU B C 1
ATOM 3217 O O . LEU B 1 119 ? -7.434 10.531 21.438 1 93.5 119 LEU B O 1
ATOM 3221 N N . ARG B 1 120 ? -7.254 9.125 19.688 1 90.19 120 ARG B N 1
ATOM 3222 C CA . ARG B 1 120 ? -8.562 8.531 19.953 1 90.19 120 ARG B CA 1
ATOM 3223 C C . ARG B 1 120 ? -8.602 7.879 21.328 1 90.19 120 ARG B C 1
ATOM 3225 O O . ARG B 1 120 ? -9.578 8.039 22.062 1 90.19 120 ARG B O 1
ATOM 3232 N N . GLN B 1 121 ? -7.602 7.211 21.609 1 88.31 121 GLN B N 1
ATOM 3233 C CA . GLN B 1 121 ? -7.523 6.492 22.875 1 88.31 121 GLN B CA 1
ATOM 3234 C C . GLN B 1 121 ? -7.367 7.457 24.047 1 88.31 121 GLN B C 1
ATOM 3236 O O . GLN B 1 121 ? -8.086 7.355 25.047 1 88.31 121 GLN B O 1
ATOM 3241 N N . ARG B 1 122 ? -6.531 8.367 23.906 1 89.5 122 ARG B N 1
ATOM 3242 C CA . ARG B 1 122 ? -6.211 9.289 24.984 1 89.5 122 ARG B CA 1
ATOM 3243 C C . ARG B 1 122 ? -7.395 10.203 25.281 1 89.5 122 ARG B C 1
ATOM 3245 O O . ARG B 1 122 ? -7.621 10.562 26.438 1 89.5 122 ARG B O 1
ATOM 3252 N N . ARG B 1 123 ? -8.102 10.492 24.297 1 89.88 123 ARG B N 1
ATOM 3253 C CA . ARG B 1 123 ? -9.188 11.453 24.469 1 89.88 123 ARG B CA 1
ATOM 3254 C C . ARG B 1 123 ? -10.539 10.75 24.516 1 89.88 123 ARG B C 1
ATOM 3256 O O . ARG B 1 123 ? -11.578 11.406 24.594 1 89.88 123 ARG B O 1
ATOM 3263 N N . ASN B 1 124 ? -10.555 9.438 24.422 1 86.69 124 ASN B N 1
ATOM 3264 C CA . ASN B 1 124 ? -11.781 8.656 24.422 1 86.69 124 ASN B CA 1
ATOM 3265 C C . ASN B 1 124 ? -12.797 9.211 23.422 1 86.69 124 ASN B C 1
ATOM 3267 O O . ASN B 1 124 ? -13.945 9.461 23.781 1 86.69 124 ASN B O 1
ATOM 3271 N N . LEU B 1 125 ? -12.289 9.461 22.266 1 87 125 LEU B N 1
ATOM 3272 C CA . LEU B 1 125 ? -13.148 10.062 21.25 1 87 125 LEU B CA 1
ATOM 3273 C C . LEU B 1 125 ? -14.211 9.07 20.781 1 87 125 LEU B C 1
ATOM 3275 O O . LEU B 1 125 ? -13.93 7.883 20.641 1 87 125 LEU B O 1
ATOM 3279 N N . ASN B 1 126 ? -15.336 9.508 20.562 1 77.88 126 ASN B N 1
ATOM 3280 C CA . ASN B 1 126 ? -16.453 8.695 20.109 1 77.88 126 ASN B CA 1
ATOM 3281 C C . ASN B 1 126 ? -16.656 8.812 18.594 1 77.88 126 ASN B C 1
ATOM 3283 O O . ASN B 1 126 ? -17.734 8.508 18.078 1 77.88 126 ASN B O 1
ATOM 3287 N N . LEU B 1 127 ? -15.703 9.297 18.031 1 78.06 127 LEU B N 1
ATOM 3288 C CA . LEU B 1 127 ? -15.812 9.414 16.578 1 78.06 127 LEU B CA 1
ATOM 3289 C C . LEU B 1 127 ? -15.977 8.047 15.93 1 78.06 127 LEU B C 1
ATOM 3291 O O . LEU B 1 127 ? -15.078 7.203 16.016 1 78.06 127 LEU B O 1
ATOM 3295 N N . GLY B 1 128 ? -17.109 7.641 15.539 1 73.19 128 GLY B N 1
ATOM 3296 C CA . GLY B 1 128 ? -17.375 6.359 14.906 1 73.19 128 GLY B CA 1
ATOM 3297 C C . GLY B 1 128 ? -17.969 5.336 15.859 1 73.19 128 GLY B C 1
ATOM 3298 O O . GLY B 1 128 ? -18.047 4.152 15.531 1 73.19 128 GLY B O 1
ATOM 3299 N N . SER B 1 129 ? -18.156 5.766 17.016 1 74.88 129 SER B N 1
ATOM 3300 C CA . SER B 1 129 ? -18.703 4.859 18.016 1 74.88 129 SER B CA 1
ATOM 3301 C C . SER B 1 129 ? -20.047 4.277 17.578 1 74.88 129 SER B C 1
ATOM 3303 O O . SER B 1 129 ? -20.453 3.211 18.047 1 74.88 129 SER B O 1
ATOM 3305 N N . SER B 1 130 ? -20.578 4.918 16.688 1 84.88 130 SER B N 1
ATOM 3306 C CA . SER B 1 130 ? -21.891 4.457 16.234 1 84.88 130 SER B CA 1
ATOM 3307 C C . SER B 1 130 ? -21.75 3.467 15.078 1 84.88 130 SER B C 1
ATOM 3309 O O . SER B 1 130 ? -22.734 2.84 14.664 1 84.88 130 SER B O 1
ATOM 3311 N N . LEU B 1 131 ? -20.562 3.279 14.719 1 90.69 131 LEU B N 1
ATOM 3312 C CA . LEU B 1 131 ? -20.375 2.398 13.57 1 90.69 131 LEU B CA 1
ATOM 3313 C C . LEU B 1 131 ? -20.406 0.935 14 1 90.69 131 LEU B C 1
ATOM 3315 O O . LEU B 1 131 ? -19.891 0.575 15.055 1 90.69 131 LEU B O 1
ATOM 3319 N N . SER B 1 132 ? -21.078 0.174 13.211 1 95.56 132 SER B N 1
ATOM 3320 C CA . SER B 1 132 ? -21.047 -1.271 13.398 1 95.56 132 SER B CA 1
ATOM 3321 C C . SER B 1 132 ? -19.656 -1.836 13.094 1 95.56 132 SER B C 1
ATOM 3323 O O . SER B 1 132 ? -18.828 -1.159 12.484 1 95.56 132 SER B O 1
ATOM 3325 N N . ALA B 1 133 ? -19.438 -3.037 13.508 1 96 133 ALA B N 1
ATOM 3326 C CA . ALA B 1 133 ? -18.172 -3.705 13.227 1 96 133 ALA B CA 1
ATOM 3327 C C . ALA B 1 133 ? -17.922 -3.809 11.727 1 96 133 ALA B C 1
ATOM 3329 O O . ALA B 1 133 ? -16.797 -3.641 11.258 1 96 133 ALA B O 1
ATOM 3330 N N . VAL B 1 134 ? -18.969 -4.051 11.023 1 97.44 134 VAL B N 1
ATOM 3331 C CA . VAL B 1 134 ? -18.875 -4.176 9.57 1 97.44 134 VAL B CA 1
ATOM 3332 C C . VAL B 1 134 ? -18.516 -2.826 8.953 1 97.44 134 VAL B C 1
ATOM 3334 O O . VAL B 1 134 ? -17.688 -2.75 8.055 1 97.44 134 VAL B O 1
ATOM 3337 N N . GLU B 1 135 ? -19.156 -1.777 9.461 1 96.81 135 GLU B N 1
ATOM 3338 C CA . GLU B 1 135 ? -18.859 -0.437 8.969 1 96.81 135 GLU B CA 1
ATOM 3339 C C . GLU B 1 135 ? -17.422 -0.04 9.281 1 96.81 135 GLU B C 1
ATOM 3341 O O . GLU B 1 135 ? -16.75 0.594 8.461 1 96.81 135 GLU B O 1
ATOM 3346 N N . GLN B 1 136 ? -16.969 -0.398 10.422 1 96.12 136 GLN B N 1
ATOM 3347 C CA . GLN B 1 136 ? -15.578 -0.127 10.797 1 96.12 136 GLN B CA 1
ATOM 3348 C C . GLN B 1 136 ? -14.609 -0.881 9.891 1 96.12 136 GLN B C 1
ATOM 3350 O O . GLN B 1 136 ? -13.547 -0.36 9.539 1 96.12 136 GLN B O 1
ATOM 3355 N N . ALA B 1 137 ? -14.961 -2.1 9.594 1 98.12 137 ALA B N 1
ATOM 3356 C CA . ALA B 1 137 ? -14.156 -2.912 8.688 1 98.12 137 ALA B CA 1
ATOM 3357 C C . ALA B 1 137 ? -14.031 -2.254 7.32 1 98.12 137 ALA B C 1
ATOM 3359 O O . ALA B 1 137 ? -12.938 -2.174 6.758 1 98.12 137 ALA B O 1
ATOM 3360 N N . VAL B 1 138 ? -15.125 -1.752 6.848 1 98.31 138 VAL B N 1
ATOM 3361 C CA . VAL B 1 138 ? -15.156 -1.095 5.547 1 98.31 138 VAL B CA 1
ATOM 3362 C C . VAL B 1 138 ? -14.352 0.2 5.598 1 98.31 138 VAL B C 1
ATOM 3364 O O . VAL B 1 138 ? -13.609 0.515 4.664 1 98.31 138 VAL B O 1
ATOM 3367 N N . ALA B 1 139 ? -14.484 0.914 6.664 1 97.44 139 ALA B N 1
ATOM 3368 C CA . ALA B 1 139 ? -13.711 2.137 6.855 1 97.44 139 ALA B CA 1
ATOM 3369 C C . ALA B 1 139 ? -12.211 1.851 6.789 1 97.44 139 ALA B C 1
ATOM 3371 O O . ALA B 1 139 ? -11.461 2.586 6.141 1 97.44 139 ALA B O 1
ATOM 3372 N N . ARG B 1 140 ? -11.812 0.807 7.41 1 97.5 140 ARG B N 1
ATOM 3373 C CA . ARG B 1 140 ? -10.414 0.403 7.398 1 97.5 140 ARG B CA 1
ATOM 3374 C C . ARG B 1 140 ? -9.953 0.066 5.988 1 97.5 140 ARG B C 1
ATOM 3376 O O . ARG B 1 140 ? -8.867 0.485 5.562 1 97.5 140 ARG B O 1
ATOM 3383 N N . ALA B 1 141 ? -10.758 -0.669 5.301 1 98.75 141 ALA B N 1
ATOM 3384 C CA . ALA B 1 141 ? -10.406 -1.087 3.945 1 98.75 141 ALA B CA 1
ATOM 3385 C C . ALA B 1 141 ? -10.25 0.119 3.021 1 98.75 141 ALA B C 1
ATOM 3387 O O . ALA B 1 141 ? -9.281 0.203 2.258 1 98.75 141 ALA B O 1
ATOM 3388 N N . PHE B 1 142 ? -11.141 1.083 3.129 1 98.81 142 PHE B N 1
ATOM 3389 C CA . PHE B 1 142 ? -11.07 2.252 2.258 1 98.81 142 PHE B CA 1
ATOM 3390 C C . PHE B 1 142 ? -9.922 3.162 2.67 1 98.81 142 PHE B C 1
ATOM 3392 O O . PHE B 1 142 ? -9.297 3.805 1.821 1 98.81 142 PHE B O 1
ATOM 3399 N N . THR B 1 143 ? -9.656 3.211 3.963 1 98.31 143 THR B N 1
ATOM 3400 C CA . THR B 1 143 ? -8.484 3.957 4.41 1 98.31 143 THR B CA 1
ATOM 3401 C C . THR B 1 143 ? -7.215 3.426 3.746 1 98.31 143 THR B C 1
ATOM 3403 O O . THR B 1 143 ? -6.418 4.199 3.209 1 98.31 143 THR B O 1
ATOM 3406 N N . VAL B 1 144 ? -7.125 2.154 3.738 1 98.31 144 VAL B N 1
ATOM 3407 C CA . VAL B 1 144 ? -5.953 1.513 3.15 1 98.31 144 VAL B CA 1
ATOM 3408 C C . VAL B 1 144 ? -5.949 1.73 1.639 1 98.31 144 VAL B C 1
ATOM 3410 O O . VAL B 1 144 ? -4.906 2.021 1.05 1 98.31 144 VAL B O 1
ATOM 3413 N N . LEU B 1 145 ? -7.094 1.604 1.029 1 98.75 145 LEU B N 1
ATOM 3414 C CA . LEU B 1 145 ? -7.203 1.817 -0.41 1 98.75 145 LEU B CA 1
ATOM 3415 C C . LEU B 1 145 ? -6.633 3.178 -0.802 1 98.75 145 LEU B C 1
ATOM 3417 O O . LEU B 1 145 ? -5.871 3.283 -1.765 1 98.75 145 LEU B O 1
ATOM 3421 N N . VAL B 1 146 ? -6.957 4.141 -0.031 1 98.62 146 VAL B N 1
ATOM 3422 C CA . VAL B 1 146 ? -6.582 5.512 -0.351 1 98.62 146 VAL B CA 1
ATOM 3423 C C . VAL B 1 146 ? -5.105 5.734 -0.028 1 98.62 146 VAL B C 1
ATOM 3425 O O . VAL B 1 146 ? -4.352 6.234 -0.864 1 98.62 146 VAL B O 1
ATOM 3428 N N . GLU B 1 147 ? -4.691 5.234 1.087 1 97.19 147 GLU B N 1
ATOM 3429 C CA . GLU B 1 147 ? -3.379 5.605 1.605 1 97.19 147 GLU B CA 1
ATOM 3430 C C . GLU B 1 147 ? -2.287 4.695 1.05 1 97.19 147 GLU B C 1
ATOM 3432 O O . GLU B 1 147 ? -1.145 5.125 0.872 1 97.19 147 GLU B O 1
ATOM 3437 N N . ASP B 1 148 ? -2.688 3.455 0.765 1 96.81 148 ASP B N 1
ATOM 3438 C CA . ASP B 1 148 ? -1.642 2.486 0.451 1 96.81 148 ASP B CA 1
ATOM 3439 C C . ASP B 1 148 ? -1.694 2.078 -1.02 1 96.81 148 ASP B C 1
ATOM 3441 O O . ASP B 1 148 ? -0.831 1.338 -1.494 1 96.81 148 ASP B O 1
ATOM 3445 N N . HIS B 1 149 ? -2.652 2.566 -1.731 1 98.06 149 HIS B N 1
ATOM 3446 C CA . HIS B 1 149 ? -2.697 2.211 -3.145 1 98.06 149 HIS B CA 1
ATOM 3447 C C . HIS B 1 149 ? -2.879 3.447 -4.02 1 98.06 149 HIS B C 1
ATOM 3449 O O . HIS B 1 149 ? -2.002 3.779 -4.82 1 98.06 149 HIS B O 1
ATOM 3455 N N . LEU B 1 150 ? -3.988 4.152 -3.818 1 98.44 150 LEU B N 1
ATOM 3456 C CA . LEU B 1 150 ? -4.266 5.332 -4.637 1 98.44 150 LEU B CA 1
ATOM 3457 C C . LEU B 1 150 ? -3.139 6.352 -4.52 1 98.44 150 LEU B C 1
ATOM 3459 O O . LEU B 1 150 ? -2.701 6.922 -5.52 1 98.44 150 LEU B O 1
ATOM 3463 N N . CYS B 1 151 ? -2.684 6.555 -3.35 1 97.44 151 CYS B N 1
ATOM 3464 C CA . CYS B 1 151 ? -1.614 7.516 -3.096 1 97.44 151 CYS B CA 1
ATOM 3465 C C . CYS B 1 151 ? -0.375 7.18 -3.918 1 97.44 151 CYS B C 1
ATOM 3467 O O . CYS B 1 151 ? 0.259 8.07 -4.484 1 97.44 151 CYS B O 1
ATOM 3469 N N . TRP B 1 152 ? -0.057 5.906 -4.004 1 97.62 152 TRP B N 1
ATOM 3470 C CA . TRP B 1 152 ? 1.126 5.484 -4.746 1 97.62 152 TRP B CA 1
ATOM 3471 C C . TRP B 1 152 ? 0.927 5.68 -6.246 1 97.62 152 TRP B C 1
ATOM 3473 O O . TRP B 1 152 ? 1.87 6.016 -6.965 1 97.62 152 TRP B O 1
ATOM 3483 N N . CYS B 1 153 ? -0.249 5.438 -6.684 1 97.62 153 CYS B N 1
ATOM 3484 C CA . CYS B 1 153 ? -0.529 5.703 -8.086 1 97.62 153 CYS B CA 1
ATOM 3485 C C . CYS B 1 153 ? -0.291 7.172 -8.43 1 97.62 153 CYS B C 1
ATOM 3487 O O . CYS B 1 153 ? 0.333 7.488 -9.438 1 97.62 153 CYS B O 1
ATOM 3489 N N . LEU B 1 154 ? -0.728 8.039 -7.586 1 97.56 154 LEU B N 1
ATOM 3490 C CA . LEU B 1 154 ? -0.556 9.469 -7.789 1 97.56 154 LEU B CA 1
ATOM 3491 C C . LEU B 1 154 ? 0.918 9.852 -7.734 1 97.56 154 LEU B C 1
ATOM 3493 O O . LEU B 1 154 ? 1.384 10.672 -8.531 1 97.56 154 LEU B O 1
ATOM 3497 N N . ARG B 1 155 ? 1.609 9.258 -6.816 1 96 155 ARG B N 1
ATOM 3498 C CA . ARG B 1 155 ? 3.037 9.531 -6.676 1 96 155 ARG B CA 1
ATOM 3499 C C . ARG B 1 155 ? 3.801 9.109 -7.926 1 96 155 ARG B C 1
ATOM 3501 O O . ARG B 1 155 ? 4.777 9.75 -8.312 1 96 155 ARG B O 1
ATOM 3508 N N . GLU B 1 156 ? 3.342 8.008 -8.477 1 97.44 156 GLU B N 1
ATOM 3509 C CA . GLU B 1 156 ? 3.988 7.531 -9.695 1 97.44 156 GLU B CA 1
ATOM 3510 C C . GLU B 1 156 ? 3.947 8.594 -10.797 1 97.44 156 GLU B C 1
ATOM 3512 O O . GLU B 1 156 ? 4.965 8.875 -11.438 1 97.44 156 GLU B O 1
ATOM 3517 N N . TRP B 1 157 ? 2.797 9.188 -11.008 1 97 157 TRP B N 1
ATOM 3518 C CA . TRP B 1 157 ? 2.684 10.258 -11.992 1 97 157 TRP B CA 1
ATOM 3519 C C . TRP B 1 157 ? 3.537 11.453 -11.594 1 97 157 TRP B C 1
ATOM 3521 O O . TRP B 1 157 ? 4.262 12.016 -12.422 1 97 157 TRP B O 1
ATOM 3531 N N . ARG B 1 158 ? 3.459 11.844 -10.328 1 95.12 158 ARG B N 1
ATOM 3532 C CA . ARG B 1 158 ? 4.16 13.023 -9.828 1 95.12 158 ARG B CA 1
ATOM 3533 C C . ARG B 1 158 ? 5.66 12.914 -10.078 1 95.12 158 ARG B C 1
ATOM 3535 O O . ARG B 1 158 ? 6.309 13.898 -10.438 1 95.12 158 ARG B O 1
ATOM 3542 N N . ILE B 1 159 ? 6.172 11.711 -9.914 1 94.81 159 ILE B N 1
ATOM 3543 C CA . ILE B 1 159 ? 7.617 11.523 -9.977 1 94.81 159 ILE B CA 1
ATOM 3544 C C . ILE B 1 159 ? 8.031 11.172 -11.406 1 94.81 159 ILE B C 1
ATOM 3546 O O . ILE B 1 159 ? 8.859 11.867 -12 1 94.81 159 ILE B O 1
ATOM 3550 N N . LYS B 1 160 ? 7.395 10.219 -12 1 94 160 LYS B N 1
ATOM 3551 C CA . LYS B 1 160 ? 7.871 9.656 -13.258 1 94 160 LYS B CA 1
ATOM 3552 C C . LYS B 1 160 ? 7.395 10.492 -14.453 1 94 160 LYS B C 1
ATOM 3554 O O . LYS B 1 160 ? 8.102 10.609 -15.453 1 94 160 LYS B O 1
ATOM 3559 N N . MET B 1 161 ? 6.219 10.992 -14.383 1 93.62 161 MET B N 1
ATOM 3560 C CA . MET B 1 161 ? 5.66 11.703 -15.523 1 93.62 161 MET B CA 1
ATOM 3561 C C . MET B 1 161 ? 5.867 13.211 -15.383 1 93.62 161 MET B C 1
ATOM 3563 O O . MET B 1 161 ? 6.238 13.883 -16.344 1 93.62 161 MET B O 1
ATOM 3567 N N . ASP B 1 162 ? 5.695 13.75 -14.172 1 93.56 162 ASP B N 1
ATOM 3568 C CA . ASP B 1 162 ? 5.699 15.188 -13.93 1 93.56 162 ASP B CA 1
ATOM 3569 C C . ASP B 1 162 ? 7.09 15.672 -13.508 1 93.56 162 ASP B C 1
ATOM 3571 O O . ASP B 1 162 ? 7.402 16.859 -13.633 1 93.56 162 ASP B O 1
ATOM 3575 N N . GLY B 1 163 ? 7.91 14.773 -13.008 1 90 163 GLY B N 1
ATOM 3576 C CA . GLY B 1 163 ? 9.25 15.133 -12.57 1 90 163 GLY B CA 1
ATOM 3577 C C . GLY B 1 163 ? 9.258 15.977 -11.305 1 90 163 GLY B C 1
ATOM 3578 O O . GLY B 1 163 ? 10.203 16.719 -11.055 1 90 163 GLY B O 1
ATOM 3579 N N . GLY B 1 164 ? 8.125 16.047 -10.617 1 89.38 164 GLY B N 1
ATOM 3580 C CA . GLY B 1 164 ? 8.055 16.75 -9.344 1 89.38 164 GLY B CA 1
ATOM 3581 C C . GLY B 1 164 ? 7.574 18.188 -9.492 1 89.38 164 GLY B C 1
ATOM 3582 O O . GLY B 1 164 ? 7.418 18.891 -8.492 1 89.38 164 GLY B O 1
ATOM 3583 N N . ARG B 1 165 ? 7.258 18.688 -10.641 1 87.38 165 ARG B N 1
ATOM 3584 C CA . ARG B 1 165 ? 6.863 20.078 -10.867 1 87.38 165 ARG B CA 1
ATOM 3585 C C . ARG B 1 165 ? 5.559 20.406 -10.148 1 87.38 165 ARG B C 1
ATOM 3587 O O . ARG B 1 165 ? 5.312 21.562 -9.789 1 87.38 165 ARG B O 1
ATOM 3594 N N . ASN B 1 166 ? 4.793 19.375 -9.938 1 89.44 166 ASN B N 1
ATOM 3595 C CA . ASN B 1 166 ? 3.482 19.594 -9.336 1 89.44 166 ASN B CA 1
ATOM 3596 C C . ASN B 1 166 ? 3.6 20.016 -7.875 1 89.44 166 ASN B C 1
ATOM 3598 O O . ASN B 1 166 ? 2.65 20.562 -7.305 1 89.44 166 ASN B O 1
ATOM 3602 N N . LEU B 1 167 ? 4.734 19.797 -7.273 1 86.56 167 LEU B N 1
ATOM 3603 C CA . LEU B 1 167 ? 4.969 20.203 -5.891 1 86.56 167 LEU B CA 1
ATOM 3604 C C . LEU B 1 167 ? 4.922 21.734 -5.762 1 86.56 167 LEU B C 1
ATOM 3606 O O . LEU B 1 167 ? 4.734 22.25 -4.664 1 86.56 167 LEU B O 1
ATOM 3610 N N . PHE B 1 168 ? 5.07 22.406 -6.848 1 84.44 168 PHE B N 1
ATOM 3611 C CA . PHE B 1 168 ? 5.074 23.859 -6.848 1 84.44 168 PHE B CA 1
ATOM 3612 C C . PHE B 1 168 ? 3.871 24.406 -7.605 1 84.44 168 PHE B C 1
ATOM 3614 O O . PHE B 1 168 ? 3.881 25.562 -8.047 1 84.44 168 PHE B O 1
ATOM 3621 N N . GLU B 1 169 ? 2.969 23.578 -7.73 1 84.19 169 GLU B N 1
ATOM 3622 C CA . GLU B 1 169 ? 1.758 24 -8.43 1 84.19 169 GLU B CA 1
ATOM 3623 C C . GLU B 1 169 ? 1.108 25.188 -7.73 1 84.19 169 GLU B C 1
ATOM 3625 O O . GLU B 1 169 ? 0.915 25.172 -6.516 1 84.19 169 GLU B O 1
ATOM 3630 N N . GLY B 1 170 ? 0.819 26.172 -8.477 1 82.75 170 GLY B N 1
ATOM 3631 C CA . GLY B 1 170 ? 0.131 27.328 -7.934 1 82.75 170 GLY B CA 1
ATOM 3632 C C . GLY B 1 170 ? 1.068 28.328 -7.281 1 82.75 170 GLY B C 1
ATOM 3633 O O . GLY B 1 170 ? 0.639 29.406 -6.848 1 82.75 170 GLY B O 1
ATOM 3634 N N . ALA B 1 171 ? 2.314 27.906 -7.082 1 81.94 171 ALA B N 1
ATOM 3635 C CA . ALA B 1 171 ? 3.262 28.844 -6.484 1 81.94 171 ALA B CA 1
ATOM 3636 C C . ALA B 1 171 ? 3.441 30.078 -7.367 1 81.94 171 ALA B C 1
ATOM 3638 O O . ALA B 1 171 ? 3.451 29.969 -8.594 1 81.94 171 ALA B O 1
ATOM 3639 N N . ARG B 1 172 ? 3.504 31.141 -6.664 1 77.5 172 ARG B N 1
ATOM 3640 C CA . ARG B 1 172 ? 3.615 32.406 -7.371 1 77.5 172 ARG B CA 1
ATOM 3641 C C . ARG B 1 172 ? 4.953 32.531 -8.102 1 77.5 172 ARG B C 1
ATOM 3643 O O . ARG B 1 172 ? 5.008 33 -9.242 1 77.5 172 ARG B O 1
ATOM 3650 N N . ASN B 1 173 ? 6.004 32.094 -7.383 1 76.12 173 ASN B N 1
ATOM 3651 C CA . ASN B 1 173 ? 7.332 32.188 -7.977 1 76.12 173 ASN B CA 1
ATOM 3652 C C . ASN B 1 173 ? 7.828 30.828 -8.453 1 76.12 173 ASN B C 1
ATOM 3654 O O . ASN B 1 173 ? 7.625 29.812 -7.785 1 76.12 173 ASN B O 1
ATOM 3658 N N . PRO B 1 174 ? 8.289 31 -9.672 1 74.69 174 PRO B N 1
ATOM 3659 C CA . PRO B 1 174 ? 8.914 29.734 -10.117 1 74.69 174 PRO B CA 1
ATOM 3660 C C . PRO B 1 174 ? 10.055 29.297 -9.203 1 74.69 174 PRO B C 1
ATOM 3662 O O . PRO B 1 174 ? 10.695 30.125 -8.555 1 74.69 174 PRO B O 1
ATOM 3665 N N . PRO B 1 175 ? 10.164 28.031 -9.156 1 78 175 PRO B N 1
ATOM 3666 C CA . PRO B 1 175 ? 11.273 27.562 -8.32 1 78 175 PRO B CA 1
ATOM 3667 C C . PRO B 1 175 ? 12.633 28.031 -8.82 1 78 175 PRO B C 1
ATOM 3669 O O . PRO B 1 175 ? 12.852 28.125 -10.031 1 78 175 PRO B O 1
ATOM 3672 N N . SER B 1 176 ? 13.414 28.391 -7.953 1 83.12 176 SER B N 1
ATOM 3673 C CA . SER B 1 176 ? 14.781 28.781 -8.273 1 83.12 176 SER B CA 1
ATOM 3674 C C . SER B 1 176 ? 15.547 27.625 -8.93 1 83.12 176 SER B C 1
ATOM 3676 O O . SER B 1 176 ? 15.07 26.484 -8.93 1 83.12 176 SER B O 1
ATOM 3678 N N . TRP B 1 177 ? 16.656 28.031 -9.492 1 84.25 177 TRP B N 1
ATOM 3679 C CA . TRP B 1 177 ? 17.422 27.031 -10.211 1 84.25 177 TRP B CA 1
ATOM 3680 C C . TRP B 1 177 ? 17.875 25.922 -9.273 1 84.25 177 TRP B C 1
ATOM 3682 O O . TRP B 1 177 ? 17.938 24.75 -9.672 1 84.25 177 TRP B O 1
ATOM 3692 N N . TYR B 1 178 ? 18.25 26.234 -8.062 1 83.75 178 TYR B N 1
ATOM 3693 C CA . TYR B 1 178 ? 18.688 25.203 -7.129 1 83.75 178 TYR B CA 1
ATOM 3694 C C . TYR B 1 178 ? 17.516 24.344 -6.676 1 83.75 178 TYR B C 1
ATOM 3696 O O . TYR B 1 178 ? 17.688 23.156 -6.395 1 83.75 178 TYR B O 1
ATOM 3704 N N . MET B 1 179 ? 16.375 24.984 -6.711 1 82.25 179 MET B N 1
ATOM 3705 C CA . MET B 1 179 ? 15.188 24.203 -6.395 1 82.25 179 MET B CA 1
ATOM 3706 C C . MET B 1 179 ? 14.852 23.234 -7.527 1 82.25 179 MET B C 1
ATOM 3708 O O . MET B 1 179 ? 14.453 22.094 -7.281 1 82.25 179 MET B O 1
ATOM 3712 N N . ARG B 1 180 ? 15.102 23.672 -8.742 1 83.81 180 ARG B N 1
ATOM 3713 C CA . ARG B 1 180 ? 14.852 22.828 -9.906 1 83.81 180 ARG B CA 1
ATOM 3714 C C . ARG B 1 180 ? 15.82 21.641 -9.93 1 83.81 180 ARG B C 1
ATOM 3716 O O . ARG B 1 180 ? 15.43 20.531 -10.266 1 83.81 180 ARG B O 1
ATOM 3723 N N . ALA B 1 181 ? 17.062 21.969 -9.586 1 86.62 181 ALA B N 1
ATOM 3724 C CA . ALA B 1 181 ? 18.062 20.906 -9.5 1 86.62 181 ALA B CA 1
ATOM 3725 C C . ALA B 1 181 ? 17.703 19.922 -8.398 1 86.62 181 ALA B C 1
ATOM 3727 O O . ALA B 1 181 ? 17.859 18.703 -8.57 1 86.62 181 ALA B O 1
ATOM 3728 N N . GLY B 1 182 ? 17.266 20.438 -7.336 1 87.5 182 GLY B N 1
ATOM 3729 C CA . GLY B 1 182 ? 16.828 19.594 -6.234 1 87.5 182 GLY B CA 1
ATOM 3730 C C . GLY B 1 182 ? 15.656 18.703 -6.59 1 87.5 182 GLY B C 1
ATOM 3731 O O . GLY B 1 182 ? 15.602 17.547 -6.164 1 87.5 182 GLY B O 1
ATOM 3732 N N . LEU B 1 183 ? 14.828 19.234 -7.441 1 86.25 183 LEU B N 1
ATOM 3733 C CA . LEU B 1 183 ? 13.656 18.484 -7.875 1 86.25 183 LEU B CA 1
ATOM 3734 C C . LEU B 1 183 ? 14.062 17.281 -8.711 1 86.25 183 LEU B C 1
ATOM 3736 O O . LEU B 1 183 ? 13.453 16.203 -8.609 1 86.25 183 LEU B O 1
ATOM 3740 N N . ARG B 1 184 ? 15.078 17.391 -9.539 1 86.62 184 ARG B N 1
ATOM 3741 C CA . ARG B 1 184 ? 15.547 16.281 -10.367 1 86.62 184 ARG B CA 1
ATOM 3742 C C . ARG B 1 184 ? 16.125 15.156 -9.516 1 86.62 184 ARG B C 1
ATOM 3744 O O . ARG B 1 184 ? 15.867 13.977 -9.773 1 86.62 184 ARG B O 1
ATOM 3751 N N . VAL B 1 185 ? 16.844 15.656 -8.508 1 87.56 185 VAL B N 1
ATOM 3752 C CA . VAL B 1 185 ? 17.422 14.68 -7.594 1 87.56 185 VAL B CA 1
ATOM 3753 C C . VAL B 1 185 ? 16.312 13.992 -6.801 1 87.56 185 VAL B C 1
ATOM 3755 O O . VAL B 1 185 ? 16.328 12.773 -6.613 1 87.56 185 VAL B O 1
ATOM 3758 N N . TYR B 1 186 ? 15.422 14.758 -6.414 1 87 186 TYR B N 1
ATOM 3759 C CA . TYR B 1 186 ? 14.266 14.242 -5.688 1 87 186 TYR B CA 1
ATOM 3760 C C . TYR B 1 186 ? 13.516 13.211 -6.516 1 87 186 TYR B C 1
ATOM 3762 O O . TYR B 1 186 ? 13.234 12.109 -6.039 1 87 186 TYR B O 1
ATOM 3770 N N . ALA B 1 187 ? 13.273 13.516 -7.738 1 87.94 187 ALA B N 1
ATOM 3771 C CA . ALA B 1 187 ? 12.531 12.625 -8.633 1 87.94 187 ALA B CA 1
ATOM 3772 C C . ALA B 1 187 ? 13.289 11.328 -8.867 1 87.94 187 ALA B C 1
ATOM 3774 O O . ALA B 1 187 ? 12.695 10.25 -8.891 1 87.94 187 ALA B O 1
ATOM 3775 N N . TRP B 1 188 ? 14.523 11.484 -8.953 1 88.38 188 TRP B N 1
ATOM 3776 C CA . TRP B 1 188 ? 15.352 10.312 -9.18 1 88.38 188 TRP B CA 1
ATOM 3777 C C . TRP B 1 188 ? 15.312 9.383 -7.969 1 88.38 188 TRP B C 1
ATOM 3779 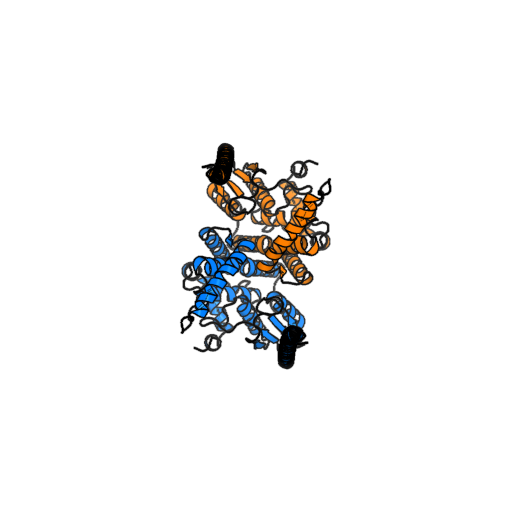O O . TRP B 1 188 ? 15.102 8.172 -8.117 1 88.38 188 TRP B O 1
ATOM 3789 N N . LEU B 1 189 ? 15.453 9.953 -6.867 1 86 189 LEU B N 1
ATOM 3790 C CA . LEU B 1 189 ? 15.43 9.172 -5.637 1 86 189 LEU B CA 1
ATOM 3791 C C . LEU B 1 189 ? 14.062 8.516 -5.43 1 86 189 LEU B C 1
ATOM 3793 O O . LEU B 1 189 ? 13.984 7.367 -5 1 86 189 LEU B O 1
ATOM 3797 N N . ARG B 1 190 ? 13.133 9.227 -5.773 1 90.81 190 ARG B N 1
ATOM 3798 C CA . ARG B 1 190 ? 11.781 8.734 -5.52 1 90.81 190 ARG B CA 1
ATOM 3799 C C . ARG B 1 190 ? 11.375 7.699 -6.562 1 90.81 190 ARG B C 1
ATOM 3801 O O . ARG B 1 190 ? 10.484 6.883 -6.316 1 90.81 190 ARG B O 1
ATOM 3808 N N . THR B 1 191 ? 12.023 7.746 -7.738 1 92.19 191 THR B N 1
ATOM 3809 C CA . THR B 1 191 ? 11.789 6.699 -8.727 1 92.19 191 THR B CA 1
ATOM 3810 C C . THR B 1 191 ? 12.18 5.336 -8.172 1 92.19 191 THR B C 1
ATOM 3812 O O . THR B 1 191 ? 11.477 4.348 -8.375 1 92.19 191 THR B O 1
ATOM 3815 N N . ASN B 1 192 ? 13.25 5.383 -7.465 1 91.12 192 ASN B N 1
ATOM 3816 C CA . ASN B 1 192 ? 13.688 4.156 -6.809 1 91.12 192 ASN B CA 1
ATOM 3817 C C . ASN B 1 192 ? 12.68 3.697 -5.758 1 91.12 192 ASN B C 1
ATOM 3819 O O . ASN B 1 192 ? 12.422 2.5 -5.621 1 91.12 192 ASN B O 1
ATOM 3823 N N . THR B 1 193 ? 12.172 4.641 -5.094 1 92.75 193 THR B N 1
ATOM 3824 C CA . THR B 1 193 ? 11.164 4.34 -4.086 1 92.75 193 THR B CA 1
ATOM 3825 C C . THR B 1 193 ? 9.945 3.67 -4.723 1 92.75 193 THR B C 1
ATOM 3827 O O . THR B 1 193 ? 9.438 2.676 -4.203 1 92.75 193 THR B O 1
ATOM 3830 N N . LEU B 1 194 ? 9.539 4.152 -5.855 1 95 194 LEU B N 1
ATOM 3831 C CA . LEU B 1 194 ? 8.383 3.611 -6.562 1 95 194 LEU B CA 1
ATOM 3832 C C . LEU B 1 194 ? 8.672 2.199 -7.066 1 95 194 LEU B C 1
ATOM 3834 O O . LEU B 1 194 ? 7.785 1.341 -7.051 1 95 194 LEU B O 1
ATOM 3838 N N . TRP B 1 195 ? 9.883 2 -7.504 1 92.31 195 TRP B N 1
ATOM 3839 C CA . TRP B 1 195 ? 10.281 0.679 -7.98 1 92.31 195 TRP B CA 1
ATOM 3840 C C . TRP B 1 195 ? 10.188 -0.353 -6.859 1 92.31 195 TRP B C 1
ATOM 3842 O O . TRP B 1 195 ? 9.633 -1.44 -7.055 1 92.31 195 TRP B O 1
ATOM 3852 N N . HIS B 1 196 ? 10.648 0.037 -5.723 1 91.38 196 HIS B N 1
ATOM 3853 C CA . HIS B 1 196 ? 10.656 -0.877 -4.586 1 91.38 196 HIS B CA 1
ATOM 3854 C C . HIS B 1 196 ? 9.242 -1.148 -4.09 1 91.38 196 HIS B C 1
ATOM 3856 O O . HIS B 1 196 ? 8.938 -2.26 -3.654 1 91.38 196 HIS B O 1
ATOM 3862 N N . GLN B 1 197 ? 8.477 -0.17 -4.168 1 91.94 197 GLN B N 1
ATOM 3863 C CA . GLN B 1 197 ? 7.098 -0.338 -3.727 1 91.94 197 GLN B CA 1
ATOM 3864 C C . GLN B 1 197 ? 6.312 -1.217 -4.695 1 91.94 197 GLN B C 1
ATOM 3866 O O . GLN B 1 197 ? 5.391 -1.926 -4.289 1 91.94 197 GLN B O 1
ATOM 3871 N N . GLY B 1 198 ? 6.621 -1.167 -5.977 1 90.5 198 GLY B N 1
ATOM 3872 C CA . GLY B 1 198 ? 6 -2.061 -6.941 1 90.5 198 GLY B CA 1
ATOM 3873 C C . GLY B 1 198 ? 5.277 -1.328 -8.055 1 90.5 198 GLY B C 1
ATOM 3874 O O . GLY B 1 198 ? 5.375 -1.708 -9.219 1 90.5 198 GLY B O 1
ATOM 3875 N N . VAL B 1 199 ? 4.621 -0.224 -7.781 1 93.31 199 VAL B N 1
ATOM 3876 C CA . VAL B 1 199 ? 3.801 0.483 -8.758 1 93.31 199 VAL B CA 1
ATOM 3877 C C . VAL B 1 199 ? 4.691 1.054 -9.859 1 93.31 199 VAL B C 1
ATOM 3879 O O . VAL B 1 199 ? 4.262 1.174 -11.016 1 93.31 199 VAL B O 1
ATOM 3882 N N . GLY B 1 200 ? 5.965 1.349 -9.555 1 93.38 200 GLY B N 1
ATOM 3883 C CA . GLY B 1 200 ? 6.902 1.921 -10.508 1 93.38 200 GLY B CA 1
ATOM 3884 C C . GLY B 1 200 ? 7.371 0.926 -11.547 1 93.38 200 GLY B C 1
ATOM 3885 O O . GLY B 1 200 ? 8.039 1.302 -12.516 1 93.38 200 GLY B O 1
ATOM 3886 N N . ARG B 1 201 ? 6.992 -0.299 -11.383 1 92.94 201 ARG B N 1
ATOM 3887 C CA . ARG B 1 201 ? 7.422 -1.345 -12.305 1 92.94 201 ARG B CA 1
ATOM 3888 C C . ARG B 1 201 ? 6.359 -1.607 -13.375 1 92.94 201 ARG B C 1
ATOM 3890 O O . ARG B 1 201 ? 6.578 -2.4 -14.289 1 92.94 201 ARG B O 1
ATOM 3897 N N . LEU B 1 202 ? 5.273 -0.946 -13.25 1 91.94 202 LEU B N 1
ATOM 3898 C CA . LEU B 1 202 ? 4.176 -1.094 -14.195 1 91.94 202 LEU B CA 1
ATOM 3899 C C . LEU B 1 202 ? 4.141 0.073 -15.18 1 91.94 202 LEU B C 1
ATOM 3901 O O . LEU B 1 202 ? 4.574 1.179 -14.852 1 91.94 202 LEU B O 1
ATOM 3905 N N . PRO B 1 203 ? 3.639 -0.249 -16.375 1 92.56 203 PRO B N 1
ATOM 3906 C CA . PRO B 1 203 ? 3.436 0.87 -17.297 1 92.56 203 PRO B CA 1
ATOM 3907 C C . PRO B 1 203 ? 2.461 1.913 -16.75 1 92.56 203 PRO B C 1
ATOM 3909 O O . PRO B 1 203 ? 1.482 1.562 -16.094 1 92.56 203 PRO B O 1
ATOM 3912 N N . HIS B 1 204 ? 2.721 3.178 -17.125 1 94.44 204 HIS B N 1
ATOM 3913 C CA . HIS B 1 204 ? 1.926 4.285 -16.609 1 94.44 204 HIS B CA 1
ATOM 3914 C C . HIS B 1 204 ? 0.446 4.094 -16.922 1 94.44 204 HIS B C 1
ATOM 3916 O O . HIS B 1 204 ? -0.413 4.414 -16.094 1 94.44 204 HIS B O 1
ATOM 3922 N N . LEU B 1 205 ? 0.122 3.57 -18.078 1 94.06 205 LEU B N 1
ATOM 3923 C CA . LEU B 1 205 ? -1.271 3.396 -18.469 1 94.06 205 LEU B CA 1
ATOM 3924 C C . LEU B 1 205 ? -1.981 2.412 -17.547 1 94.06 205 LEU B C 1
ATOM 3926 O O . LEU B 1 205 ? -3.162 2.588 -17.234 1 94.06 205 LEU B O 1
ATOM 3930 N N . GLU B 1 206 ? -1.247 1.377 -17.109 1 93 206 GLU B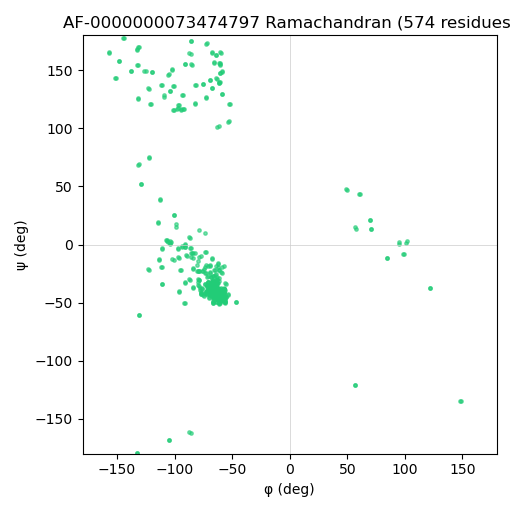 N 1
ATOM 3931 C CA . GLU B 1 206 ? -1.819 0.422 -16.156 1 93 206 GLU B CA 1
ATOM 3932 C C . GLU B 1 206 ? -2.025 1.058 -14.789 1 93 206 GLU B C 1
ATOM 3934 O O . GLU B 1 206 ? -3.033 0.802 -14.125 1 93 206 GLU B O 1
ATOM 3939 N N . VAL B 1 207 ? -1.077 1.883 -14.391 1 95.88 207 VAL B N 1
ATOM 3940 C CA . VAL B 1 207 ? -1.182 2.578 -13.109 1 95.88 207 VAL B CA 1
ATOM 3941 C C . VAL B 1 207 ? -2.398 3.5 -13.117 1 95.88 207 VAL B C 1
ATOM 3943 O O . VAL B 1 207 ? -3.139 3.574 -12.141 1 95.88 207 VAL B O 1
ATOM 3946 N N . ARG B 1 208 ? -2.631 4.145 -14.227 1 96.31 208 ARG B N 1
ATOM 3947 C CA . ARG B 1 208 ? -3.777 5.035 -14.367 1 96.31 208 ARG B CA 1
ATOM 3948 C C . ARG B 1 208 ? -5.086 4.262 -14.25 1 96.31 208 ARG B C 1
ATOM 3950 O O . ARG B 1 208 ? -6.051 4.754 -13.656 1 96.31 208 ARG B O 1
ATOM 3957 N N . LYS B 1 209 ? -5.102 3.088 -14.789 1 95.31 209 LYS B N 1
ATOM 3958 C CA . LYS B 1 209 ? -6.293 2.248 -14.688 1 95.31 209 LYS B CA 1
ATOM 3959 C C . LYS B 1 209 ? -6.559 1.85 -13.234 1 95.31 209 LYS B C 1
ATOM 3961 O O . LYS B 1 209 ? -7.711 1.778 -12.805 1 95.31 209 LYS B O 1
ATOM 3966 N N . PHE B 1 210 ? -5.504 1.587 -12.547 1 96.25 210 PHE B N 1
ATOM 3967 C CA . PHE B 1 210 ? -5.637 1.248 -11.141 1 96.25 210 PHE B CA 1
ATOM 3968 C C . PHE B 1 210 ? -6.215 2.418 -10.352 1 96.25 210 PHE B C 1
ATOM 3970 O O . PHE B 1 210 ? -7.117 2.234 -9.531 1 96.25 210 PHE B O 1
ATOM 3977 N N . ALA B 1 211 ? -5.691 3.59 -10.594 1 97.94 211 ALA B N 1
ATOM 3978 C CA . ALA B 1 211 ? -6.195 4.781 -9.914 1 97.94 211 ALA B CA 1
ATOM 3979 C C . ALA B 1 211 ? -7.668 5.016 -10.234 1 97.94 211 ALA B C 1
ATOM 3981 O O . ALA B 1 211 ? -8.453 5.375 -9.359 1 97.94 211 ALA B O 1
ATOM 3982 N N . TRP B 1 212 ? -8.016 4.801 -11.492 1 97.94 212 TRP B N 1
ATOM 3983 C CA . TRP B 1 212 ? -9.406 4.945 -11.898 1 97.94 212 TRP B CA 1
ATOM 3984 C C . TRP B 1 212 ? -10.305 3.994 -11.117 1 97.94 212 TRP B C 1
ATOM 3986 O O . TRP B 1 212 ? -11.375 4.387 -10.641 1 97.94 212 TRP B O 1
ATOM 3996 N N . ARG B 1 213 ? -9.898 2.777 -10.969 1 96.94 213 ARG B N 1
ATOM 3997 C CA . ARG B 1 213 ? -10.68 1.781 -10.242 1 96.94 213 ARG B CA 1
ATOM 3998 C C . ARG B 1 213 ? -10.852 2.18 -8.781 1 96.94 213 ARG B C 1
ATOM 4000 O O . ARG B 1 213 ? -11.906 1.938 -8.188 1 96.94 213 ARG B O 1
ATOM 4007 N N . ASP B 1 214 ? -9.805 2.715 -8.211 1 98.5 214 ASP B N 1
ATOM 4008 C CA . ASP B 1 214 ? -9.891 3.176 -6.832 1 98.5 214 ASP B CA 1
ATOM 4009 C C . ASP B 1 214 ? -10.898 4.316 -6.699 1 98.5 214 ASP B C 1
ATOM 4011 O O . ASP B 1 214 ? -11.719 4.324 -5.773 1 98.5 214 ASP B O 1
ATOM 4015 N N . LEU B 1 215 ? -10.852 5.27 -7.637 1 98.75 215 LEU B N 1
ATOM 4016 C CA . LEU B 1 215 ? -11.797 6.383 -7.621 1 98.75 215 LEU B CA 1
ATOM 4017 C C . LEU B 1 215 ? -13.219 5.898 -7.855 1 98.75 215 LEU B C 1
ATOM 4019 O O . LEU B 1 215 ? -14.156 6.375 -7.215 1 98.75 215 LEU B O 1
ATOM 4023 N N . GLN B 1 216 ? -13.336 4.961 -8.742 1 98.56 216 GLN B N 1
ATOM 4024 C CA . GLN B 1 216 ? -14.648 4.383 -9.008 1 98.56 216 GLN B CA 1
ATOM 4025 C C . GLN B 1 216 ? -15.219 3.709 -7.762 1 98.56 216 GLN B C 1
ATOM 4027 O O . GLN B 1 216 ? -16.406 3.852 -7.457 1 98.56 216 GLN B O 1
ATOM 4032 N N . ALA B 1 217 ? -14.367 2.963 -7.07 1 98.62 217 ALA B N 1
ATOM 4033 C CA . ALA B 1 217 ? -14.812 2.299 -5.848 1 98.62 217 ALA B CA 1
ATOM 4034 C C . ALA B 1 217 ? -15.281 3.314 -4.812 1 98.62 217 ALA B C 1
ATOM 4036 O O . ALA B 1 217 ? -16.328 3.133 -4.184 1 98.62 217 ALA B O 1
ATOM 4037 N N . LEU B 1 218 ? -14.508 4.359 -4.629 1 98.88 218 LEU B N 1
ATOM 4038 C CA . LEU B 1 218 ? -14.875 5.41 -3.686 1 98.88 218 LEU B CA 1
ATOM 4039 C C . LEU B 1 218 ? -16.203 6.059 -4.082 1 98.88 218 LEU B C 1
ATOM 4041 O O . LEU B 1 218 ? -17.078 6.266 -3.234 1 98.88 218 LEU B O 1
ATOM 4045 N N . SER B 1 219 ? -16.312 6.324 -5.363 1 98.88 219 SER B N 1
ATOM 4046 C CA . SER B 1 219 ? -17.516 6.961 -5.879 1 98.88 219 SER B CA 1
ATOM 4047 C C . SER B 1 219 ? -18.75 6.074 -5.676 1 98.88 219 SER B C 1
ATOM 4049 O O . SER B 1 219 ? -19.781 6.535 -5.191 1 98.88 219 SER B O 1
ATOM 4051 N N . ASP B 1 220 ? -18.641 4.816 -6.074 1 98.69 220 ASP B N 1
ATOM 4052 C CA . ASP B 1 220 ? -19.75 3.875 -5.984 1 98.69 220 ASP B CA 1
ATOM 4053 C C . ASP B 1 220 ? -20.172 3.664 -4.531 1 98.69 220 ASP B C 1
ATOM 4055 O O . ASP B 1 220 ? -21.359 3.529 -4.242 1 98.69 220 ASP B O 1
ATOM 4059 N N . TYR B 1 221 ? -19.219 3.613 -3.639 1 98.69 221 TYR B N 1
ATOM 4060 C CA . TYR B 1 221 ? -19.562 3.381 -2.24 1 98.69 221 TYR B CA 1
ATOM 4061 C C . TYR B 1 221 ? -20.188 4.625 -1.616 1 98.69 221 TYR B C 1
ATOM 4063 O O . TYR B 1 221 ? -21.109 4.523 -0.808 1 98.69 221 TYR B O 1
ATOM 4071 N N . LEU B 1 222 ? -19.625 5.77 -1.929 1 98.56 222 LEU B N 1
ATOM 4072 C CA . LEU B 1 222 ? -20.188 7.023 -1.431 1 98.56 222 LEU B CA 1
ATOM 4073 C C . LEU B 1 222 ? -21.625 7.207 -1.902 1 98.56 222 LEU B C 1
ATOM 4075 O O . LEU B 1 222 ? -22.516 7.512 -1.101 1 98.56 222 LEU B O 1
ATOM 4079 N N . GLY B 1 223 ? -21.812 6.984 -3.195 1 98.12 223 GLY B N 1
ATOM 4080 C CA . GLY B 1 223 ? -23.141 7.164 -3.75 1 98.12 223 GLY B CA 1
ATOM 4081 C C . GLY B 1 223 ? -23.703 8.555 -3.508 1 98.12 223 GLY B C 1
ATOM 4082 O O . GLY B 1 223 ? -23.062 9.555 -3.826 1 98.12 223 GLY B O 1
ATOM 4083 N N . GLU B 1 224 ? -24.812 8.539 -2.842 1 97.19 224 GLU B N 1
ATOM 4084 C CA . GLU B 1 224 ? -25.484 9.812 -2.588 1 97.19 224 GLU B CA 1
ATOM 4085 C C . GLU B 1 224 ? -25.344 10.227 -1.125 1 97.19 224 GLU B C 1
ATOM 4087 O O . GLU B 1 224 ? -25.922 11.227 -0.702 1 97.19 224 GLU B O 1
ATOM 4092 N N . LYS B 1 225 ? -24.625 9.5 -0.305 1 97.19 225 LYS B N 1
ATOM 4093 C CA . LYS B 1 225 ? -24.453 9.789 1.114 1 97.19 225 LYS B CA 1
ATOM 4094 C C . LYS B 1 225 ? -23.672 11.094 1.315 1 97.19 225 LYS B C 1
ATOM 4096 O O . LYS B 1 225 ? -22.859 11.469 0.481 1 97.19 225 LYS B O 1
ATOM 4101 N N . SER B 1 226 ? -23.812 11.695 2.398 1 97.44 226 SER B N 1
ATOM 4102 C CA . SER B 1 226 ? -23.094 12.914 2.727 1 97.44 226 SER B CA 1
ATOM 4103 C C . SER B 1 226 ? -21.625 12.625 3.014 1 97.44 226 SER B C 1
ATOM 4105 O O . SER B 1 226 ? -20.75 13.422 2.668 1 97.44 226 SER B O 1
ATOM 4107 N N . TYR B 1 227 ? -21.469 11.547 3.686 1 97.94 227 TYR B N 1
ATOM 4108 C CA . TYR B 1 227 ? -20.125 11.078 4 1 97.94 227 TYR B CA 1
ATOM 4109 C C . TYR B 1 227 ? -19.969 9.602 3.67 1 97.94 227 TYR B C 1
ATOM 4111 O O . TYR B 1 227 ? -20.953 8.93 3.32 1 97.94 227 TYR B O 1
ATOM 4119 N N . LEU B 1 228 ? -18.812 9.086 3.695 1 97.81 228 LEU B N 1
ATOM 4120 C CA . LEU B 1 228 ? -18.5 7.777 3.115 1 97.81 228 LEU B CA 1
ATOM 4121 C C . LEU B 1 228 ? -19.391 6.695 3.73 1 97.81 228 LEU B C 1
ATOM 4123 O O . LEU B 1 228 ? -19.875 5.812 3.023 1 97.81 228 LEU B O 1
ATOM 4127 N N . LEU B 1 229 ? -19.609 6.742 5.074 1 96.44 229 LEU B N 1
ATOM 4128 C CA . LEU B 1 229 ? -20.344 5.676 5.742 1 96.44 229 LEU B CA 1
ATOM 4129 C C . LEU B 1 229 ? -21.766 6.109 6.066 1 96.44 229 LEU B C 1
ATOM 4131 O O . LEU B 1 229 ? -22.516 5.371 6.707 1 96.44 229 LEU B O 1
ATOM 4135 N N . GLY B 1 230 ? -22.109 7.324 5.672 1 94.56 230 GLY B N 1
ATOM 4136 C CA . GLY B 1 230 ? -23.484 7.754 5.934 1 94.56 230 GLY B CA 1
ATOM 4137 C C . GLY B 1 230 ? -23.594 9.25 6.16 1 94.56 230 GLY B C 1
ATOM 4138 O O . GLY B 1 230 ? -23.016 10.047 5.418 1 94.56 230 GLY B O 1
ATOM 4139 N N . GLU B 1 231 ? -24.312 9.523 7.148 1 93.75 231 GLU B N 1
ATOM 4140 C CA . GLU B 1 231 ? -24.672 10.93 7.34 1 93.75 231 GLU B CA 1
ATOM 4141 C C . GLU B 1 231 ? -23.734 11.594 8.352 1 93.75 231 GLU B C 1
ATOM 4143 O O . GLU B 1 231 ? -23.719 12.828 8.461 1 93.75 231 GLU B O 1
ATOM 4148 N N . GLU B 1 232 ? -23 10.805 8.961 1 93.81 232 GLU B N 1
ATOM 4149 C CA . GLU B 1 232 ? -22.062 11.367 9.93 1 93.81 232 GLU B CA 1
ATOM 4150 C C . GLU B 1 232 ? -20.625 11.203 9.461 1 93.81 232 GLU B C 1
ATOM 4152 O O . GLU B 1 232 ? -20.234 10.148 8.961 1 93.81 232 GLU B O 1
ATOM 4157 N N . MET B 1 233 ? -19.891 12.273 9.664 1 95.31 233 MET B N 1
ATOM 4158 C CA . MET B 1 233 ? -18.484 12.258 9.273 1 95.31 233 MET B CA 1
ATOM 4159 C C . MET B 1 233 ? -17.641 11.445 10.266 1 95.31 233 MET B C 1
ATOM 4161 O O . MET B 1 233 ? -17.875 11.516 11.477 1 95.31 233 MET B O 1
ATOM 4165 N N . ASN B 1 234 ? -16.734 10.656 9.742 1 93.81 234 ASN B N 1
ATOM 4166 C CA . ASN B 1 234 ? -15.828 9.859 10.562 1 93.81 234 ASN B CA 1
ATOM 4167 C C . ASN B 1 234 ? -14.391 9.977 10.086 1 93.81 234 ASN B C 1
ATOM 4169 O O . ASN B 1 234 ? -14.102 10.719 9.141 1 93.81 234 ASN B O 1
ATOM 4173 N N . GLU B 1 235 ? -13.492 9.289 10.75 1 94.62 235 GLU B N 1
ATOM 4174 C CA . GLU B 1 235 ? -12.055 9.375 10.484 1 94.62 235 GLU B CA 1
ATOM 4175 C C . GLU B 1 235 ? -11.742 9.031 9.031 1 94.62 235 GLU B C 1
ATOM 4177 O O . GLU B 1 235 ? -10.859 9.641 8.422 1 94.62 235 GLU B O 1
ATOM 4182 N N . VAL B 1 236 ? -12.469 8.047 8.5 1 96.94 236 VAL B N 1
ATOM 4183 C CA . VAL B 1 236 ? -12.188 7.621 7.133 1 96.94 236 VAL B CA 1
ATOM 4184 C C . VAL B 1 236 ? -12.453 8.773 6.172 1 96.94 236 VAL B C 1
ATOM 4186 O O . VAL B 1 236 ? -11.781 8.906 5.148 1 96.94 236 VAL B O 1
ATOM 4189 N N . ASP B 1 237 ? -13.398 9.641 6.527 1 98.31 237 ASP B N 1
ATOM 4190 C CA . ASP B 1 237 ? -13.703 10.797 5.684 1 98.31 237 ASP B CA 1
ATOM 4191 C C . ASP B 1 237 ? -12.531 11.773 5.648 1 98.31 237 ASP B C 1
ATOM 4193 O O . ASP B 1 237 ? -12.312 12.453 4.645 1 98.31 237 ASP B O 1
ATOM 4197 N N . CYS B 1 238 ? -11.766 11.859 6.746 1 98.31 238 CYS B N 1
ATOM 4198 C CA . CYS B 1 238 ? -10.586 12.719 6.77 1 98.31 238 CYS B CA 1
ATOM 4199 C C . CYS B 1 238 ? -9.531 12.219 5.789 1 98.31 238 CYS B C 1
ATOM 4201 O O . CYS B 1 238 ? -8.898 13.016 5.086 1 98.31 238 CYS B O 1
ATOM 4203 N N . THR B 1 239 ? -9.406 10.93 5.742 1 98.31 239 THR B N 1
ATOM 4204 C CA . THR B 1 239 ? -8.438 10.297 4.848 1 98.31 239 THR B CA 1
ATOM 4205 C C . THR B 1 239 ? -8.828 10.508 3.391 1 98.31 239 THR B C 1
ATOM 4207 O O . THR B 1 239 ? -8.016 10.945 2.576 1 98.31 239 THR B O 1
ATOM 4210 N N . VAL B 1 240 ? -10.062 10.203 3.092 1 98.81 240 VAL B N 1
ATOM 4211 C CA . VAL B 1 240 ? -10.539 10.305 1.718 1 98.81 240 VAL B CA 1
ATOM 4212 C C . VAL B 1 240 ? -10.516 11.758 1.268 1 98.81 240 VAL B C 1
ATOM 4214 O O . VAL B 1 240 ? -10.055 12.07 0.166 1 98.81 240 VAL B O 1
ATOM 4217 N N . PHE B 1 241 ? -10.953 12.656 2.129 1 98.88 241 PHE B N 1
ATOM 4218 C CA . PHE B 1 241 ? -10.961 14.086 1.831 1 98.88 241 PHE B CA 1
ATOM 4219 C C . PHE B 1 241 ? -9.562 14.57 1.472 1 98.88 241 PHE B C 1
ATOM 4221 O O . PHE B 1 241 ? -9.375 15.258 0.465 1 98.88 241 PHE B O 1
ATOM 4228 N N . ALA B 1 242 ? -8.594 14.234 2.293 1 98.69 242 ALA B N 1
ATOM 4229 C CA . ALA B 1 242 ? -7.234 14.734 2.135 1 98.69 242 ALA B CA 1
ATOM 4230 C C . ALA B 1 242 ? -6.66 14.344 0.776 1 98.69 242 ALA B C 1
ATOM 4232 O O . ALA B 1 242 ? -6.074 15.18 0.081 1 98.69 242 ALA B O 1
ATOM 4233 N N . GLN B 1 243 ? -6.883 13.148 0.401 1 98.44 243 GLN B N 1
ATOM 4234 C CA . GLN B 1 243 ? -6.344 12.68 -0.871 1 98.44 243 GLN B CA 1
ATOM 4235 C C . GLN B 1 243 ? -7.102 13.281 -2.047 1 98.44 243 GLN B C 1
ATOM 4237 O O . GLN B 1 243 ? -6.496 13.703 -3.035 1 98.44 243 GLN B O 1
ATOM 4242 N N . MET B 1 244 ? -8.438 13.336 -1.938 1 98.62 244 MET B N 1
ATOM 4243 C CA . MET B 1 244 ? -9.234 13.898 -3.02 1 98.62 244 MET B CA 1
ATOM 4244 C C . MET B 1 244 ? -8.945 15.391 -3.195 1 98.62 244 MET B C 1
ATOM 4246 O O . MET B 1 244 ? -8.898 15.883 -4.32 1 98.62 244 MET B O 1
ATOM 4250 N N . ALA B 1 245 ? -8.828 16.062 -2.092 1 98.38 245 ALA B N 1
ATOM 4251 C CA . ALA B 1 245 ? -8.492 17.484 -2.154 1 98.38 245 ALA B CA 1
ATOM 4252 C C . ALA B 1 245 ? -7.168 17.703 -2.877 1 98.38 245 ALA B C 1
ATOM 4254 O O . ALA B 1 245 ? -7.031 18.641 -3.66 1 98.38 245 ALA B O 1
ATOM 4255 N N . ASN B 1 246 ? -6.242 16.844 -2.609 1 96.88 246 ASN B N 1
ATOM 4256 C CA . ASN B 1 246 ? -4.969 16.953 -3.311 1 96.88 246 ASN B CA 1
ATOM 4257 C C . ASN B 1 246 ? -5.137 16.766 -4.816 1 96.88 246 ASN B C 1
ATOM 4259 O O . ASN B 1 246 ? -4.543 17.516 -5.605 1 96.88 246 ASN B O 1
ATOM 4263 N N . ILE B 1 247 ? -5.887 15.781 -5.207 1 97.88 247 ILE B N 1
ATOM 4264 C CA . ILE B 1 247 ? -6.129 15.562 -6.629 1 97.88 247 ILE B CA 1
ATOM 4265 C C . ILE B 1 247 ? -6.805 16.797 -7.23 1 97.88 247 ILE B C 1
ATOM 4267 O O . ILE B 1 247 ? -6.402 17.281 -8.289 1 97.88 247 ILE B O 1
ATOM 4271 N N . LEU B 1 248 ? -7.758 17.297 -6.527 1 97.56 248 LEU B N 1
ATOM 4272 C CA . LEU B 1 248 ? -8.594 18.391 -7.031 1 97.56 248 LEU B CA 1
ATOM 4273 C C . LEU B 1 248 ? -7.797 19.688 -7.152 1 97.56 248 LEU B C 1
ATOM 4275 O O . LEU B 1 248 ? -7.957 20.422 -8.125 1 97.56 248 LEU B O 1
ATOM 4279 N N . TYR B 1 249 ? -6.891 19.906 -6.223 1 96.38 249 TYR B N 1
ATOM 4280 C CA . TYR B 1 249 ? -6.297 21.234 -6.168 1 96.38 249 TYR B CA 1
ATOM 4281 C C . TYR B 1 249 ? -4.828 21.203 -6.586 1 96.38 249 TYR B C 1
ATOM 4283 O O . TYR B 1 249 ? -4.336 22.125 -7.242 1 96.38 249 TYR B O 1
ATOM 4291 N N . ASN B 1 250 ? -4.141 20.125 -6.273 1 94.88 250 ASN B N 1
ATOM 4292 C CA . ASN B 1 250 ? -2.695 20.125 -6.477 1 94.88 250 ASN B CA 1
ATOM 4293 C C . ASN B 1 250 ? -2.311 19.359 -7.742 1 94.88 250 ASN B C 1
ATOM 4295 O O . ASN B 1 250 ? -1.171 19.453 -8.203 1 94.88 250 ASN B O 1
ATOM 4299 N N . TYR B 1 251 ? -3.217 18.594 -8.359 1 96.06 251 TYR B N 1
ATOM 4300 C CA . TYR B 1 251 ? -2.883 17.75 -9.492 1 96.06 251 TYR B CA 1
ATOM 4301 C C . TYR B 1 251 ? -3.553 18.25 -10.766 1 96.06 251 TYR B C 1
ATOM 4303 O O . TYR B 1 251 ? -4.012 17.453 -11.594 1 96.06 251 TYR B O 1
ATOM 4311 N N . LYS B 1 252 ? -3.637 19.484 -10.984 1 92.31 252 LYS B N 1
ATOM 4312 C CA . LYS B 1 252 ? -4.375 20.078 -12.102 1 92.31 252 LYS B CA 1
ATOM 4313 C C . LYS B 1 252 ? -3.775 19.656 -13.438 1 92.31 252 LYS B C 1
ATOM 4315 O O . LYS B 1 252 ? -4.496 19.5 -14.43 1 92.31 252 LYS B O 1
ATOM 4320 N N . ARG B 1 253 ? -2.467 19.438 -13.562 1 90.06 253 ARG B N 1
ATOM 4321 C CA . ARG B 1 253 ? -1.805 19.062 -14.812 1 90.06 253 ARG B CA 1
ATOM 4322 C C . ARG B 1 253 ? -1.838 17.547 -15.023 1 90.06 253 ARG B C 1
ATOM 4324 O O . ARG B 1 253 ? -1.36 17.047 -16.047 1 90.06 253 ARG B O 1
ATOM 4331 N N . SER B 1 254 ? -2.375 16.875 -14.062 1 94.88 254 SER B N 1
ATOM 4332 C CA . SER B 1 254 ? -2.375 15.414 -14.125 1 94.88 254 SER B CA 1
ATOM 4333 C C . SER B 1 254 ? -3.639 14.891 -14.805 1 94.88 254 SER B C 1
ATOM 4335 O O . SER B 1 254 ? -4.656 15.578 -14.844 1 94.88 254 SER B O 1
ATOM 4337 N N . PRO B 1 255 ? -3.553 13.688 -15.375 1 95.62 255 PRO B N 1
ATOM 4338 C CA . PRO B 1 255 ? -4.777 13.062 -15.875 1 95.62 255 PRO B CA 1
ATOM 4339 C C . PRO B 1 255 ? -5.797 12.789 -14.773 1 95.62 255 PRO B C 1
ATOM 4341 O O . PRO B 1 255 ? -6.984 12.594 -15.055 1 95.62 255 PRO B O 1
ATOM 4344 N N . TYR B 1 256 ? -5.352 12.82 -13.57 1 97.38 256 TYR B N 1
ATOM 4345 C CA . TYR B 1 256 ? -6.207 12.43 -12.461 1 97.38 256 TYR B CA 1
ATOM 4346 C C . TYR B 1 256 ? -7.172 13.547 -12.086 1 97.38 256 TYR B C 1
ATOM 4348 O O . TYR B 1 256 ? -8.281 13.289 -11.609 1 97.38 256 TYR B O 1
ATOM 4356 N N . HIS B 1 257 ? -6.715 14.781 -12.312 1 97.19 257 HIS B N 1
ATOM 4357 C CA . HIS B 1 257 ? -7.621 15.898 -12.07 1 97.19 257 HIS B CA 1
ATOM 4358 C C . HIS B 1 257 ? -8.852 15.82 -12.969 1 97.19 257 HIS B C 1
ATOM 4360 O O . HIS B 1 257 ? -9.984 15.898 -12.492 1 97.19 257 HIS B O 1
ATOM 4366 N N . ALA B 1 258 ? -8.578 15.656 -14.227 1 95.94 258 ALA B N 1
ATOM 4367 C CA . ALA B 1 258 ? -9.672 15.547 -15.188 1 95.94 258 ALA B CA 1
ATOM 4368 C C . ALA B 1 258 ? -10.523 14.312 -14.906 1 95.94 258 ALA B C 1
ATOM 4370 O O . ALA B 1 258 ? -11.75 14.359 -15.016 1 95.94 258 ALA B O 1
ATOM 4371 N N . MET B 1 259 ? -9.859 13.273 -14.57 1 97 259 MET B N 1
ATOM 4372 C CA . MET B 1 259 ? -10.562 12.047 -14.219 1 97 259 MET B CA 1
ATOM 4373 C C . MET B 1 259 ? -11.547 12.289 -13.078 1 97 259 MET B C 1
ATOM 4375 O O . MET B 1 259 ? -12.719 11.898 -13.172 1 97 259 MET B O 1
ATOM 4379 N N . LEU B 1 260 ? -11.109 12.938 -12.055 1 97.94 260 LEU B N 1
ATOM 4380 C CA . LEU B 1 260 ? -11.93 13.203 -10.883 1 97.94 260 LEU B CA 1
ATOM 4381 C C . LEU B 1 260 ? -13.07 14.156 -11.219 1 97.94 260 LEU B C 1
ATOM 4383 O O . LEU B 1 260 ? -14.227 13.891 -10.883 1 97.94 260 LEU B O 1
ATOM 4387 N N . THR B 1 261 ? -12.844 15.219 -11.953 1 97.69 261 THR B N 1
ATOM 4388 C CA . THR B 1 261 ? -13.82 16.266 -12.195 1 97.69 261 THR B CA 1
ATOM 4389 C C . THR B 1 261 ? -14.828 15.844 -13.266 1 97.69 261 THR B C 1
ATOM 4391 O O . THR B 1 261 ? -16 16.203 -13.195 1 97.69 261 THR B O 1
ATOM 4394 N N . ASP B 1 262 ? -14.367 15.031 -14.18 1 97.69 262 ASP B N 1
ATOM 4395 C CA . ASP B 1 262 ? -15.227 14.695 -15.312 1 97.69 262 ASP B CA 1
ATOM 4396 C C . ASP B 1 262 ? -16.047 13.445 -15.031 1 97.69 262 ASP B C 1
ATOM 4398 O O . ASP B 1 262 ? -17.188 13.328 -15.461 1 97.69 262 ASP B O 1
ATOM 4402 N N . GLU B 1 263 ? -15.508 12.562 -14.312 1 98.06 263 GLU B N 1
ATOM 4403 C CA . GLU B 1 263 ? -16.141 11.25 -14.227 1 98.06 263 GLU B CA 1
ATOM 4404 C C . GLU B 1 263 ? -16.719 11.008 -12.844 1 98.06 263 GLU B C 1
ATOM 4406 O O . GLU B 1 263 ? -17.594 10.141 -12.672 1 98.06 263 GLU B O 1
ATOM 4411 N N . PHE B 1 264 ? -16.266 11.734 -11.883 1 98.44 264 PHE B N 1
ATOM 4412 C CA . PHE B 1 264 ? -16.719 11.445 -10.523 1 98.44 264 PHE B CA 1
ATOM 4413 C C . PHE B 1 264 ? -17.172 12.719 -9.82 1 98.44 264 PHE B C 1
ATOM 4415 O O . PHE B 1 264 ? -16.641 13.078 -8.773 1 98.44 264 PHE B O 1
ATOM 4422 N N . PRO B 1 265 ? -18.234 13.281 -10.219 1 98.19 265 PRO B N 1
ATOM 4423 C CA . PRO B 1 265 ? -18.703 14.547 -9.641 1 98.19 265 PRO B CA 1
ATOM 4424 C C . PRO B 1 265 ? -19.141 14.414 -8.188 1 98.19 265 PRO B C 1
ATOM 4426 O O . PRO B 1 265 ? -19.047 15.375 -7.418 1 98.19 265 PRO B O 1
ATOM 4429 N N . ASN B 1 266 ? -19.641 13.281 -7.797 1 98.56 266 ASN B N 1
ATOM 4430 C CA . ASN B 1 266 ? -20.062 13.109 -6.406 1 98.56 266 ASN B CA 1
ATOM 4431 C C . ASN B 1 266 ? -18.875 13.211 -5.449 1 98.56 266 ASN B C 1
ATOM 4433 O O . ASN B 1 266 ? -19.016 13.695 -4.324 1 98.56 266 ASN B O 1
ATOM 4437 N N . LEU B 1 267 ? -17.703 12.75 -5.875 1 98.75 267 LEU B N 1
ATOM 4438 C CA . LEU B 1 267 ? -16.5 12.891 -5.059 1 98.75 267 LEU B CA 1
ATOM 4439 C C . LEU B 1 267 ? -16.078 14.352 -4.961 1 98.75 267 LEU B C 1
ATOM 4441 O O . LEU B 1 267 ? -15.586 14.789 -3.914 1 98.75 267 LEU B O 1
ATOM 4445 N N . VAL B 1 268 ? -16.234 15.062 -6.039 1 98.69 268 VAL B N 1
ATOM 4446 C CA . VAL B 1 268 ? -15.922 16.484 -6.031 1 98.69 268 VAL B CA 1
ATOM 4447 C C . VAL B 1 268 ? -16.828 17.203 -5.035 1 98.69 268 VAL B C 1
ATOM 4449 O O . VAL B 1 268 ? -16.344 18 -4.215 1 98.69 268 VAL B O 1
ATOM 4452 N N . SER B 1 269 ? -18.094 16.922 -5.082 1 98.62 269 SER B N 1
ATOM 4453 C CA . SER B 1 269 ? -19.047 17.531 -4.152 1 98.62 269 SER B CA 1
ATOM 4454 C C . SER B 1 269 ? -18.734 17.141 -2.711 1 98.62 269 SER B C 1
ATOM 4456 O O . SER B 1 269 ? -18.875 17.969 -1.801 1 98.62 269 SER B O 1
ATOM 4458 N N . TYR B 1 270 ? -18.359 15.898 -2.521 1 98.62 270 TYR B N 1
ATOM 4459 C CA . TYR B 1 270 ? -17.953 15.367 -1.229 1 98.62 270 TYR B CA 1
ATOM 4460 C C . TYR B 1 270 ? -16.812 16.188 -0.638 1 98.62 270 TYR B C 1
ATOM 4462 O O . TYR B 1 270 ? -16.859 16.562 0.533 1 98.62 270 TYR B O 1
ATOM 4470 N N . VAL B 1 271 ? -15.766 16.531 -1.474 1 98.62 271 VAL B N 1
ATOM 4471 C CA . VAL B 1 271 ? -14.602 17.312 -1.055 1 98.62 271 VAL B CA 1
ATOM 4472 C C . VAL B 1 271 ? -15.031 18.734 -0.692 1 98.62 271 VAL B C 1
ATOM 4474 O O . VAL B 1 271 ? -14.625 19.266 0.342 1 98.62 271 VAL B O 1
ATOM 4477 N N . LYS B 1 272 ? -15.828 19.297 -1.495 1 98.31 272 LYS B N 1
ATOM 4478 C CA . LYS B 1 272 ? -16.281 20.672 -1.262 1 98.31 272 LYS B CA 1
ATOM 4479 C C . LYS B 1 272 ? -17.078 20.766 0.029 1 98.31 272 LYS B C 1
ATOM 4481 O O . LYS B 1 272 ? -16.953 21.75 0.772 1 98.31 272 LYS B O 1
ATOM 4486 N N . ARG B 1 273 ? -17.906 19.797 0.278 1 98.19 273 ARG B N 1
ATOM 4487 C CA . ARG B 1 273 ? -18.734 19.766 1.486 1 98.19 273 ARG B CA 1
ATOM 4488 C C . ARG B 1 273 ? -17.859 19.734 2.736 1 98.19 273 ARG B C 1
ATOM 4490 O O . ARG B 1 273 ? -18.109 20.469 3.695 1 98.19 273 ARG B O 1
ATOM 4497 N N . ILE B 1 274 ? -16.859 18.906 2.752 1 98.56 274 ILE B N 1
ATOM 4498 C CA . ILE B 1 274 ? -16 18.781 3.916 1 98.56 274 ILE B CA 1
ATOM 4499 C C . ILE B 1 274 ? -15.125 20.016 4.062 1 98.56 274 ILE B C 1
ATOM 4501 O O . ILE B 1 274 ? -14.898 20.5 5.176 1 98.56 274 ILE B O 1
ATOM 4505 N N . LYS B 1 275 ? -14.641 20.516 2.959 1 98.62 275 LYS B N 1
ATOM 4506 C CA . LYS B 1 275 ? -13.867 21.75 2.988 1 98.62 275 LYS B CA 1
ATOM 4507 C C . LYS B 1 275 ? -14.664 22.891 3.619 1 98.62 275 LYS B C 1
ATOM 4509 O O . LYS B 1 275 ? -14.156 23.625 4.473 1 98.62 275 LYS B O 1
ATOM 4514 N N . GLU B 1 276 ? -15.867 23.031 3.223 1 98.06 276 GLU B N 1
ATOM 4515 C CA . GLU B 1 276 ? -16.734 24.078 3.762 1 98.06 276 GLU B CA 1
ATOM 4516 C C . GLU B 1 276 ? -16.984 23.875 5.254 1 98.06 276 GLU B C 1
ATOM 4518 O O . GLU B 1 276 ? -17.031 24.844 6.016 1 98.06 276 GLU B O 1
ATOM 4523 N N . ARG B 1 277 ? -17.109 22.672 5.648 1 98.06 277 ARG B N 1
ATOM 4524 C CA . ARG B 1 277 ? -17.453 22.344 7.027 1 98.06 277 ARG B CA 1
ATOM 4525 C C . ARG B 1 277 ? -16.266 22.531 7.953 1 98.06 277 ARG B C 1
ATOM 4527 O O . ARG B 1 277 ? -16.391 23.062 9.055 1 98.06 277 ARG B O 1
ATOM 4534 N N . LEU B 1 278 ? -15.086 22.078 7.527 1 98.31 278 LEU B N 1
ATOM 4535 C CA . LEU B 1 278 ? -13.984 21.953 8.477 1 98.31 278 LEU B CA 1
ATOM 4536 C C . LEU B 1 278 ? -12.867 22.938 8.141 1 98.31 278 LEU B C 1
ATOM 4538 O O . LEU B 1 278 ? -11.969 23.172 8.953 1 98.31 278 LEU B O 1
ATOM 4542 N N . TRP B 1 279 ? -12.945 23.5 6.98 1 98.25 279 TRP B N 1
ATOM 4543 C CA . TRP B 1 279 ? -11.867 24.391 6.547 1 98.25 279 TRP B CA 1
ATOM 4544 C C . TRP B 1 279 ? -12.422 25.719 6.059 1 98.25 279 TRP B C 1
ATOM 4546 O O . TRP B 1 279 ? -12.102 26.172 4.961 1 98.25 279 TRP B O 1
ATOM 4556 N N . PRO B 1 280 ? -13.234 26.375 6.816 1 97 280 PRO B N 1
ATOM 4557 C CA . PRO B 1 280 ? -13.734 27.688 6.402 1 97 280 PRO B CA 1
ATOM 4558 C C . PRO B 1 280 ? -12.625 28.719 6.223 1 97 280 PRO B C 1
ATOM 4560 O O . PRO B 1 280 ? -12.805 29.703 5.496 1 97 280 PRO B O 1
ATOM 4563 N N . ASP B 1 281 ? -11.516 28.5 6.848 1 97.06 281 ASP B N 1
ATOM 4564 C CA . ASP B 1 281 ? -10.359 29.391 6.777 1 97.06 281 ASP B CA 1
ATOM 4565 C C . ASP B 1 281 ? -9.32 28.844 5.801 1 97.06 281 ASP B C 1
ATOM 4567 O O . ASP B 1 281 ? -8.117 29.094 5.965 1 97.06 281 ASP B O 1
ATOM 4571 N N . TRP B 1 282 ? -9.711 28.031 4.816 1 97.06 282 TRP B N 1
ATOM 4572 C CA . TRP B 1 282 ? -8.844 27.359 3.857 1 97.06 282 TRP B CA 1
ATOM 4573 C C . TRP B 1 282 ? -7.82 28.344 3.279 1 97.06 282 TRP B C 1
ATOM 4575 O O . TRP B 1 282 ? -6.613 28.078 3.311 1 97.06 282 TRP B O 1
ATOM 4585 N N . ASP B 1 283 ? -8.258 29.5 2.822 1 95.12 283 ASP B N 1
ATOM 4586 C CA . ASP B 1 283 ? -7.398 30.453 2.143 1 95.12 283 ASP B CA 1
ATOM 4587 C C . ASP B 1 283 ? -6.367 31.047 3.105 1 95.12 283 ASP B C 1
ATOM 4589 O O . ASP B 1 283 ? -5.238 31.344 2.711 1 95.12 283 ASP B O 1
ATOM 4593 N N . ALA B 1 284 ? -6.711 31.188 4.359 1 95.5 284 ALA B N 1
ATOM 4594 C CA . ALA B 1 284 ? -5.805 31.719 5.375 1 95.5 284 ALA B CA 1
ATOM 4595 C C . ALA B 1 284 ? -4.723 30.719 5.73 1 95.5 284 ALA B C 1
ATOM 4597 O O . ALA B 1 284 ? -3.686 31.078 6.293 1 95.5 284 ALA B O 1
ATOM 4598 N N . CYS B 1 285 ? -4.953 29.422 5.379 1 95.69 285 CYS B N 1
ATOM 4599 C CA . CYS B 1 285 ? -4.035 28.344 5.742 1 95.69 285 CYS B CA 1
ATOM 4600 C C . CYS B 1 285 ? -3.033 28.078 4.625 1 95.69 285 CYS B C 1
ATOM 4602 O O . CYS B 1 285 ? -2.174 27.203 4.75 1 95.69 285 CYS B O 1
ATOM 4604 N N . LEU B 1 286 ? -3.168 28.797 3.561 1 94 286 LEU B N 1
ATOM 4605 C CA . LEU B 1 286 ? -2.283 28.594 2.418 1 94 286 LEU B CA 1
ATOM 4606 C C . LEU B 1 286 ? -0.994 29.391 2.582 1 94 286 LEU B C 1
ATOM 4608 O O . LEU B 1 286 ? -0.922 30.297 3.416 1 94 286 LEU B O 1
ATOM 4612 N N . ALA B 1 287 ? -0.011 28.844 1.893 1 83.94 287 ALA B N 1
ATOM 4613 C CA . ALA B 1 287 ? 1.263 29.562 1.918 1 83.94 287 ALA B CA 1
ATOM 4614 C C . ALA B 1 287 ? 1.078 31.031 1.526 1 83.94 287 ALA B C 1
ATOM 4616 O O . ALA B 1 287 ? 0.305 31.344 0.618 1 83.94 287 ALA B O 1
ATOM 4617 N N . SER B 1 288 ? 1.479 31.906 2.496 1 67.56 288 SER B N 1
ATOM 4618 C CA . SER B 1 288 ? 1.375 33.344 2.258 1 67.56 288 SER B CA 1
ATOM 4619 C C . SER B 1 288 ? 2.064 33.719 0.956 1 67.56 288 SER B C 1
ATOM 4621 O O . SER B 1 288 ? 3.156 33.25 0.653 1 67.56 288 SER B O 1
ATOM 4623 N N . SER B 1 289 ? 1.233 34.031 -0.079 1 49.12 289 SER B N 1
ATOM 4624 C CA . SER B 1 289 ? 1.815 34.719 -1.244 1 49.12 289 SER B CA 1
ATOM 4625 C C . SER B 1 289 ? 2.6 35.938 -0.84 1 49.12 289 SER B C 1
ATOM 4627 O O . SER B 1 289 ? 2.275 36.594 0.156 1 49.12 289 SER B O 1
#

Nearest PDB structures (foldseek):
  4xt0-assembly1_A-2  TM=6.747E-01  e=1.421E-07  Sphingobium sp. SYK-6
  3tou-assembly1_B  TM=7.487E-01  e=3.078E-06  Ralstonia solanacearum
  4jed-assembly1_A-2  TM=7.313E-01  e=3.995E-06  Methylobacterium radiotolerans JCM 2831
  4exj-assembly1_B  TM=5.794E-01  e=3.568E-05  Lodderomyces elongisporus NRRL YB-4239
  1c72-assembly2_D  TM=5.829E-01  e=3.386E-05  Gallus gallus

Radius of gyration: 29.15 Å; Cα contacts (8 Å, |Δi|>4): 779; chains: 2; bounding box: 103×69×63 Å

Foldseek 3Di:
DPPPPVVVVVVVVVVVVVVVVVVVVVVVVVVVVVVVVVVVVVLVVQLVPLFKEKAAACFAQFFLHLDLLQQLLLLLCLVQVGDYHYDNPPHADPVRDPIWIQGNNSDIDDDSVVVSVVCCVVVVDCFCVPPDPVLVVVLVVLLCLLPVQLVLLVVLCCQVVVLPLLRRPNPPDDDDPVVSVVSNVVSVVVLVVSVVSPLSVDDNVVSVVSNLVSLVVQLVQCPPALANSHPDDGSSLSSLLSRLSSLCTRVCVHPSNCSCVPPRVVSVVSNVSSCVVRPVVGNVSHDDD/DPPPPVVVVVVVVVVVVVVVVVVVVVVVVVVVVVVVVVVVVVLVVQLPPLFKEKAAACFAQFFLHLDLLQQLLLLLCLVQVGDYHYDRPPHADPVREPIWIQGNNSDIDDDSVVVSVVCCVVVVGCFCVPPDPVLVVVLVVLLCLLPVQLVLLVVLCCQVVVLPLLRRPNPPDDDDPVVSVVSNVVSVVVLVVSVVSPLSVDDNVVSVVSNLVSLVVQLVQCPQALANSHPDDGSSLSSLLSRLSSLCTRVCVHPSNCSCVPPRVVSVVSNVSSCVVRPVVGNVSHDDD

Sequence (578 aa):
MAGSDISSGGDCVVTVALLLVSVIAVCGAAVYLYVHLAKRRRRRAWAEARCVVVHCPSPGALTPSISPFVLKLLTFLRLAKIPYQLDHFEPLGESWLTPWVTMEDGEEVADSGVVVLELRQRRNLNLGSSLSAVEQAVARAFTVLVEDHLCWCLREWRIKMDGGRNLFEGARNPPSWYMRAGLRVYAWLRTNTLWHQGVGRLPHLEVRKFAWRDLQALSDYLGEKSYLLGEEMNEVDCTVFAQMANILYNYKRSPYHAMLTDEFPNLVSYVKRIKERLWPDWDACLASSMAGSDISSGGDCVVTVALLLVSVIAVCGAAVYLYVHLAKRRRRRAWAEARCVVVHCPSPGALTPSISPFVLKLLTFLRLAKIPYQLDHFEPLGESWLTPWVTMEDGEEVADSGVVVLELRQRRNLNLGSSLSAVEQAVARAFTVLVEDHLCWCLREWRIKMDGGRNLFEGARNPPSWYMRAGLRVYAWLRTNTLWHQGVGRLPHLEVRKFAWRDLQALSDYLGEKSYLLGEEMNEVDCTVFAQMANILYNYKRSPYHAMLTDEFPNLVSYVKRIKERLWPDWDACLASS

Organism: Scylla paramamosain (NCBI:txid85552)

Solvent-accessible surface area (backbone atoms only — not comparable to full-atom values): 30175 Å² total; per-residue (Å²): 132,83,75,68,67,67,64,57,57,59,53,47,54,52,48,51,49,52,49,49,51,47,48,50,49,51,50,48,48,47,50,48,50,49,53,51,51,51,51,51,49,51,52,51,54,46,32,64,62,71,28,35,31,40,19,26,68,68,38,23,55,67,36,56,35,77,44,39,48,41,35,16,44,53,45,41,31,55,73,70,68,48,69,68,44,81,37,57,86,56,24,54,49,96,61,66,40,61,19,25,32,32,32,53,88,47,52,73,42,67,39,46,70,51,42,52,52,49,50,35,62,76,63,64,56,63,78,54,66,82,50,47,62,45,54,49,17,50,40,51,19,46,42,34,27,46,65,51,41,41,46,52,40,51,47,45,44,39,31,75,72,53,44,42,57,51,81,52,42,74,42,87,64,77,74,49,71,68,52,51,52,47,31,52,52,48,21,54,56,46,48,54,31,31,44,53,58,45,71,53,51,49,58,67,69,57,41,51,50,51,37,48,50,50,51,48,23,52,41,43,48,26,55,85,45,74,22,66,88,29,85,57,80,39,71,48,44,24,46,52,37,20,48,50,45,39,35,67,56,48,27,65,92,39,74,58,22,54,47,41,63,72,73,33,52,62,51,52,51,42,36,51,54,49,40,58,72,71,36,78,57,46,79,78,44,23,40,83,124,132,81,76,68,67,67,62,56,56,58,53,47,53,51,49,51,49,51,49,49,51,46,48,50,49,50,50,48,50,48,50,49,50,49,52,51,51,53,52,50,50,49,51,51,52,46,33,66,62,73,29,35,31,41,18,26,68,69,38,24,54,67,36,56,36,78,47,39,48,40,36,15,44,54,45,41,31,55,74,69,66,49,68,68,44,82,36,58,87,56,24,55,50,95,63,65,40,61,20,26,33,32,32,52,87,46,51,74,41,68,40,45,68,51,42,52,52,49,49,36,62,76,63,65,56,63,76,52,67,83,49,49,62,44,53,49,18,49,39,52,18,46,41,35,26,47,65,49,41,41,46,52,41,52,47,45,44,39,31,75,73,52,43,41,56,54,81,52,42,75,43,88,64,77,73,47,71,68,51,51,53,48,30,52,53,49,22,54,58,47,47,53,31,31,43,54,56,46,70,53,48,49,57,67,72,59,42,52,51,51,38,48,51,50,52,48,23,52,40,43,48,25,54,87,46,74,23,64,89,28,85,58,81,39,71,47,48,25,47,53,38,22,47,50,44,38,35,65,55,47,27,68,92,38,74,59,22,55,47,43,63,71,74,33,53,62,52,51,52,44,35,52,53,49,41,59,70,71,36,76,57,46,79,78,46,22,40,82,126